Protein AF-0000000079829120 (afdb_homodimer)

Sequence (458 aa):
MVRKKSYWFPTYSRSHYFSWLCKSTWGHCSIYNRRLPAGFSYRRLYLQLDEGSLTFNANPQEGISYFMSKGILLDHPTELAKFIFYTRRLNWKMLRIYLDERRDVLDELVTLHNFSNQFLPNALRDFFRHIHAPEERGEYLETLITKFSHRFCTCNPGLVRELGLSPDAVYVLCYSLILLSIDLTSPHVKNKMSKREFIRNTRRAAHNVSDDFVGHLYDNIYLIGHVAAMVRKKSYWFPTYSRSHYFSWLCKSTWGHCSIYNRRLPAGFSYRRLYLQLDEGSLTFNANPQEGISYFMSKGILLDHPTELAKFIFYTRRLNWKMLRIYLDERRDVLDELVTLHNFSNQFLPNALRDFFRHIHAPEERGEYLETLITKFSHRFCTCNPGLVRELGLSPDAVYVLCYSLILLSIDLTSPHVKNKMSKREFIRNTRRAAHNVSDDFVGHLYDNIYLIGHVAA

Structure (mmCIF, N/CA/C/O backbone):
data_AF-0000000079829120-model_v1
#
loop_
_entity.id
_entity.type
_entity.pdbx_description
1 polymer 'F-box protein 8'
#
loop_
_atom_site.group_PDB
_atom_site.id
_atom_site.type_symbol
_atom_site.label_atom_id
_atom_site.label_alt_id
_atom_site.label_comp_id
_atom_site.label_asym_id
_atom_site.label_entity_id
_atom_site.label_seq_id
_atom_site.pdbx_PDB_ins_code
_atom_site.Cartn_x
_atom_site.Cartn_y
_atom_site.Cartn_z
_atom_site.occupancy
_atom_site.B_iso_or_equiv
_atom_site.auth_seq_id
_atom_site.auth_comp_id
_atom_site.auth_asym_id
_atom_site.auth_atom_id
_atom_site.pdbx_PDB_model_num
ATOM 1 N N . MET A 1 1 ? 8.93 48.406 21 1 24.69 1 MET A N 1
ATOM 2 C CA . MET A 1 1 ? 7.625 47.812 20.672 1 24.69 1 MET A CA 1
ATOM 3 C C . MET A 1 1 ? 7.719 46.906 19.453 1 24.69 1 MET A C 1
ATOM 5 O O . MET A 1 1 ? 7.84 47.375 18.328 1 24.69 1 MET A O 1
ATOM 9 N N . VAL A 1 2 ? 8.484 45.875 19.531 1 31.03 2 VAL A N 1
ATOM 10 C CA . VAL A 1 2 ? 8.898 45.031 18.422 1 31.03 2 VAL A CA 1
ATOM 11 C C . VAL A 1 2 ? 7.676 44.406 17.766 1 31.03 2 VAL A C 1
ATOM 13 O O . VAL A 1 2 ? 6.855 43.781 18.453 1 31.03 2 VAL A O 1
ATOM 16 N N . ARG A 1 3 ? 7.176 44.938 16.688 1 34.84 3 ARG A N 1
ATOM 17 C CA . ARG A 1 3 ? 6.027 44.5 15.883 1 34.84 3 ARG A CA 1
ATOM 18 C C . ARG A 1 3 ? 6.082 43 15.594 1 34.84 3 ARG A C 1
ATOM 20 O O . ARG A 1 3 ? 7.07 42.5 15.055 1 34.84 3 ARG A O 1
ATOM 27 N N . LYS A 1 4 ? 5.508 42.219 16.422 1 37.75 4 LYS A N 1
ATOM 28 C CA . LYS A 1 4 ? 5.242 40.781 16.281 1 37.75 4 LYS A CA 1
ATOM 29 C C . LYS A 1 4 ? 4.727 40.469 14.875 1 37.75 4 LYS A C 1
ATOM 31 O O . LYS A 1 4 ? 3.605 40.812 14.523 1 37.75 4 LYS A O 1
ATOM 36 N N . LYS A 1 5 ? 5.492 40.656 13.82 1 36.75 5 LYS A N 1
ATOM 37 C CA . LYS A 1 5 ? 5.098 40.375 12.445 1 36.75 5 LYS A CA 1
ATOM 38 C C . LYS A 1 5 ? 4.414 39 12.336 1 36.75 5 LYS A C 1
ATOM 40 O O . LYS A 1 5 ? 5.062 37.969 12.492 1 36.75 5 LYS A O 1
ATOM 45 N N . SER A 1 6 ? 3.115 38.812 12.711 1 32.81 6 SER A N 1
ATOM 46 C CA . SER A 1 6 ? 2.191 37.688 12.508 1 32.81 6 SER A CA 1
ATOM 47 C C . SER A 1 6 ? 2.199 37.219 11.055 1 32.81 6 SER A C 1
ATOM 49 O O . SER A 1 6 ? 1.837 37.969 10.148 1 32.81 6 SER A O 1
ATOM 51 N N . TYR A 1 7 ? 3.182 36.688 10.523 1 36.47 7 TYR A N 1
ATOM 52 C CA . TYR A 1 7 ? 3.186 36.156 9.172 1 36.47 7 TYR A CA 1
ATOM 53 C C . TYR A 1 7 ? 1.817 35.562 8.805 1 36.47 7 TYR A C 1
ATOM 55 O O . TYR A 1 7 ? 1.359 34.594 9.406 1 36.47 7 TYR A O 1
ATOM 63 N N . TRP A 1 8 ? 0.742 36.406 8.422 1 36.53 8 TRP A N 1
ATOM 64 C CA . TRP A 1 8 ? -0.645 36.344 7.973 1 36.53 8 TRP A CA 1
ATOM 65 C C . TRP A 1 8 ? -0.797 35.375 6.801 1 36.53 8 TRP A C 1
ATOM 67 O O . TRP A 1 8 ? -0.268 35.625 5.715 1 36.53 8 TRP A O 1
ATOM 77 N N . PHE A 1 9 ? -0.686 34.125 6.941 1 49 9 PHE A N 1
ATOM 78 C CA . PHE A 1 9 ? -1.286 33.219 5.961 1 49 9 PHE A CA 1
ATOM 79 C C . PHE A 1 9 ? -2.623 33.781 5.473 1 49 9 PHE A C 1
ATOM 81 O O . PHE A 1 9 ? -3.555 33.938 6.258 1 49 9 PHE A O 1
ATOM 88 N N . PRO A 1 10 ? -2.658 34.438 4.418 1 47.75 10 PRO A N 1
ATOM 89 C CA . PRO A 1 10 ? -3.928 35 3.963 1 47.75 10 PRO A CA 1
ATOM 90 C C . PRO A 1 10 ? -5.074 34 4.004 1 47.75 10 PRO A C 1
ATOM 92 O O . PRO A 1 10 ? -4.848 32.781 3.885 1 47.75 10 PRO A O 1
ATOM 95 N N . THR A 1 11 ? -6.293 34.406 4.473 1 49.97 11 THR A N 1
ATOM 96 C CA . THR A 1 11 ? -7.523 33.625 4.676 1 49.97 11 THR A CA 1
ATOM 97 C C . THR A 1 11 ? -7.781 32.688 3.498 1 49.97 11 THR A C 1
ATOM 99 O O . THR A 1 11 ? -8.188 31.547 3.686 1 49.97 11 THR A O 1
ATOM 102 N N . TYR A 1 12 ? -7.66 33.25 2.246 1 45.34 12 TYR A N 1
ATOM 103 C CA . TYR A 1 12 ? -7.871 32.438 1.062 1 45.34 12 TYR A CA 1
ATOM 104 C C . TYR A 1 12 ? -6.887 31.266 1.022 1 45.34 12 TYR A C 1
ATOM 106 O O . TYR A 1 12 ? -7.262 30.141 0.694 1 45.34 12 TYR A O 1
ATOM 114 N N . SER A 1 13 ? -5.707 31.562 1.471 1 60.59 13 SER A N 1
ATOM 115 C CA . SER A 1 13 ? -4.629 30.578 1.448 1 60.59 13 SER A CA 1
ATOM 116 C C . SER A 1 13 ? -4.855 29.484 2.488 1 60.59 13 SER A C 1
ATOM 118 O O . SER A 1 13 ? -4.641 28.297 2.213 1 60.59 13 SER A O 1
ATOM 120 N N . ARG A 1 14 ? -5.711 29.891 3.4 1 75.62 14 ARG A N 1
ATOM 121 C CA . ARG A 1 14 ? -5.949 28.938 4.477 1 75.62 14 ARG A CA 1
ATOM 122 C C . ARG A 1 14 ? -7.047 27.953 4.102 1 75.62 14 ARG A C 1
ATOM 124 O O . ARG A 1 14 ? -6.953 26.766 4.41 1 75.62 14 ARG A O 1
ATOM 131 N N . SER A 1 15 ? -8.031 28.562 3.369 1 78.5 15 SER A N 1
ATOM 132 C CA . SER A 1 15 ? -9.125 27.688 2.959 1 78.5 15 SER A CA 1
ATOM 133 C C . SER A 1 15 ? -8.633 26.609 2.006 1 78.5 15 SER A C 1
ATOM 135 O O . SER A 1 15 ? -9.016 25.438 2.135 1 78.5 15 SER A O 1
ATOM 137 N N . HIS A 1 16 ? -7.82 27.031 1.157 1 82.12 16 HIS A N 1
ATOM 138 C CA . HIS A 1 16 ? -7.27 26.062 0.208 1 82.12 16 HIS A CA 1
ATOM 139 C C . HIS A 1 16 ? -6.398 25.031 0.913 1 82.12 16 HIS A C 1
ATOM 141 O O . HIS A 1 16 ? -6.414 23.859 0.554 1 82.12 16 HIS A O 1
ATOM 147 N N . TYR A 1 17 ? -5.742 25.516 1.87 1 83.75 17 TYR A N 1
ATOM 148 C CA . TYR A 1 17 ? -4.898 24.609 2.641 1 83.75 17 TYR A CA 1
ATOM 149 C C . TYR A 1 17 ? -5.742 23.562 3.355 1 83.75 17 TYR A C 1
ATOM 151 O O . TYR A 1 17 ? -5.445 22.375 3.287 1 83.75 17 TYR A O 1
ATOM 159 N N . PHE A 1 18 ? -6.75 24.062 3.98 1 89.44 18 PHE A N 1
ATOM 160 C CA . PHE A 1 18 ? -7.562 23.125 4.75 1 89.44 18 PHE A CA 1
ATOM 161 C C . PHE A 1 18 ? -8.344 22.188 3.824 1 89.44 18 PHE A C 1
ATOM 163 O O . PHE A 1 18 ? -8.57 21.031 4.152 1 89.44 18 PHE A O 1
ATOM 170 N N . SER A 1 19 ? -8.734 22.719 2.744 1 89.25 19 SER A N 1
ATOM 171 C CA . SER A 1 19 ? -9.344 21.859 1.733 1 89.25 19 SER A CA 1
ATOM 172 C C . SER A 1 19 ? -8.398 20.734 1.321 1 89.25 19 SER A C 1
ATOM 174 O O . SER A 1 19 ? -8.781 19.562 1.307 1 89.25 19 SER A O 1
ATOM 176 N N . TRP A 1 20 ? -7.223 21.141 1.091 1 87.19 20 TRP A N 1
ATOM 177 C CA . TRP A 1 20 ? -6.199 20.172 0.729 1 87.19 20 TRP A CA 1
ATOM 178 C C . TRP A 1 20 ? -5.965 19.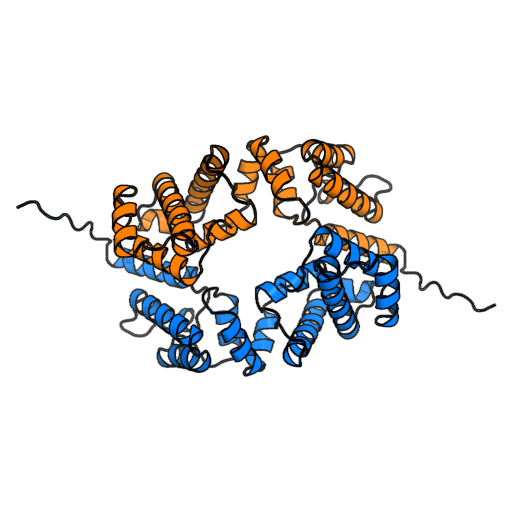172 1.863 1 87.19 20 TRP A C 1
ATOM 180 O O . TRP A 1 20 ? -5.859 17.969 1.63 1 87.19 20 TRP A O 1
ATOM 190 N N . LEU A 1 21 ? -5.891 19.672 3 1 89.56 21 LEU A N 1
ATOM 191 C CA . LEU A 1 21 ? -5.621 18.828 4.164 1 89.56 21 LEU A CA 1
ATOM 192 C C . LEU A 1 21 ? -6.734 17.812 4.363 1 89.56 21 LEU A C 1
ATOM 194 O O . LEU A 1 21 ? -6.465 16.625 4.613 1 89.56 21 LEU A O 1
ATOM 198 N N . CYS A 1 22 ? -7.926 18.234 4.211 1 92.19 22 CYS A N 1
ATOM 199 C CA . CYS A 1 22 ? -9.062 17.328 4.32 1 92.19 22 CYS A CA 1
ATOM 200 C C . CYS A 1 22 ? -8.977 16.219 3.277 1 92.19 22 CYS A C 1
ATOM 202 O O . CYS A 1 22 ? -9.031 15.031 3.617 1 92.19 22 CYS A O 1
ATOM 204 N N . LYS A 1 23 ? -8.703 16.578 2.096 1 90.44 23 LYS A N 1
ATOM 205 C CA . LYS A 1 23 ? -8.773 15.641 0.981 1 90.44 23 LYS A CA 1
ATOM 206 C C . LYS A 1 23 ? -7.555 14.719 0.967 1 90.44 23 LYS A C 1
ATOM 208 O O . LYS A 1 23 ? -7.648 13.57 0.539 1 90.44 23 LYS A O 1
ATOM 213 N N . SER A 1 24 ? -6.461 15.164 1.491 1 88.69 24 SER A N 1
ATOM 214 C CA . SER A 1 24 ? -5.254 14.344 1.546 1 88.69 24 SER A CA 1
ATOM 215 C C . SER A 1 24 ? -5.328 13.328 2.682 1 88.69 24 SER A C 1
ATOM 217 O O . SER A 1 24 ? -4.742 12.25 2.596 1 88.69 24 SER A O 1
ATOM 219 N N . THR A 1 25 ? -6.059 13.672 3.721 1 88.38 25 THR A N 1
ATOM 220 C CA . THR A 1 25 ? -6.148 12.805 4.895 1 88.38 25 THR A CA 1
ATOM 221 C C . THR A 1 25 ? -7.363 11.891 4.797 1 88.38 25 THR A C 1
ATOM 223 O O . THR A 1 25 ? -7.281 10.711 5.137 1 88.38 25 THR A O 1
ATOM 226 N N . TRP A 1 26 ? -8.406 12.484 4.414 1 92.69 26 TRP A N 1
ATOM 227 C CA . TRP A 1 26 ? -9.641 11.766 4.133 1 92.69 26 TRP A CA 1
ATOM 228 C C . TRP A 1 26 ? -10.008 11.867 2.656 1 92.69 26 TRP A C 1
ATOM 230 O O . TRP A 1 26 ? -10.695 12.797 2.24 1 92.69 26 TRP A O 1
ATOM 240 N N . GLY A 1 27 ? -9.664 10.883 1.943 1 91.62 27 GLY A N 1
ATOM 241 C CA . GLY A 1 27 ? -9.703 10.914 0.49 1 91.62 27 GLY A CA 1
ATOM 242 C C . GLY A 1 27 ? -11.109 11.047 -0.067 1 91.62 27 GLY A C 1
ATOM 243 O O . GLY A 1 27 ? -11.289 11.508 -1.194 1 91.62 27 GLY A O 1
ATOM 244 N N . HIS A 1 28 ? -12.086 10.625 0.74 1 95 28 HIS A N 1
ATOM 245 C CA . HIS A 1 28 ? -13.461 10.773 0.277 1 95 28 HIS A CA 1
ATOM 246 C C . HIS A 1 28 ? -14.406 11.039 1.441 1 95 28 HIS A C 1
ATOM 248 O O . HIS A 1 28 ? -14.344 10.352 2.467 1 95 28 HIS A O 1
ATOM 254 N N . CYS A 1 29 ? -15.188 12 1.258 1 96.88 29 CYS A N 1
ATOM 255 C CA . CYS A 1 29 ? -16.359 12.289 2.082 1 96.88 29 CYS A CA 1
ATOM 256 C C . CYS A 1 29 ? -17.547 12.688 1.219 1 96.88 29 CYS A C 1
ATOM 258 O O . CYS A 1 29 ? -17.391 13.375 0.207 1 96.88 29 CYS A O 1
ATOM 260 N N . SER A 1 30 ? -18.75 12.273 1.666 1 97 30 SER A N 1
ATOM 261 C CA . SER A 1 30 ? -19.938 12.609 0.895 1 97 30 SER A CA 1
ATOM 262 C C . SER A 1 30 ? -20.047 14.117 0.683 1 97 30 SER A C 1
ATOM 264 O O . SER A 1 30 ? -20.469 14.57 -0.385 1 97 30 SER A O 1
ATOM 266 N N . ILE A 1 31 ? -19.594 14.867 1.641 1 96.81 31 ILE A N 1
ATOM 267 C CA . ILE A 1 31 ? -19.766 16.312 1.634 1 96.81 31 ILE A CA 1
ATOM 268 C C . ILE A 1 31 ? -18.906 16.938 0.533 1 96.81 31 ILE A C 1
ATOM 270 O O . ILE A 1 31 ? -19.156 18.062 0.106 1 96.81 31 ILE A O 1
ATOM 274 N N . TYR A 1 32 ? -17.844 16.234 0.106 1 94.44 32 TYR A N 1
ATOM 275 C CA . TYR A 1 32 ? -16.969 16.781 -0.931 1 94.44 32 TYR A CA 1
ATOM 276 C C . TYR A 1 32 ? -17.734 17 -2.229 1 94.44 32 TYR A C 1
ATOM 278 O O . TYR A 1 32 ? -17.344 17.844 -3.049 1 94.44 32 TYR A O 1
ATOM 286 N N . ASN A 1 33 ? -18.766 16.234 -2.475 1 92.5 33 ASN A N 1
ATOM 287 C CA . ASN A 1 33 ? -19.469 16.234 -3.756 1 92.5 33 ASN A CA 1
ATOM 288 C C . ASN A 1 33 ? -20.844 16.859 -3.639 1 92.5 33 ASN A C 1
ATOM 290 O O . ASN A 1 33 ? -21.719 16.625 -4.48 1 92.5 33 ASN A O 1
ATOM 294 N N . ARG A 1 34 ? -21.062 17.547 -2.621 1 92 34 ARG A N 1
ATOM 295 C CA . ARG A 1 34 ? -22.344 18.219 -2.41 1 92 34 ARG A CA 1
ATOM 296 C C . ARG A 1 34 ? -22.188 19.734 -2.391 1 92 34 ARG A C 1
ATOM 298 O O . ARG A 1 34 ? -21.062 20.234 -2.33 1 92 34 ARG A O 1
ATOM 305 N N . ARG A 1 35 ? -23.312 20.359 -2.551 1 91.38 35 ARG A N 1
ATOM 306 C CA . ARG A 1 35 ? -23.312 21.797 -2.357 1 91.38 35 ARG A CA 1
ATOM 307 C C . ARG A 1 35 ? -23 22.156 -0.907 1 91.38 35 ARG A C 1
ATOM 309 O O . ARG A 1 35 ? -23.672 21.688 0.013 1 91.38 35 ARG A O 1
ATOM 316 N N . LEU A 1 36 ? -21.938 22.953 -0.81 1 90.38 36 LEU A N 1
ATOM 317 C CA . LEU A 1 36 ? -21.5 23.312 0.535 1 90.38 36 LEU A CA 1
ATOM 318 C C . LEU A 1 36 ? -22.438 24.344 1.161 1 90.38 36 LEU A C 1
ATOM 320 O O . LEU A 1 36 ? -22.891 25.266 0.484 1 90.38 36 LEU A O 1
ATOM 324 N N . PRO A 1 37 ? -22.859 24.109 2.381 1 88.94 37 PRO A N 1
ATOM 325 C CA . PRO A 1 37 ? -23.75 25.062 3.049 1 88.94 37 PRO A CA 1
ATOM 326 C C . PRO A 1 37 ? -23.125 26.438 3.252 1 88.94 37 PRO A C 1
ATOM 328 O O . PRO A 1 37 ? -21.906 26.578 3.139 1 88.94 37 PRO A O 1
ATOM 331 N N . ALA A 1 38 ? -24 27.344 3.551 1 89.44 38 ALA A N 1
ATOM 332 C CA . ALA A 1 38 ? -23.516 28.688 3.873 1 89.44 38 ALA A CA 1
ATOM 333 C C . ALA A 1 38 ? -22.625 28.672 5.117 1 89.44 38 ALA A C 1
ATOM 335 O O . ALA A 1 38 ? -22.953 28 6.102 1 89.44 38 ALA A O 1
ATOM 336 N N . GLY A 1 39 ? -21.484 29.312 5.059 1 91.06 39 GLY A N 1
ATOM 337 C CA . GLY A 1 39 ? -20.578 29.375 6.203 1 91.06 39 GLY A CA 1
ATOM 338 C C . GLY A 1 39 ? -19.656 28.172 6.305 1 91.06 39 GLY A C 1
ATOM 339 O O . GLY A 1 39 ? -18.953 28.016 7.305 1 91.06 39 GLY A O 1
ATOM 340 N N . PHE A 1 40 ? -19.688 27.391 5.32 1 92.75 40 PHE A N 1
ATOM 341 C CA . PHE A 1 40 ? -18.844 26.203 5.309 1 92.75 40 PHE A CA 1
ATOM 342 C C . PHE A 1 40 ? -17.375 26.578 5.449 1 92.75 40 PHE A C 1
ATOM 344 O O . PHE A 1 40 ? -16.922 27.578 4.879 1 92.75 40 PHE A O 1
ATOM 351 N N . SER A 1 41 ? -16.688 25.859 6.234 1 94.06 41 SER A N 1
ATOM 352 C CA . SER A 1 41 ? -15.266 26.016 6.477 1 94.06 41 SER A CA 1
ATOM 353 C C . SER A 1 41 ? -14.547 24.672 6.445 1 94.06 41 SER A C 1
ATOM 355 O O . SER A 1 41 ? -14.883 23.766 7.207 1 94.06 41 SER A O 1
ATOM 357 N N . TYR A 1 42 ? -13.578 24.609 5.609 1 92.75 42 TYR A N 1
ATOM 358 C CA . TYR A 1 42 ? -12.797 23.375 5.559 1 92.75 42 TYR A CA 1
ATOM 359 C C . TYR A 1 42 ? -12.031 23.156 6.859 1 92.75 42 TYR A C 1
ATOM 361 O O . TYR A 1 42 ? -11.773 22.016 7.258 1 92.75 42 TYR A O 1
ATOM 369 N N . ARG A 1 43 ? -11.664 24.234 7.496 1 91.69 43 ARG A N 1
ATOM 370 C CA . ARG A 1 43 ? -11.016 24.109 8.797 1 91.69 43 ARG A CA 1
ATOM 371 C C . ARG A 1 43 ? -11.938 23.406 9.797 1 91.69 43 ARG A C 1
ATOM 373 O O . ARG A 1 43 ? -11.508 22.484 10.508 1 91.69 43 ARG A O 1
ATOM 380 N N . ARG A 1 44 ? -13.109 23.844 9.82 1 94.88 44 ARG A N 1
ATOM 381 C CA . ARG A 1 44 ? -14.102 23.219 10.688 1 94.88 44 ARG A CA 1
ATOM 382 C C . ARG A 1 44 ? -14.328 21.766 10.297 1 94.88 44 ARG A C 1
ATOM 384 O O . ARG A 1 44 ? -14.422 20.891 11.164 1 94.88 44 ARG A O 1
ATOM 391 N N . LEU A 1 45 ? -14.43 21.531 8.992 1 96.31 45 LEU A N 1
ATOM 392 C CA . LEU A 1 45 ? -14.602 20.156 8.508 1 96.31 45 LEU A CA 1
ATOM 393 C C . LEU A 1 45 ? -13.461 19.266 8.984 1 96.31 45 LEU A C 1
ATOM 395 O O . LEU A 1 45 ? -13.703 18.156 9.461 1 96.31 45 LEU A O 1
ATOM 399 N N . TYR A 1 46 ? -12.297 19.797 8.891 1 93.5 46 TYR A N 1
ATOM 400 C CA . TYR A 1 46 ? -11.133 19.031 9.305 1 93.5 46 TYR A CA 1
ATOM 401 C C . TYR A 1 46 ? -11.234 18.641 10.773 1 93.5 46 TYR A C 1
ATOM 403 O O . TYR A 1 46 ? -10.961 17.484 11.141 1 93.5 46 TYR A O 1
ATOM 411 N N . LEU A 1 47 ? -11.57 19.547 11.586 1 93.06 47 LEU A N 1
ATOM 412 C CA . LEU A 1 47 ? -11.719 19.297 13.016 1 93.06 47 LEU A CA 1
ATOM 413 C C . LEU A 1 47 ? -12.797 18.25 13.273 1 93.06 47 LEU A C 1
ATOM 415 O O . LEU A 1 47 ? -12.617 17.359 14.109 1 93.06 47 LEU A O 1
ATOM 419 N N . GLN A 1 48 ? -13.828 18.391 12.547 1 96.81 48 GLN A N 1
ATOM 420 C CA . GLN A 1 48 ? -14.938 17.453 12.703 1 96.81 48 GLN A CA 1
ATOM 421 C C . GLN A 1 48 ? -14.547 16.062 12.234 1 96.81 48 GLN A C 1
ATOM 423 O O . GLN A 1 48 ? -14.93 15.062 12.844 1 96.81 48 GLN A O 1
ATOM 428 N N . LEU A 1 49 ? -13.836 15.969 11.172 1 96.38 49 LEU A N 1
ATOM 429 C CA . LEU A 1 49 ? -13.352 14.688 10.672 1 96.38 49 LEU A CA 1
ATOM 430 C C . LEU A 1 49 ? -12.422 14.031 11.688 1 96.38 49 LEU A C 1
ATOM 432 O O . LEU A 1 49 ? -12.531 12.82 11.938 1 96.38 49 LEU A O 1
ATOM 436 N N . ASP A 1 50 ? -11.602 14.789 12.281 1 92.31 50 ASP A N 1
ATOM 437 C CA . ASP A 1 50 ? -10.695 14.273 13.305 1 92.31 50 ASP A CA 1
ATOM 438 C C . ASP A 1 50 ? -11.477 13.766 14.516 1 92.31 50 ASP A C 1
ATOM 440 O O . ASP A 1 50 ? -11.242 12.656 14.992 1 92.31 50 ASP A O 1
ATOM 444 N N . GLU A 1 51 ? -12.352 14.57 14.953 1 95.06 51 GLU A N 1
ATOM 445 C CA . GLU A 1 51 ? -13.195 14.195 16.078 1 95.06 51 GLU A CA 1
ATOM 446 C C . GLU A 1 51 ? -13.992 12.93 15.781 1 95.06 51 GLU A C 1
ATOM 448 O O . GLU A 1 51 ? -14.094 12.031 16.625 1 95.06 51 GLU A O 1
ATOM 453 N N . GLY A 1 52 ? -14.539 12.891 14.633 1 97.12 52 GLY A N 1
ATOM 454 C CA . GLY A 1 52 ? -15.297 11.719 14.227 1 97.12 52 GLY A CA 1
ATOM 455 C C . GLY A 1 52 ? -14.461 10.453 14.18 1 97.12 52 GLY A C 1
ATOM 456 O O . GLY A 1 52 ? -14.922 9.383 14.578 1 97.12 52 GLY A O 1
ATOM 457 N N . SER A 1 53 ? -13.266 10.555 13.68 1 94.94 53 SER A N 1
ATOM 458 C CA . SER A 1 53 ? -12.367 9.406 13.617 1 94.94 53 SER A CA 1
ATOM 459 C C . SER A 1 53 ? -12.031 8.898 15.016 1 94.94 53 SER A C 1
ATOM 461 O O . SER A 1 53 ? -12 7.684 15.25 1 94.94 53 SER A O 1
ATOM 463 N N . LEU A 1 54 ? -11.781 9.844 15.906 1 93.75 54 LEU A N 1
ATOM 464 C CA . LEU A 1 54 ? -11.516 9.461 17.297 1 93.75 54 LEU A CA 1
ATOM 465 C C . LEU A 1 54 ? -12.719 8.758 17.906 1 93.75 54 LEU A C 1
ATOM 467 O O . LEU A 1 54 ? -12.57 7.754 18.609 1 93.75 54 LEU A O 1
ATOM 471 N N . THR A 1 55 ? -13.844 9.305 17.609 1 97.5 55 THR A N 1
ATOM 472 C CA . THR A 1 55 ? -15.078 8.711 18.109 1 97.5 55 THR A CA 1
ATOM 473 C C . THR A 1 55 ? -15.281 7.312 17.531 1 97.5 55 THR A C 1
ATOM 475 O O . THR A 1 55 ? -15.633 6.379 18.266 1 97.5 55 THR A O 1
ATOM 478 N N . PHE A 1 56 ? -15.039 7.141 16.266 1 97.94 56 PHE A N 1
ATOM 479 C CA . PHE A 1 56 ? -15.148 5.848 15.609 1 97.94 56 PHE A CA 1
ATOM 480 C C . PHE A 1 56 ? -14.203 4.832 16.25 1 97.94 56 PHE A C 1
ATOM 482 O O . PHE A 1 56 ? -14.578 3.682 16.469 1 97.94 56 PHE A O 1
ATOM 489 N N . ASN A 1 57 ? -13.008 5.266 16.5 1 95.44 57 ASN A N 1
ATOM 490 C CA . ASN A 1 57 ? -11.984 4.383 17.047 1 95.44 57 ASN A CA 1
ATOM 491 C C . ASN A 1 57 ? -12.312 3.934 18.469 1 95.44 57 ASN A C 1
ATOM 493 O O . ASN A 1 57 ? -11.727 2.971 18.969 1 95.44 57 ASN A O 1
ATOM 497 N N . ALA A 1 58 ? -13.203 4.672 19.094 1 97.38 58 ALA A N 1
ATOM 498 C CA . ALA A 1 58 ? -13.719 4.254 20.406 1 97.38 58 ALA A CA 1
ATOM 499 C C . ALA A 1 58 ? -14.984 3.424 20.25 1 97.38 58 ALA A C 1
ATOM 501 O O . ALA A 1 58 ? -15.164 2.414 20.938 1 97.38 58 ALA A O 1
ATOM 502 N N . ASN A 1 59 ? -15.844 3.844 19.375 1 98.25 59 ASN A N 1
ATOM 503 C CA . ASN A 1 59 ? -17.109 3.199 19.062 1 98.25 59 ASN A CA 1
ATOM 504 C C . ASN A 1 59 ? -17.531 3.459 17.609 1 98.25 59 ASN A C 1
ATOM 506 O O . ASN A 1 59 ? -17.969 4.562 17.281 1 98.25 59 ASN A O 1
ATOM 510 N N . PRO A 1 60 ? -17.484 2.443 16.797 1 98.06 60 PRO A N 1
ATOM 511 C CA . PRO A 1 60 ? -17.688 2.652 15.359 1 98.06 60 PRO A CA 1
ATOM 512 C C . PRO A 1 60 ? -19.062 3.191 15.023 1 98.06 60 PRO A C 1
ATOM 514 O O . PRO A 1 60 ? -19.203 4.043 14.141 1 98.06 60 PRO A O 1
ATOM 517 N N . GLN A 1 61 ? -20.094 2.738 15.742 1 97.88 61 GLN A N 1
ATOM 518 C CA . GLN A 1 61 ? -21.453 3.193 15.461 1 97.88 61 GLN A CA 1
ATOM 519 C C . GLN A 1 61 ? -21.625 4.672 15.797 1 97.88 61 GLN A C 1
ATOM 521 O O . GLN A 1 61 ? -22.219 5.426 15.031 1 97.88 61 GLN A O 1
ATOM 526 N N . GLU A 1 62 ? -21.078 5.035 16.875 1 98.38 62 GLU A N 1
ATOM 527 C CA . GLU A 1 62 ? -21.156 6.434 17.281 1 98.38 62 GLU A CA 1
ATOM 528 C C . GLU A 1 62 ? -20.359 7.332 16.344 1 98.38 62 GLU A C 1
ATOM 530 O O . GLU A 1 62 ? -20.781 8.461 16.047 1 98.38 62 GLU A O 1
ATOM 535 N N . GLY A 1 63 ? -19.25 6.812 15.914 1 98.44 63 GLY A N 1
ATOM 536 C CA . GLY A 1 63 ? -18.438 7.566 14.969 1 98.44 63 GLY A CA 1
ATOM 537 C C . GLY A 1 63 ? -19.156 7.863 13.672 1 98.44 63 GLY A C 1
ATOM 538 O O . GLY A 1 63 ? -19.188 9.008 13.211 1 98.44 63 GLY A O 1
ATOM 539 N N . ILE A 1 64 ? -19.781 6.848 13.133 1 98.5 64 ILE A N 1
ATOM 540 C CA . ILE A 1 64 ? -20.516 7.02 11.883 1 98.5 64 ILE A CA 1
ATOM 541 C C . ILE A 1 64 ? -21.688 7.965 12.094 1 98.5 64 ILE A C 1
ATOM 543 O O . ILE A 1 64 ? -21.953 8.836 11.266 1 98.5 64 ILE A O 1
ATOM 547 N N . SER A 1 65 ? -22.375 7.781 13.195 1 98.38 65 SER A N 1
ATOM 548 C CA . SER A 1 65 ? -23.484 8.672 13.523 1 98.38 65 SER A CA 1
ATOM 549 C C . SER A 1 65 ? -23.016 10.117 13.625 1 98.38 65 SER A C 1
ATOM 551 O O . SER A 1 65 ? -23.719 11.031 13.18 1 98.38 65 SER A O 1
ATOM 553 N N . TYR A 1 66 ? -21.891 10.297 14.219 1 98.56 66 TYR A N 1
ATOM 554 C CA . TYR A 1 66 ? -21.328 11.633 14.328 1 98.56 66 TYR A CA 1
ATOM 555 C C . TYR A 1 66 ? -21.094 12.242 12.953 1 98.56 66 TYR A C 1
ATOM 557 O O . TYR A 1 66 ? -21.531 13.367 12.688 1 98.56 66 TYR A O 1
ATOM 565 N N . PHE A 1 67 ? -20.469 11.508 12.016 1 98.38 67 PHE A N 1
ATOM 566 C CA . PHE A 1 67 ? -20.203 12 10.672 1 98.38 67 PHE A CA 1
ATOM 567 C C . PHE A 1 67 ? -21.5 12.367 9.969 1 98.38 67 PHE A C 1
ATOM 569 O O . PHE A 1 67 ? -21.578 13.383 9.273 1 98.38 67 PHE A O 1
ATOM 576 N N . MET A 1 68 ? -22.516 11.562 10.195 1 98 68 MET A N 1
ATOM 577 C CA . MET A 1 68 ? -23.797 11.797 9.555 1 98 68 MET A CA 1
ATOM 578 C C . MET A 1 68 ? -24.484 13.031 10.133 1 98 68 MET A C 1
ATOM 580 O O . MET A 1 68 ? -25.062 13.836 9.398 1 98 68 MET A O 1
ATOM 584 N N . SER A 1 69 ? -24.391 13.172 11.406 1 98.12 69 SER A N 1
ATOM 585 C CA . SER A 1 69 ? -25.031 14.297 12.078 1 98.12 69 SER A CA 1
ATOM 586 C C . SER A 1 69 ? -24.438 15.625 11.641 1 98.12 69 SER A C 1
ATOM 588 O O . SER A 1 69 ? -25.125 16.656 11.633 1 98.12 69 SER A O 1
ATOM 590 N N . LYS A 1 70 ? -23.188 15.633 11.211 1 96.94 70 LYS A N 1
ATOM 591 C CA . LYS A 1 70 ? -22.5 16.844 10.773 1 96.94 70 LYS A CA 1
ATOM 592 C C . LYS A 1 70 ? -22.625 17.031 9.266 1 96.94 70 LYS A C 1
ATOM 594 O O . LYS A 1 70 ? -22.062 17.984 8.703 1 96.94 70 LYS A O 1
ATOM 599 N N . GLY A 1 71 ? -23.344 16.062 8.648 1 96.06 71 GLY A N 1
ATOM 600 C CA . GLY A 1 71 ? -23.562 16.156 7.211 1 96.06 71 GLY A CA 1
ATOM 601 C C . GLY A 1 71 ? -22.328 15.75 6.406 1 96.06 71 GLY A C 1
ATOM 602 O O . GLY A 1 71 ? -22.25 16.047 5.215 1 96.06 71 GLY A O 1
ATOM 603 N N . ILE A 1 72 ? -21.406 15.102 6.996 1 97.94 72 ILE A N 1
ATOM 604 C CA . ILE A 1 72 ? -20.156 14.711 6.348 1 97.94 72 ILE A CA 1
ATOM 605 C C . ILE A 1 72 ? -20.391 13.469 5.496 1 97.94 72 ILE A C 1
ATOM 607 O O . ILE A 1 72 ? -19.875 13.375 4.375 1 97.94 72 ILE A O 1
ATOM 611 N N . LEU A 1 73 ? -21.141 12.516 6.043 1 98.12 73 LEU A N 1
ATOM 612 C CA . LEU A 1 73 ? -21.438 11.273 5.344 1 98.12 73 LEU A CA 1
ATOM 613 C C . LEU A 1 73 ? -22.938 11.094 5.148 1 98.12 73 LEU A C 1
ATOM 615 O O . LEU A 1 73 ? -23.719 11.477 6.008 1 98.12 73 LEU A O 1
ATOM 619 N N . LEU A 1 74 ? -23.281 10.492 4.051 1 97.19 74 LEU A N 1
ATOM 620 C CA . LEU A 1 74 ? -24.641 10.023 3.791 1 97.19 74 LEU A CA 1
ATOM 621 C C . LEU A 1 74 ? -24.797 8.555 4.172 1 97.19 74 LEU A C 1
ATOM 623 O O . LEU A 1 74 ? -23.875 7.754 3.961 1 97.19 74 LEU A O 1
ATOM 627 N N . ASP A 1 75 ? -25.938 8.266 4.703 1 96.38 75 ASP A N 1
ATOM 628 C CA . ASP A 1 75 ? -26.188 6.867 5.051 1 96.38 75 ASP A CA 1
ATOM 629 C C . ASP A 1 75 ? -26.531 6.047 3.811 1 96.38 75 ASP A C 1
ATOM 631 O O . ASP A 1 75 ? -27.672 5.586 3.654 1 96.38 75 ASP A O 1
ATOM 635 N N . HIS A 1 76 ? -25.641 5.848 3.016 1 97.62 76 HIS A N 1
ATOM 636 C CA . HIS A 1 76 ? -25.672 5.023 1.812 1 97.62 76 HIS A CA 1
ATOM 637 C C . HIS A 1 76 ? -24.469 4.09 1.751 1 97.62 76 HIS A C 1
ATOM 639 O O . HIS A 1 76 ? -23.328 4.531 1.918 1 97.62 76 HIS A O 1
ATOM 645 N N . PRO A 1 77 ? -24.656 2.832 1.585 1 98.12 77 PRO A N 1
ATOM 646 C CA . PRO A 1 77 ? -23.578 1.854 1.64 1 98.12 77 PRO A CA 1
ATOM 647 C C . PRO A 1 77 ? -22.391 2.229 0.739 1 98.12 77 PRO A C 1
ATOM 649 O O . PRO A 1 77 ? -21.234 2.084 1.137 1 98.12 77 PRO A O 1
ATOM 652 N N . THR A 1 78 ? -22.688 2.738 -0.434 1 98.19 78 THR A N 1
ATOM 653 C CA . THR A 1 78 ? -21.625 3.098 -1.375 1 98.19 78 THR A CA 1
ATOM 654 C C . THR A 1 78 ? -20.797 4.25 -0.83 1 98.19 78 THR A C 1
ATOM 656 O O . THR A 1 78 ? -19.562 4.227 -0.926 1 98.19 78 THR A O 1
ATOM 659 N N . GLU A 1 79 ? -21.453 5.227 -0.267 1 97.81 79 GLU A N 1
ATOM 660 C CA . GLU A 1 79 ? -20.766 6.391 0.269 1 97.81 79 GLU A CA 1
ATOM 661 C C . GLU A 1 79 ? -19.922 6.023 1.489 1 97.81 79 GLU A C 1
ATOM 663 O O . GLU A 1 79 ? -18.781 6.477 1.628 1 97.81 79 GLU A O 1
ATOM 668 N N . LEU A 1 80 ? -20.516 5.219 2.299 1 98.12 80 LEU A N 1
ATOM 669 C CA . LEU A 1 80 ? -19.797 4.77 3.486 1 98.12 80 LEU A CA 1
ATOM 670 C C . LEU A 1 80 ? -18.578 3.928 3.1 1 98.12 80 LEU A C 1
ATOM 672 O O . LEU A 1 80 ? -17.5 4.09 3.666 1 98.12 80 LEU A O 1
ATOM 676 N N . ALA A 1 81 ? -18.719 3.064 2.117 1 98.25 81 ALA A N 1
ATOM 677 C CA . ALA A 1 81 ? -17.625 2.217 1.645 1 98.25 81 ALA A CA 1
ATOM 678 C C . ALA A 1 81 ? -16.484 3.055 1.073 1 98.25 81 ALA A C 1
ATOM 680 O O . ALA A 1 81 ? -15.312 2.795 1.354 1 98.25 81 ALA A O 1
ATOM 681 N N . LYS A 1 82 ? -16.828 4.039 0.297 1 97.81 82 LYS A 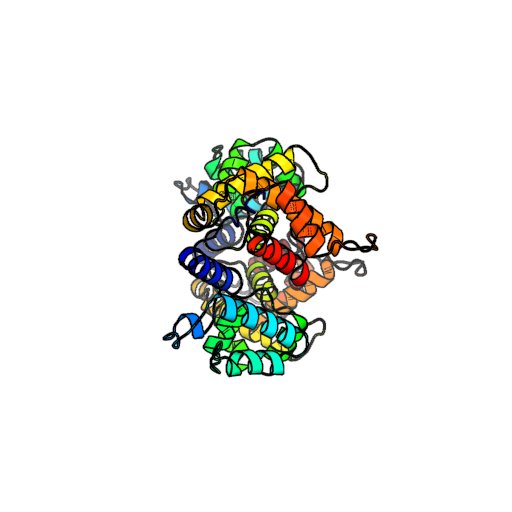N 1
ATOM 682 C CA . LYS A 1 82 ? -15.805 4.922 -0.274 1 97.81 82 LYS A CA 1
ATOM 683 C C . LYS A 1 82 ? -15.031 5.648 0.82 1 97.81 82 LYS A C 1
ATOM 685 O O . LYS A 1 82 ? -13.805 5.762 0.751 1 97.81 82 LYS A O 1
ATOM 690 N N . PHE A 1 83 ? -15.773 6.188 1.8 1 98 83 PHE A N 1
ATOM 691 C CA . PHE A 1 83 ? -15.117 6.859 2.916 1 98 83 PHE A CA 1
ATOM 692 C C . PHE A 1 83 ? -14.102 5.938 3.58 1 98 83 PHE A C 1
ATOM 694 O O . PHE A 1 83 ? -12.961 6.336 3.818 1 98 83 PHE A O 1
ATOM 701 N N . ILE A 1 84 ? -14.508 4.695 3.818 1 96.75 84 ILE A N 1
ATOM 702 C CA . ILE A 1 84 ? -13.648 3.717 4.484 1 96.75 84 ILE A CA 1
ATOM 703 C C . ILE A 1 84 ? -12.461 3.375 3.592 1 96.75 84 ILE A C 1
ATOM 705 O O . ILE A 1 84 ? -11.32 3.326 4.059 1 96.75 84 ILE A O 1
ATOM 709 N N . PHE A 1 85 ? -12.672 3.197 2.357 1 96.06 85 PHE A N 1
ATOM 710 C CA . PHE A 1 85 ? -11.672 2.746 1.399 1 96.06 85 PHE A CA 1
ATOM 711 C C . PHE A 1 85 ? -10.555 3.775 1.258 1 96.06 85 PHE A C 1
ATOM 713 O O . PHE A 1 85 ? -9.391 3.414 1.094 1 96.06 85 PHE A O 1
ATOM 720 N N . TYR A 1 86 ? -10.922 5.023 1.341 1 93 86 TYR A N 1
ATOM 721 C CA . TYR A 1 86 ? -9.961 6.07 1.036 1 93 86 TYR A CA 1
ATOM 722 C C . TYR A 1 86 ? -9.477 6.754 2.311 1 93 86 TYR A C 1
ATOM 724 O O . TYR A 1 86 ? -8.914 7.852 2.26 1 93 86 TYR A O 1
ATOM 732 N N . THR A 1 87 ? -9.742 6.199 3.432 1 89.62 87 THR A N 1
ATOM 733 C CA . THR A 1 87 ? -9.297 6.754 4.707 1 89.62 87 THR A CA 1
ATOM 734 C C . THR A 1 87 ? -8.406 5.758 5.441 1 89.62 87 THR A C 1
ATOM 736 O O . THR A 1 87 ? -8.695 4.562 5.484 1 89.62 87 THR A O 1
ATOM 739 N N . ARG A 1 88 ? -7.34 6.246 6 1 83.12 88 ARG A N 1
ATOM 740 C CA . ARG A 1 88 ? -6.406 5.379 6.715 1 83.12 88 ARG A CA 1
ATOM 741 C C . ARG A 1 88 ? -6.383 5.711 8.203 1 83.12 88 ARG A C 1
ATOM 743 O O . ARG A 1 88 ? -5.539 5.199 8.945 1 83.12 88 ARG A O 1
ATOM 750 N N . ARG A 1 89 ? -7.348 6.395 8.68 1 85.81 89 ARG A N 1
ATOM 751 C CA . ARG A 1 89 ? -7.324 6.918 10.039 1 85.81 89 ARG A CA 1
ATOM 752 C C . ARG A 1 89 ? -8.242 6.105 10.953 1 85.81 89 ARG A C 1
ATOM 754 O O . ARG A 1 89 ? -8.344 6.395 12.148 1 85.81 89 ARG A O 1
ATOM 761 N N . LEU A 1 90 ? -8.914 5.133 10.422 1 92.81 90 LEU A N 1
ATOM 762 C CA . LEU A 1 90 ? -9.852 4.352 11.227 1 92.81 90 LEU A CA 1
ATOM 763 C C . LEU A 1 90 ? -9.156 3.129 11.828 1 92.81 90 LEU A C 1
ATOM 765 O O . LEU A 1 90 ? -8.375 2.463 11.148 1 92.81 90 LEU A O 1
ATOM 769 N N . ASN A 1 91 ? -9.461 2.9 13.062 1 91.69 91 ASN A N 1
ATOM 770 C CA . ASN A 1 91 ? -8.93 1.717 13.734 1 91.69 91 ASN A CA 1
ATOM 771 C C . ASN A 1 91 ? -9.445 0.431 13.094 1 91.69 91 ASN A C 1
ATOM 773 O O . ASN A 1 91 ? -10.656 0.255 12.93 1 91.69 91 ASN A O 1
ATOM 777 N N . TRP A 1 92 ? -8.57 -0.405 12.875 1 90.81 92 TRP A N 1
ATOM 778 C CA . TRP A 1 92 ? -8.914 -1.586 12.094 1 90.81 92 TRP A CA 1
ATOM 779 C C . TRP A 1 92 ? -9.812 -2.523 12.891 1 90.81 92 TRP A C 1
ATOM 781 O O . TRP A 1 92 ? -10.672 -3.199 12.32 1 90.81 92 TRP A O 1
ATOM 791 N N . LYS A 1 93 ? -9.602 -2.674 14.18 1 93.12 93 LYS A N 1
ATOM 792 C CA . LYS A 1 93 ? -10.445 -3.537 15 1 93.12 93 LYS A CA 1
ATOM 793 C C . LYS A 1 93 ? -11.883 -3.029 15.039 1 93.12 93 LYS A C 1
ATOM 795 O O . LYS A 1 93 ? -12.828 -3.816 14.93 1 93.12 93 LYS A O 1
ATOM 800 N N . MET A 1 94 ? -11.961 -1.717 15.18 1 96.12 94 MET A N 1
ATOM 801 C CA . MET A 1 94 ? -13.289 -1.107 15.195 1 96.12 94 MET A CA 1
ATOM 802 C C . MET A 1 94 ? -13.953 -1.208 13.828 1 96.12 94 MET A C 1
ATOM 804 O O . MET A 1 94 ? -15.156 -1.431 13.734 1 96.12 94 MET A O 1
ATOM 808 N N . LEU A 1 95 ? -13.18 -1.055 12.828 1 96.25 95 LEU A N 1
ATOM 809 C CA . LEU A 1 95 ? -13.688 -1.18 11.469 1 96.25 95 LEU A CA 1
ATOM 810 C C . LEU A 1 95 ? -14.242 -2.58 11.219 1 96.25 95 LEU A C 1
ATOM 812 O O . LEU A 1 95 ? -15.297 -2.736 10.609 1 96.25 95 LEU A O 1
ATOM 816 N N . ARG A 1 96 ? -13.531 -3.557 11.656 1 94.62 96 ARG A N 1
ATOM 817 C CA . ARG A 1 96 ? -13.992 -4.934 11.516 1 94.62 96 ARG A CA 1
ATOM 818 C C . ARG A 1 96 ? -15.367 -5.117 12.156 1 94.62 96 ARG A C 1
ATOM 820 O O . ARG A 1 96 ? -16.25 -5.734 11.57 1 94.62 96 ARG A O 1
ATOM 827 N N . ILE A 1 97 ? -15.484 -4.582 13.312 1 95.5 97 ILE A N 1
ATOM 828 C CA . ILE A 1 97 ? -16.75 -4.676 14.031 1 95.5 97 ILE A CA 1
ATOM 829 C C . ILE A 1 97 ? -17.859 -4.012 13.219 1 95.5 97 ILE A C 1
ATOM 831 O O . ILE A 1 97 ? -18.938 -4.582 13.039 1 95.5 97 ILE A O 1
ATOM 835 N N . TYR A 1 98 ? -17.578 -2.891 12.75 1 97.5 98 TYR A N 1
ATOM 836 C CA . TYR A 1 98 ? -18.562 -2.145 11.977 1 97.5 98 TYR A CA 1
ATOM 837 C C . TYR A 1 98 ? -18.969 -2.904 10.719 1 97.5 98 TYR A C 1
ATOM 839 O O . TYR A 1 98 ? -20.156 -3.041 10.414 1 97.5 98 TYR A O 1
ATOM 847 N N . LEU A 1 99 ? -18 -3.402 10.008 1 97 99 LEU A N 1
ATOM 848 C CA . LEU A 1 99 ? -18.25 -4.082 8.742 1 97 99 LEU A CA 1
ATOM 849 C C . LEU A 1 99 ? -18.969 -5.41 8.969 1 97 99 LEU A C 1
ATOM 851 O O . LEU A 1 99 ? -19.75 -5.852 8.117 1 97 99 LEU A O 1
ATOM 855 N N . ASP A 1 100 ? -18.688 -6 10.062 1 95.06 100 ASP A N 1
ATOM 856 C CA . ASP A 1 100 ? -19.391 -7.234 10.406 1 95.06 100 ASP A CA 1
ATOM 857 C C . ASP A 1 100 ? -20.875 -6.98 10.602 1 95.06 100 ASP A C 1
ATOM 859 O O . ASP A 1 100 ? -21.703 -7.848 10.312 1 95.06 100 ASP A O 1
ATOM 863 N N . GLU A 1 101 ? -21.203 -5.805 11.078 1 95.75 101 GLU A N 1
ATOM 864 C CA . GLU A 1 101 ? -22.594 -5.434 11.32 1 95.75 101 GLU A CA 1
ATOM 865 C C . GLU A 1 101 ? -23.25 -4.879 10.055 1 95.75 101 GLU A C 1
ATOM 867 O O . GLU A 1 101 ? -24.438 -5.062 9.836 1 95.75 101 GLU A O 1
ATOM 872 N N . ARG A 1 102 ? -22.469 -4.18 9.32 1 97.19 102 ARG A N 1
ATOM 873 C CA . ARG A 1 102 ? -22.969 -3.561 8.102 1 97.19 102 ARG A CA 1
ATOM 874 C C . ARG A 1 102 ? -22.438 -4.277 6.859 1 97.19 102 ARG A C 1
ATOM 876 O O . ARG A 1 102 ? -21.641 -3.717 6.109 1 97.19 102 ARG A O 1
ATOM 883 N N . ARG A 1 103 ? -23 -5.379 6.57 1 96.62 103 ARG A N 1
ATOM 884 C CA . ARG A 1 103 ? -22.547 -6.23 5.477 1 96.62 103 ARG A CA 1
ATOM 885 C C . ARG A 1 103 ? -22.828 -5.578 4.125 1 96.62 103 ARG A C 1
ATOM 887 O O . ARG A 1 103 ? -22.109 -5.836 3.152 1 96.62 103 ARG A O 1
ATOM 894 N N . ASP A 1 104 ? -23.812 -4.773 4.105 1 97.94 104 ASP A N 1
ATOM 895 C CA . ASP A 1 104 ? -24.094 -4.027 2.881 1 97.94 104 ASP A CA 1
ATOM 896 C C . ASP A 1 104 ? -22.938 -3.086 2.545 1 97.94 104 ASP A C 1
ATOM 898 O O . ASP A 1 104 ? -22.562 -2.939 1.377 1 97.94 104 ASP A O 1
ATOM 902 N N . VAL A 1 105 ? -22.344 -2.473 3.543 1 98.25 105 VAL A N 1
ATOM 903 C CA . VAL A 1 105 ? -21.172 -1.612 3.355 1 98.25 105 VAL A CA 1
ATOM 904 C C . VAL A 1 105 ? -19.969 -2.455 2.955 1 98.25 105 VAL A C 1
ATOM 906 O O . VAL A 1 105 ? -19.203 -2.072 2.068 1 98.25 105 VAL A O 1
ATOM 909 N N . LEU A 1 106 ? -19.844 -3.578 3.58 1 97.94 106 LEU A N 1
ATOM 910 C CA . LEU A 1 106 ? -18.766 -4.5 3.246 1 97.94 106 LEU A CA 1
ATOM 911 C C . LEU A 1 106 ? -18.828 -4.906 1.778 1 97.94 106 LEU A C 1
ATOM 913 O O . LEU A 1 106 ? -17.812 -4.93 1.091 1 97.94 106 LEU A O 1
ATOM 917 N N . ASP A 1 107 ? -20 -5.191 1.276 1 97.81 107 ASP A N 1
ATOM 918 C CA . ASP A 1 107 ? -20.203 -5.559 -0.122 1 97.81 107 ASP A CA 1
ATOM 919 C C . ASP A 1 107 ? -19.672 -4.473 -1.056 1 97.81 107 ASP A C 1
ATOM 921 O O . ASP A 1 107 ? -18.922 -4.766 -1.998 1 97.81 107 ASP A O 1
ATOM 925 N N . GLU A 1 108 ? -20.047 -3.258 -0.748 1 98.19 108 GLU A N 1
ATOM 926 C CA . GLU A 1 108 ? -19.609 -2.137 -1.575 1 98.19 108 GLU A CA 1
ATOM 927 C C . GLU A 1 108 ? -18.109 -1.918 -1.462 1 98.19 108 GLU A C 1
ATOM 929 O O . GLU A 1 108 ? -17.438 -1.608 -2.453 1 98.19 108 GLU A O 1
ATOM 934 N N . LEU A 1 109 ? -17.625 -2.109 -0.282 1 98 109 LEU A N 1
ATOM 935 C CA . LEU A 1 109 ? -16.188 -1.933 -0.042 1 98 109 LEU A CA 1
ATOM 936 C C . LEU A 1 109 ? -15.375 -2.92 -0.869 1 98 109 LEU A C 1
ATOM 938 O O . LEU A 1 109 ? -14.375 -2.543 -1.481 1 98 109 LEU A O 1
ATOM 942 N N . VAL A 1 110 ? -15.789 -4.133 -0.906 1 98 110 VAL A N 1
ATOM 943 C CA . VAL A 1 110 ? -15.102 -5.176 -1.658 1 98 110 VAL A CA 1
ATOM 944 C C . VAL A 1 110 ? -15.086 -4.82 -3.143 1 98 110 VAL A C 1
ATOM 946 O O . VAL A 1 110 ? -14.07 -5.008 -3.824 1 98 110 VAL A O 1
ATOM 949 N N . THR A 1 111 ? -16.141 -4.258 -3.664 1 97.31 111 THR A N 1
ATOM 950 C CA . THR A 1 111 ? -16.266 -3.941 -5.082 1 97.31 111 THR A CA 1
ATOM 951 C C . THR A 1 111 ? -15.312 -2.812 -5.473 1 97.31 111 THR A C 1
ATOM 953 O O . THR A 1 111 ? -15.023 -2.613 -6.652 1 97.31 111 THR A O 1
ATOM 956 N N . LEU A 1 112 ? -14.867 -2.076 -4.504 1 97.06 112 LEU A N 1
ATOM 957 C CA . LEU A 1 112 ? -13.961 -0.965 -4.781 1 97.06 112 LEU A CA 1
ATOM 958 C C . LEU A 1 112 ? -12.547 -1.471 -5.055 1 97.06 112 LEU A C 1
ATOM 960 O O . LEU A 1 112 ? -11.719 -0.737 -5.59 1 97.06 112 LEU A O 1
ATOM 964 N N . HIS A 1 113 ? -12.273 -2.709 -4.699 1 97.25 113 HIS A N 1
ATOM 965 C CA . HIS A 1 113 ? -10.961 -3.289 -4.988 1 97.25 113 HIS A CA 1
ATOM 966 C C . HIS A 1 113 ? -10.867 -3.721 -6.449 1 97.25 113 HIS A C 1
ATOM 968 O O . HIS A 1 113 ? -11.828 -4.238 -7.016 1 97.25 113 HIS A O 1
ATOM 974 N N . ASN A 1 114 ? -9.711 -3.484 -7.023 1 96.88 114 ASN A N 1
ATOM 975 C CA . ASN A 1 114 ? -9.383 -3.973 -8.359 1 96.88 114 ASN A CA 1
ATOM 976 C C . ASN A 1 114 ? -8.219 -4.961 -8.328 1 96.88 114 ASN A C 1
ATOM 978 O O . ASN A 1 114 ? -7.07 -4.566 -8.125 1 96.88 114 ASN A O 1
ATOM 982 N N . PHE A 1 115 ? -8.484 -6.191 -8.57 1 95.94 115 PHE A N 1
ATOM 983 C CA . PHE A 1 115 ? -7.473 -7.238 -8.492 1 95.94 115 PHE A CA 1
ATOM 984 C C . PHE A 1 115 ? -7.016 -7.656 -9.883 1 95.94 115 PHE A C 1
ATOM 986 O O . PHE A 1 115 ? -6.406 -8.711 -10.047 1 95.94 115 PHE A O 1
ATOM 993 N N . SER A 1 116 ? -7.297 -6.875 -10.891 1 94.19 116 SER A N 1
ATOM 994 C CA . SER A 1 116 ? -6.922 -7.211 -12.258 1 94.19 116 SER A CA 1
ATOM 995 C C . SER A 1 116 ? -5.414 -7.391 -12.391 1 94.19 116 SER A C 1
ATOM 997 O O . SER A 1 116 ? -4.641 -6.59 -11.859 1 94.19 116 SER A O 1
ATOM 999 N N . ASN A 1 117 ? -5.039 -8.461 -12.969 1 87.44 117 ASN A N 1
ATOM 1000 C CA . ASN A 1 117 ? -3.648 -8.758 -13.289 1 87.44 117 ASN A CA 1
ATOM 1001 C C . ASN A 1 117 ? -2.811 -8.945 -12.031 1 87.44 117 ASN A C 1
ATOM 1003 O O . ASN A 1 117 ? -1.637 -8.57 -12 1 87.44 117 ASN A O 1
ATOM 1007 N N . GLN A 1 118 ? -3.438 -9.375 -11.023 1 92.12 118 GLN A N 1
ATOM 1008 C CA . GLN A 1 118 ? -2.713 -9.727 -9.805 1 92.12 118 GLN A CA 1
ATOM 1009 C C . GLN A 1 118 ? -2.736 -11.227 -9.562 1 92.12 118 GLN A C 1
ATOM 1011 O O . GLN A 1 118 ? -3.758 -11.883 -9.781 1 92.12 118 GLN A O 1
ATOM 1016 N N . PHE A 1 119 ? -1.6 -11.703 -9.195 1 91.75 119 PHE A N 1
ATOM 1017 C CA . PHE A 1 119 ? -1.555 -13.094 -8.742 1 91.75 119 PHE A CA 1
ATOM 1018 C C . PHE A 1 119 ? -2.365 -13.273 -7.461 1 91.75 119 PHE A C 1
ATOM 1020 O O . PHE A 1 119 ? -2.447 -12.359 -6.641 1 91.75 119 PHE A O 1
ATOM 1027 N N . LEU A 1 120 ? -2.977 -14.375 -7.289 1 94.44 120 LEU A N 1
ATOM 1028 C CA . LEU A 1 120 ? -3.984 -14.602 -6.262 1 94.44 120 LEU A CA 1
ATOM 1029 C C . LEU A 1 120 ? -3.436 -14.266 -4.879 1 94.44 120 LEU A C 1
ATOM 1031 O O . LEU A 1 120 ? -4.051 -13.508 -4.129 1 94.44 120 LEU A O 1
ATOM 1035 N N . PRO A 1 121 ? -2.26 -14.742 -4.434 1 94.88 121 PRO A N 1
ATOM 1036 C CA . PRO A 1 121 ? -1.767 -14.406 -3.096 1 94.88 121 PRO A CA 1
ATOM 1037 C C . PRO A 1 121 ? -1.518 -12.906 -2.924 1 94.88 121 PRO A C 1
ATOM 1039 O O . PRO A 1 121 ? -1.719 -12.367 -1.833 1 94.88 121 PRO A O 1
ATOM 1042 N N . ASN A 1 122 ? -1.105 -12.273 -3.955 1 93.12 122 ASN A N 1
ATOM 1043 C CA . ASN A 1 122 ? -0.888 -10.828 -3.9 1 93.12 122 ASN A CA 1
ATOM 1044 C C . ASN A 1 122 ? -2.203 -10.07 -3.754 1 93.12 122 ASN A C 1
ATOM 1046 O O . ASN A 1 122 ? -2.289 -9.117 -2.98 1 93.12 122 ASN A O 1
ATOM 1050 N N . ALA A 1 123 ? -3.152 -10.484 -4.551 1 95.19 123 ALA A N 1
ATOM 1051 C CA . ALA A 1 123 ? -4.48 -9.883 -4.457 1 95.19 123 ALA A CA 1
ATOM 1052 C C . ALA A 1 123 ? -5.059 -10.047 -3.055 1 95.19 123 ALA A C 1
ATOM 1054 O O . ALA A 1 123 ? -5.637 -9.109 -2.5 1 95.19 123 ALA A O 1
ATOM 1055 N N . LEU A 1 124 ? -4.879 -11.219 -2.543 1 96.5 124 LEU A N 1
ATOM 1056 C CA . LEU A 1 124 ? -5.383 -11.516 -1.205 1 96.5 124 LEU A CA 1
ATOM 1057 C C . LEU A 1 124 ? -4.688 -10.648 -0.159 1 96.5 124 LEU A C 1
ATOM 1059 O O . LEU A 1 124 ? -5.332 -10.125 0.749 1 96.5 124 LEU A O 1
ATOM 1063 N N . ARG A 1 125 ? -3.422 -10.484 -0.259 1 93.25 125 ARG A N 1
ATOM 1064 C CA . ARG A 1 125 ? -2.67 -9.609 0.633 1 93.25 125 ARG A CA 1
ATOM 1065 C C . ARG A 1 125 ? -3.184 -8.172 0.554 1 93.25 125 ARG A C 1
ATOM 1067 O O . ARG A 1 125 ? -3.352 -7.512 1.58 1 93.25 125 ARG A O 1
ATOM 1074 N N . ASP A 1 126 ? -3.375 -7.746 -0.648 1 92.44 126 ASP A N 1
ATOM 1075 C CA . ASP A 1 126 ? -3.891 -6.398 -0.868 1 92.44 126 ASP A CA 1
ATOM 1076 C C . ASP A 1 126 ? -5.258 -6.223 -0.215 1 92.44 126 ASP A C 1
ATOM 1078 O O . ASP A 1 126 ? -5.527 -5.188 0.403 1 92.44 126 ASP A O 1
ATOM 1082 N N . PHE A 1 127 ? -6.047 -7.195 -0.395 1 96.38 127 PHE A N 1
ATOM 1083 C CA . PHE A 1 127 ? -7.383 -7.188 0.193 1 96.38 127 PHE A CA 1
ATOM 1084 C C . PHE A 1 127 ? -7.309 -7.051 1.708 1 96.38 127 PHE A C 1
ATOM 1086 O O . PHE A 1 127 ? -7.98 -6.199 2.295 1 96.38 127 PHE A O 1
ATOM 1093 N N . PHE A 1 128 ? -6.391 -7.75 2.352 1 93.12 128 PHE A N 1
ATOM 1094 C CA . PHE A 1 128 ? -6.301 -7.785 3.807 1 93.12 128 PHE A CA 1
ATOM 1095 C C . PHE A 1 128 ? -5.57 -6.555 4.336 1 93.12 128 PHE A C 1
ATOM 1097 O O . PHE A 1 128 ? -5.648 -6.242 5.523 1 93.12 128 PHE A O 1
ATOM 1104 N N . ARG A 1 129 ? -4.969 -5.934 3.469 1 87.12 129 ARG A N 1
ATOM 1105 C CA . ARG A 1 129 ? -4.395 -4.648 3.859 1 87.12 129 ARG A CA 1
ATOM 1106 C C . ARG A 1 129 ? -5.488 -3.613 4.105 1 87.12 129 ARG A C 1
ATOM 1108 O O . ARG A 1 129 ? -5.348 -2.748 4.973 1 87.12 129 ARG A O 1
ATOM 1115 N N . HIS A 1 130 ? -6.508 -3.715 3.375 1 87.44 130 HIS A N 1
ATOM 1116 C CA . HIS A 1 130 ? -7.609 -2.766 3.492 1 87.44 130 HIS A CA 1
ATOM 1117 C C . HIS A 1 130 ? -8.641 -3.244 4.508 1 87.44 130 HIS A C 1
ATOM 1119 O O . HIS A 1 130 ? -9.211 -2.439 5.242 1 87.44 130 HIS A O 1
ATOM 1125 N N . ILE A 1 131 ? -8.844 -4.504 4.477 1 91.94 131 ILE A N 1
ATOM 1126 C CA . ILE A 1 131 ? -9.797 -5.125 5.391 1 91.94 131 ILE A CA 1
ATOM 1127 C C . ILE A 1 131 ? -9.086 -6.168 6.246 1 91.94 131 ILE A C 1
ATOM 1129 O O . ILE A 1 131 ? -8.953 -7.328 5.848 1 91.94 131 ILE A O 1
ATOM 1133 N N . HIS A 1 132 ? -8.711 -5.809 7.336 1 88.44 132 HIS A N 1
ATOM 1134 C CA . HIS A 1 132 ? -7.891 -6.648 8.195 1 88.44 132 HIS A CA 1
ATOM 1135 C C . HIS A 1 132 ? -8.578 -7.98 8.484 1 88.44 132 HIS A C 1
ATOM 1137 O O . HIS A 1 132 ? -9.766 -8.016 8.812 1 88.44 132 HIS A O 1
ATOM 1143 N N . ALA A 1 133 ? -7.781 -8.977 8.281 1 86.56 133 ALA A N 1
ATOM 1144 C CA . ALA A 1 133 ? -8.266 -10.328 8.562 1 86.56 133 ALA A CA 1
ATOM 1145 C C . ALA A 1 133 ? -8.5 -10.516 10.062 1 86.56 133 ALA A C 1
ATOM 1147 O O . ALA A 1 133 ? -7.719 -10.047 10.891 1 86.56 133 ALA A O 1
ATOM 1148 N N . PRO A 1 134 ? -9.578 -11.148 10.359 1 85.81 134 PRO A N 1
ATOM 1149 C CA . PRO A 1 134 ? -9.805 -11.438 11.781 1 85.81 134 PRO A CA 1
ATOM 1150 C C . PRO A 1 134 ? -8.789 -12.414 12.359 1 85.81 134 PRO A C 1
ATOM 1152 O O . PRO A 1 134 ? -8.195 -13.203 11.617 1 85.81 134 PRO A O 1
ATOM 1155 N N . GLU A 1 135 ? -8.562 -12.336 13.68 1 79 135 GLU A N 1
ATOM 1156 C CA . GLU A 1 135 ? -7.625 -13.219 14.367 1 79 135 GLU A CA 1
ATOM 1157 C C . GLU A 1 135 ? -8.18 -14.633 14.469 1 79 135 GLU A C 1
ATOM 1159 O O . GLU A 1 135 ? -7.426 -15.609 14.414 1 79 135 GLU A O 1
ATOM 1164 N N . GLU A 1 136 ? -9.484 -14.711 14.547 1 79.25 136 GLU A N 1
ATOM 1165 C CA . GLU A 1 136 ? -10.117 -16.016 14.695 1 79.25 136 GLU A CA 1
ATOM 1166 C C . GLU A 1 136 ? -10.867 -16.406 13.43 1 79.25 136 GLU A C 1
ATOM 1168 O O . GLU A 1 136 ? -11.406 -15.562 12.719 1 79.25 136 GLU A O 1
ATOM 1173 N N . ARG A 1 137 ? -10.711 -17.75 13.242 1 81.75 137 ARG A N 1
ATOM 1174 C CA . ARG A 1 137 ? -11.516 -18.297 12.148 1 81.75 137 ARG A CA 1
ATOM 1175 C C . ARG A 1 137 ? -13 -18.297 12.508 1 81.75 137 ARG A C 1
ATOM 1177 O O . ARG A 1 137 ? -13.367 -18.609 13.633 1 81.75 137 ARG A O 1
ATOM 1184 N N . GLY A 1 138 ? -13.82 -17.656 11.68 1 88.12 138 GLY A N 1
ATOM 1185 C CA . GLY A 1 138 ? -15.25 -17.578 11.922 1 88.12 138 GLY A CA 1
ATOM 1186 C C . GLY A 1 138 ? -16.031 -17.109 10.703 1 88.12 138 GLY A C 1
ATOM 1187 O O . GLY A 1 138 ? -15.539 -17.172 9.578 1 88.12 138 GLY A O 1
ATOM 1188 N N . GLU A 1 139 ? -17.234 -16.875 11.016 1 91.38 139 GLU A N 1
ATOM 1189 C CA . GLU A 1 139 ? -18.188 -16.516 9.953 1 91.38 139 GLU A CA 1
ATOM 1190 C C . GLU A 1 139 ? -17.719 -15.281 9.195 1 91.38 139 GLU A C 1
ATOM 1192 O O . GLU A 1 139 ? -17.891 -15.195 7.977 1 91.38 139 GLU A O 1
ATOM 1197 N N . TYR A 1 140 ? -17.156 -14.367 9.875 1 92.94 140 TYR A N 1
ATOM 1198 C CA . TYR A 1 140 ? -16.734 -13.125 9.234 1 92.94 140 TYR A CA 1
ATOM 1199 C C . TYR A 1 140 ? -15.625 -13.391 8.219 1 92.94 140 TYR A C 1
ATOM 1201 O O . TYR A 1 140 ? -15.672 -12.883 7.098 1 92.94 140 TYR A O 1
ATOM 1209 N N . LEU A 1 141 ? -14.703 -14.164 8.617 1 93.56 141 LEU A N 1
ATOM 1210 C CA . LEU A 1 141 ? -13.625 -14.508 7.691 1 93.56 141 LEU A CA 1
ATOM 1211 C C . LEU A 1 141 ? -14.172 -15.227 6.465 1 93.56 141 LEU A C 1
ATOM 1213 O O . LEU A 1 141 ? -13.773 -14.938 5.336 1 93.56 141 LEU A O 1
ATOM 1217 N N . GLU A 1 142 ? -15.062 -16.125 6.703 1 94.56 142 GLU A N 1
ATOM 1218 C CA . GLU A 1 142 ? -15.688 -16.844 5.602 1 94.56 142 GLU A CA 1
ATOM 1219 C C . GLU A 1 142 ? -16.375 -15.891 4.625 1 94.56 142 GLU A C 1
ATOM 1221 O O . GLU A 1 142 ? -16.266 -16.062 3.408 1 94.56 142 GLU A O 1
ATOM 1226 N N . THR A 1 143 ? -17.016 -14.977 5.223 1 95.94 143 THR A N 1
ATOM 1227 C CA . THR A 1 143 ? -17.688 -13.984 4.398 1 95.94 143 THR A CA 1
ATOM 1228 C C . THR A 1 143 ? -16.688 -13.172 3.584 1 95.94 143 THR A C 1
ATOM 1230 O O . THR A 1 143 ? -16.891 -12.953 2.387 1 95.94 143 THR A O 1
ATOM 1233 N N . LEU A 1 144 ? -15.602 -12.75 4.207 1 96.44 144 LEU A N 1
ATOM 1234 C CA . LEU A 1 144 ? -14.562 -11.977 3.527 1 96.44 144 LEU A CA 1
ATOM 1235 C C . LEU A 1 144 ? -13.984 -12.758 2.35 1 96.44 144 LEU A C 1
ATOM 1237 O O . LEU A 1 144 ? -13.898 -12.234 1.237 1 96.44 144 LEU A O 1
ATOM 1241 N N . ILE A 1 145 ? -13.711 -14.023 2.59 1 96.81 145 ILE A N 1
ATOM 1242 C CA . ILE A 1 145 ? -13.062 -14.836 1.567 1 96.81 145 ILE A CA 1
ATOM 1243 C C . ILE A 1 145 ? -14.039 -15.102 0.427 1 96.81 145 ILE A C 1
ATOM 1245 O O . ILE A 1 145 ? -13.648 -15.117 -0.744 1 96.81 145 ILE A O 1
ATOM 1249 N N . THR A 1 146 ? -15.258 -15.328 0.778 1 97.25 146 THR A N 1
ATOM 1250 C CA . THR A 1 146 ? -16.281 -15.531 -0.241 1 97.25 146 THR A CA 1
ATOM 1251 C C . THR A 1 146 ? -16.391 -14.305 -1.146 1 97.25 146 THR A C 1
ATOM 1253 O O . THR A 1 146 ? -16.359 -14.43 -2.373 1 97.25 146 THR A O 1
ATOM 1256 N N . LYS A 1 147 ? -16.469 -13.156 -0.542 1 97.94 147 LYS A N 1
ATOM 1257 C CA . LYS A 1 147 ? -16.625 -11.93 -1.319 1 97.94 147 LYS A CA 1
ATOM 1258 C C . LYS A 1 147 ? -15.359 -11.633 -2.125 1 97.94 147 LYS A C 1
ATOM 1260 O O . LYS A 1 147 ? -15.438 -11.203 -3.277 1 97.94 147 LYS A O 1
ATOM 1265 N N . PHE A 1 148 ? -14.25 -11.828 -1.539 1 98.12 148 PHE A N 1
ATOM 1266 C CA . PHE A 1 148 ? -12.977 -11.68 -2.24 1 98.12 148 PHE A CA 1
ATOM 1267 C C . PHE A 1 148 ? -12.93 -12.586 -3.465 1 98.12 148 PHE A C 1
ATOM 1269 O O . PHE A 1 148 ? -12.547 -12.148 -4.551 1 98.12 148 PHE A O 1
ATOM 1276 N N . SER A 1 149 ? -13.297 -13.812 -3.271 1 97.94 149 SER A N 1
ATOM 1277 C CA . SER A 1 149 ? -13.234 -14.805 -4.34 1 97.94 149 SER A CA 1
ATOM 1278 C C . SER A 1 149 ? -14.078 -14.383 -5.539 1 97.94 149 SER A C 1
ATOM 1280 O O . SER A 1 149 ? -13.625 -14.477 -6.684 1 97.94 149 SER A O 1
ATOM 1282 N N . HIS A 1 150 ? -15.227 -13.914 -5.254 1 98.06 150 HIS A N 1
ATOM 1283 C CA . HIS A 1 150 ? -16.094 -13.438 -6.324 1 98.06 150 HIS A CA 1
ATOM 1284 C C . HIS A 1 150 ? -15.484 -12.227 -7.031 1 98.06 150 HIS A C 1
ATOM 1286 O O . HIS A 1 150 ? -15.469 -12.172 -8.266 1 98.06 150 HIS A O 1
ATOM 1292 N N . ARG A 1 151 ? -14.992 -11.297 -6.262 1 98.5 151 ARG A N 1
ATOM 1293 C CA . ARG A 1 151 ? -14.422 -10.078 -6.828 1 98.5 151 ARG A CA 1
ATOM 1294 C C . ARG A 1 151 ? -13.18 -10.383 -7.656 1 98.5 151 ARG A C 1
ATOM 1296 O O . ARG A 1 151 ? -12.984 -9.812 -8.727 1 98.5 151 ARG A O 1
ATOM 1303 N N . PHE A 1 152 ? -12.391 -11.289 -7.176 1 97.81 152 PHE A N 1
ATOM 1304 C CA . PHE A 1 152 ? -11.188 -11.688 -7.895 1 97.81 152 PHE A CA 1
ATOM 1305 C C . PHE A 1 152 ? -11.531 -12.258 -9.266 1 97.81 152 PHE A C 1
ATOM 1307 O O . PHE A 1 152 ? -10.922 -11.875 -10.266 1 97.81 152 PHE A O 1
ATOM 1314 N N . CYS A 1 153 ? -12.492 -13.109 -9.297 1 96.56 153 CYS A N 1
ATOM 1315 C CA . CYS A 1 153 ? -12.914 -13.703 -10.555 1 96.56 153 CYS A CA 1
ATOM 1316 C C . CYS A 1 153 ? -13.492 -12.648 -11.492 1 96.56 153 CYS A C 1
ATOM 1318 O O . CYS A 1 153 ? -13.219 -12.664 -12.695 1 96.56 153 CYS A O 1
ATOM 1320 N N . THR A 1 154 ? -14.242 -11.758 -10.914 1 97.5 154 THR A N 1
ATOM 1321 C CA . THR A 1 154 ? -14.82 -10.688 -11.711 1 97.5 154 THR A CA 1
ATOM 1322 C C . THR A 1 154 ? -13.727 -9.82 -12.328 1 97.5 154 THR A C 1
ATOM 1324 O O . THR A 1 154 ? -13.844 -9.391 -13.477 1 97.5 154 THR A O 1
ATOM 1327 N N . CYS A 1 155 ? -12.641 -9.602 -11.594 1 96.94 155 CYS A N 1
ATOM 1328 C CA . CYS A 1 155 ? -11.547 -8.742 -12.031 1 96.94 155 CYS A CA 1
ATOM 1329 C C . CYS A 1 155 ? -10.664 -9.453 -13.047 1 96.94 155 CYS A C 1
ATOM 1331 O O . CYS A 1 155 ? -9.883 -8.82 -13.758 1 96.94 155 CYS A O 1
ATOM 1333 N N . ASN A 1 156 ? -10.781 -10.805 -13.094 1 94 156 ASN A N 1
ATOM 1334 C CA . ASN A 1 156 ? -9.883 -11.578 -13.945 1 94 156 ASN A CA 1
ATOM 1335 C C . ASN A 1 156 ? -10.641 -12.586 -14.797 1 94 156 ASN A C 1
ATOM 1337 O O . ASN A 1 156 ? -10.367 -13.789 -14.727 1 94 156 ASN A O 1
ATOM 1341 N N . PRO A 1 157 ? -11.516 -12.164 -15.617 1 91.88 157 PRO A N 1
ATOM 1342 C CA . PRO A 1 157 ? -12.344 -13.078 -16.391 1 91.88 157 PRO A CA 1
ATOM 1343 C C . PRO A 1 157 ? -11.531 -13.961 -17.344 1 91.88 157 PRO A C 1
ATOM 1345 O O . PRO A 1 157 ? -11.852 -15.133 -17.531 1 91.88 157 PRO A O 1
ATOM 1348 N N . GLY A 1 158 ? -10.508 -13.414 -18.016 1 85.25 158 GLY A N 1
ATOM 1349 C CA . GLY A 1 158 ? -9.672 -14.195 -18.906 1 85.25 158 GLY A CA 1
ATOM 1350 C C . GLY A 1 158 ? -8.938 -15.328 -18.203 1 85.25 158 GLY A C 1
ATOM 1351 O O . GLY A 1 158 ? -8.906 -16.453 -18.688 1 85.25 158 GLY A O 1
ATOM 1352 N N . LEU A 1 159 ? -8.445 -14.992 -17.078 1 82.75 159 LEU A N 1
ATOM 1353 C CA . LEU A 1 159 ? -7.738 -15.992 -16.281 1 82.75 159 LEU A CA 1
ATOM 1354 C C . LEU A 1 159 ? -8.688 -17.094 -15.82 1 82.75 159 LEU A C 1
ATOM 1356 O O . LEU A 1 159 ? -8.336 -18.266 -15.852 1 82.75 159 LEU A O 1
ATOM 1360 N N . VAL A 1 160 ? -9.836 -16.703 -15.391 1 85.81 160 VAL A N 1
ATOM 1361 C CA . VAL A 1 160 ? -10.844 -17.625 -14.898 1 85.81 160 VAL A CA 1
ATOM 1362 C C . VAL A 1 160 ? -11.211 -18.625 -16 1 85.81 160 VAL A C 1
ATOM 1364 O O . VAL A 1 160 ? -11.289 -19.828 -15.75 1 85.81 160 VAL A O 1
ATOM 1367 N N . ARG A 1 161 ? -11.344 -18.125 -17.125 1 85.44 161 ARG A N 1
ATOM 1368 C CA . ARG A 1 161 ? -11.695 -18.969 -18.266 1 85.44 161 ARG A CA 1
ATOM 1369 C C . ARG A 1 161 ? -10.539 -19.906 -18.625 1 85.44 161 ARG A C 1
ATOM 1371 O O . ARG A 1 161 ? -10.742 -21.109 -18.828 1 85.44 161 ARG A O 1
ATOM 1378 N N . GLU A 1 162 ? -9.375 -19.375 -18.609 1 82.75 162 GLU A N 1
ATOM 1379 C CA . GLU A 1 162 ? -8.195 -20.125 -19.047 1 82.75 162 GLU A CA 1
ATOM 1380 C C . GLU A 1 162 ? -7.844 -21.219 -18.062 1 82.75 162 GLU A C 1
ATOM 1382 O O . GLU A 1 162 ? -7.449 -22.328 -18.453 1 82.75 162 GLU A O 1
ATOM 1387 N N . LEU A 1 163 ? -8.039 -20.922 -16.797 1 83.94 163 LEU A N 1
ATOM 1388 C CA . LEU A 1 163 ? -7.605 -21.859 -15.766 1 83.94 163 LEU A CA 1
ATOM 1389 C C . LEU A 1 163 ? -8.789 -22.656 -15.227 1 83.94 163 LEU A C 1
ATOM 1391 O O . LEU A 1 163 ? -8.617 -23.578 -14.414 1 83.94 163 LEU A O 1
ATOM 1395 N N . GLY A 1 164 ? -9.953 -22.281 -15.703 1 82.75 164 GLY A N 1
ATOM 1396 C CA . GLY A 1 164 ? -11.141 -22.953 -15.195 1 82.75 164 GLY A CA 1
ATOM 1397 C C . GLY A 1 164 ? -11.414 -22.656 -13.734 1 82.75 164 GLY A C 1
ATOM 1398 O O . GLY A 1 164 ? -11.812 -23.547 -12.984 1 82.75 164 GLY A O 1
ATOM 1399 N N . LEU A 1 165 ? -11.094 -21.438 -13.391 1 87.62 165 LEU A N 1
ATOM 1400 C CA . LEU A 1 165 ? -11.305 -21.047 -12 1 87.62 165 LEU A CA 1
ATOM 1401 C C . LEU A 1 165 ? -12.75 -20.609 -11.773 1 87.62 165 LEU A C 1
ATOM 1403 O O . LEU A 1 165 ? -13.383 -20.047 -12.672 1 87.62 165 LEU A O 1
ATOM 1407 N N . SER A 1 166 ? -13.273 -21.016 -10.664 1 92.25 166 SER A N 1
ATOM 1408 C CA . SER A 1 166 ? -14.547 -20.516 -10.156 1 92.25 166 SER A CA 1
ATOM 1409 C C . SER A 1 166 ? -14.375 -19.828 -8.805 1 92.25 166 SER A C 1
ATOM 1411 O O . SER A 1 166 ? -13.367 -20.016 -8.133 1 92.25 166 SER A O 1
ATOM 1413 N N . PRO A 1 167 ? -15.359 -19 -8.453 1 95.25 167 PRO A N 1
ATOM 1414 C CA . PRO A 1 167 ? -15.281 -18.406 -7.113 1 95.25 167 PRO A CA 1
ATOM 1415 C C . PRO A 1 167 ? -15.125 -19.469 -6.016 1 95.25 167 PRO A C 1
ATOM 1417 O O . PRO A 1 167 ? -14.43 -19.234 -5.023 1 95.25 167 PRO A O 1
ATOM 1420 N N . ASP A 1 168 ? -15.742 -20.594 -6.199 1 94.25 168 ASP A N 1
ATOM 1421 C CA . ASP A 1 168 ? -15.617 -21.672 -5.219 1 94.25 168 ASP A CA 1
ATOM 1422 C C . ASP A 1 168 ? -14.188 -22.203 -5.16 1 94.25 168 ASP A C 1
ATOM 1424 O O . ASP A 1 168 ? -13.656 -22.438 -4.074 1 94.25 168 ASP A O 1
ATOM 1428 N N . ALA A 1 169 ? -13.633 -22.406 -6.305 1 93.69 169 ALA A N 1
ATOM 1429 C CA . ALA A 1 169 ? -12.242 -22.844 -6.348 1 93.69 169 ALA A CA 1
ATOM 1430 C C . ALA A 1 169 ? -11.312 -21.828 -5.707 1 93.69 169 ALA A C 1
ATOM 1432 O O . ALA A 1 169 ? -10.414 -22.188 -4.945 1 93.69 169 ALA A O 1
ATOM 1433 N N . VAL A 1 170 ? -11.547 -20.547 -6.082 1 95.81 170 VAL A N 1
ATOM 1434 C CA . VAL A 1 170 ? -10.734 -19.469 -5.52 1 95.81 170 VAL A CA 1
ATOM 1435 C C . VAL A 1 170 ? -10.898 -19.438 -4 1 95.81 170 VAL A C 1
ATOM 1437 O O . VAL A 1 170 ? -9.914 -19.266 -3.271 1 95.81 170 VAL A O 1
ATOM 1440 N N . TYR A 1 171 ? -12.086 -19.641 -3.52 1 96.38 171 TYR A N 1
ATOM 1441 C CA . TYR A 1 171 ? -12.359 -19.719 -2.088 1 96.38 171 TYR A CA 1
ATOM 1442 C C . TYR A 1 171 ? -11.5 -20.781 -1.419 1 96.38 171 TYR A C 1
ATOM 1444 O O . TYR A 1 171 ? -10.836 -20.516 -0.416 1 96.38 171 TYR A O 1
ATOM 1452 N N . VAL A 1 172 ? -11.453 -21.938 -1.989 1 94.81 172 VAL A N 1
ATOM 1453 C CA . VAL A 1 172 ? -10.68 -23.062 -1.457 1 94.81 172 VAL A CA 1
ATOM 1454 C C . VAL A 1 172 ? -9.195 -22.719 -1.49 1 94.81 172 VAL A C 1
ATOM 1456 O O . VAL A 1 172 ? -8.477 -22.969 -0.519 1 94.81 172 VAL A O 1
ATOM 1459 N N . LEU A 1 173 ? -8.789 -22.172 -2.582 1 95.38 173 LEU A N 1
ATOM 1460 C CA . LEU A 1 173 ? -7.387 -21.797 -2.73 1 95.38 173 LEU A CA 1
ATOM 1461 C C . LEU A 1 173 ? -6.98 -20.781 -1.677 1 95.38 173 LEU A C 1
ATOM 1463 O O . LEU A 1 173 ? -5.879 -20.844 -1.126 1 95.38 173 LEU A O 1
ATOM 1467 N N . CYS A 1 174 ? -7.824 -19.828 -1.416 1 95.94 174 CYS A N 1
ATOM 1468 C CA . CYS A 1 174 ? -7.527 -18.797 -0.423 1 95.94 174 CYS A CA 1
ATOM 1469 C C . CYS A 1 174 ? -7.312 -19.422 0.953 1 95.94 174 CYS A C 1
ATOM 1471 O O . CYS A 1 174 ? -6.363 -19.062 1.655 1 95.94 174 CYS A O 1
ATOM 1473 N N . TYR A 1 175 ? -8.172 -20.344 1.307 1 93.25 175 TYR A N 1
ATOM 1474 C CA . TYR A 1 175 ? -8 -21.016 2.59 1 93.25 175 TYR A CA 1
ATOM 1475 C C . TYR A 1 175 ? -6.688 -21.797 2.629 1 93.25 175 TYR A C 1
ATOM 1477 O O . TYR A 1 175 ? -5.977 -21.766 3.639 1 93.25 175 TYR A O 1
ATOM 1485 N N . SER A 1 176 ? -6.414 -22.469 1.552 1 94.25 176 SER A N 1
ATOM 1486 C CA . SER A 1 176 ? -5.16 -23.219 1.473 1 94.25 176 SER A CA 1
ATOM 1487 C C . SER A 1 176 ? -3.959 -22.281 1.613 1 94.25 176 SER A C 1
ATOM 1489 O O . SER A 1 176 ? -2.975 -22.625 2.273 1 94.25 176 SER A O 1
ATOM 1491 N N . LEU A 1 177 ? -4.035 -21.109 0.994 1 95.94 177 LEU A N 1
ATOM 1492 C CA . LEU A 1 177 ? -2.955 -20.125 1.055 1 95.94 177 LEU A CA 1
ATOM 1493 C C . LEU A 1 177 ? -2.771 -19.609 2.477 1 95.94 177 LEU A C 1
ATOM 1495 O O . LEU A 1 177 ? -1.641 -19.453 2.945 1 95.94 177 LEU A O 1
ATOM 1499 N N . ILE A 1 178 ? -3.832 -19.281 3.146 1 93.69 178 ILE A N 1
ATOM 1500 C CA . ILE A 1 178 ? -3.773 -18.781 4.516 1 93.69 178 ILE A CA 1
ATOM 1501 C C . ILE A 1 178 ? -3.131 -19.828 5.418 1 93.69 178 ILE A C 1
ATOM 1503 O O . ILE A 1 178 ? -2.223 -19.531 6.195 1 93.69 178 ILE A O 1
ATOM 1507 N N . LEU A 1 179 ? -3.557 -21.109 5.254 1 92.5 179 LEU A N 1
ATOM 1508 C CA . LEU A 1 179 ? -3.006 -22.188 6.051 1 92.5 179 LEU A CA 1
ATOM 1509 C C . LEU A 1 179 ? -1.517 -22.375 5.781 1 92.5 179 LEU A C 1
ATOM 1511 O O . LEU A 1 179 ? -0.728 -22.547 6.711 1 92.5 179 LEU A O 1
ATOM 1515 N N . LEU A 1 180 ? -1.2 -22.344 4.527 1 95.44 180 LEU A N 1
ATOM 1516 C CA . LEU A 1 180 ? 0.202 -22.469 4.145 1 95.44 180 LEU A CA 1
ATOM 1517 C C . LEU A 1 180 ? 1.035 -21.359 4.758 1 95.44 180 LEU A C 1
ATOM 1519 O O . LEU A 1 180 ? 2.123 -21.609 5.285 1 95.44 180 LEU A O 1
ATOM 1523 N N . SER A 1 181 ? 0.546 -20.125 4.676 1 93.94 181 SER A N 1
ATOM 1524 C CA . SER A 1 181 ? 1.271 -18.969 5.188 1 93.94 181 SER A CA 1
ATOM 1525 C C . SER A 1 181 ? 1.528 -19.094 6.684 1 93.94 181 SER A C 1
ATOM 1527 O O . SER A 1 181 ? 2.617 -18.766 7.164 1 93.94 181 SER A O 1
ATOM 1529 N N . ILE A 1 182 ? 0.554 -19.516 7.426 1 90.5 182 ILE A N 1
ATOM 1530 C CA . ILE A 1 182 ? 0.69 -19.719 8.867 1 90.5 182 ILE A CA 1
ATOM 1531 C C . ILE A 1 182 ? 1.706 -20.828 9.133 1 90.5 182 ILE A C 1
ATOM 1533 O O . ILE A 1 182 ? 2.578 -20.688 9.992 1 90.5 182 ILE A O 1
ATOM 1537 N N . ASP A 1 183 ? 1.589 -21.875 8.375 1 93.56 183 ASP A N 1
ATOM 1538 C CA . ASP A 1 183 ? 2.482 -23.016 8.539 1 93.56 183 ASP A CA 1
ATOM 1539 C C . ASP A 1 183 ? 3.939 -22.609 8.328 1 93.56 183 ASP A C 1
ATOM 1541 O O . ASP A 1 183 ? 4.801 -22.906 9.156 1 93.56 183 ASP A O 1
ATOM 1545 N N . LEU A 1 184 ? 4.184 -21.859 7.277 1 93.44 184 LEU A N 1
ATOM 1546 C CA . LEU A 1 184 ? 5.547 -21.547 6.871 1 93.44 184 LEU A CA 1
ATOM 1547 C C . LEU A 1 184 ? 6.141 -20.469 7.762 1 93.44 184 LEU A C 1
ATOM 1549 O O . LEU A 1 184 ? 7.359 -20.406 7.953 1 93.44 184 LEU A O 1
ATOM 1553 N N . THR A 1 185 ? 5.352 -19.625 8.312 1 89.75 185 THR A N 1
ATOM 1554 C CA . THR A 1 185 ? 5.867 -18.484 9.047 1 89.75 185 THR A CA 1
ATOM 1555 C C . THR A 1 185 ? 5.867 -18.75 10.547 1 89.75 185 THR A C 1
ATOM 1557 O O . THR A 1 185 ? 6.52 -18.031 11.312 1 89.75 185 THR A O 1
ATOM 1560 N N . SER A 1 186 ? 5.184 -19.703 10.977 1 89.69 186 SER A N 1
ATOM 1561 C CA . SER A 1 186 ? 5.094 -20 12.406 1 89.69 186 SER A CA 1
ATOM 1562 C C . SER A 1 186 ? 6.359 -20.703 12.906 1 89.69 186 SER A C 1
ATOM 1564 O O . SER A 1 186 ? 6.758 -21.734 12.367 1 89.69 186 SER A O 1
ATOM 1566 N N . PRO A 1 187 ? 6.934 -20.203 13.93 1 89.5 187 PRO A N 1
ATOM 1567 C CA . PRO A 1 187 ? 8.125 -20.859 14.484 1 89.5 187 PRO A CA 1
ATOM 1568 C C . PRO A 1 187 ? 7.801 -22.156 15.219 1 89.5 187 PRO A C 1
ATOM 1570 O O . PRO A 1 187 ? 8.688 -22.984 15.43 1 89.5 187 PRO A O 1
ATOM 1573 N N . HIS A 1 188 ? 6.582 -22.312 15.539 1 90.69 188 HIS A N 1
ATOM 1574 C CA . HIS A 1 188 ? 6.176 -23.469 16.344 1 90.69 188 HIS A CA 1
ATOM 1575 C C . HIS A 1 188 ? 5.945 -24.703 15.477 1 90.69 188 HIS A C 1
ATOM 1577 O O . HIS A 1 188 ? 5.828 -25.812 15.992 1 90.69 188 HIS A O 1
ATOM 1583 N N . VAL A 1 189 ? 5.797 -24.422 14.203 1 90.81 189 VAL A N 1
ATOM 1584 C CA . VAL A 1 189 ? 5.641 -25.531 13.289 1 90.81 189 VAL A CA 1
ATOM 1585 C C . VAL A 1 189 ? 7.016 -26.094 12.906 1 90.81 189 VAL A C 1
ATOM 1587 O O . VAL A 1 189 ? 7.793 -25.422 12.227 1 90.81 189 VAL A O 1
ATOM 1590 N N . LYS A 1 190 ? 7.398 -27.219 13.305 1 89.31 190 LYS A N 1
ATOM 1591 C CA . LYS A 1 190 ? 8.711 -27.828 13.078 1 89.31 190 LYS A CA 1
ATOM 1592 C C . LYS A 1 190 ? 8.836 -28.359 11.656 1 89.31 190 LYS A C 1
ATOM 1594 O O . LYS A 1 190 ? 9.828 -28.109 10.977 1 89.31 190 LYS A O 1
ATOM 1599 N N . ASN A 1 191 ? 7.754 -29.141 11.305 1 93.12 191 ASN A N 1
ATOM 1600 C CA . ASN A 1 191 ? 7.746 -29.688 9.953 1 93.12 191 ASN A CA 1
ATOM 1601 C C . ASN A 1 191 ? 6.875 -28.859 9.016 1 93.12 191 ASN A C 1
ATOM 1603 O O . ASN A 1 191 ? 5.652 -29.016 9 1 93.12 191 ASN A O 1
ATOM 1607 N N . LYS A 1 192 ? 7.52 -28.062 8.266 1 94.62 192 LYS A N 1
ATOM 1608 C CA . LYS A 1 192 ? 6.801 -27.188 7.344 1 94.62 192 LYS A CA 1
ATOM 1609 C C . LYS A 1 192 ? 6.254 -27.969 6.152 1 94.62 192 LYS A C 1
ATOM 1611 O O . LYS A 1 192 ? 6.863 -28.953 5.715 1 94.62 192 LYS A O 1
ATOM 1616 N N . MET A 1 193 ? 5.133 -27.484 5.703 1 95.06 193 MET A N 1
ATOM 1617 C CA . MET A 1 193 ? 4.512 -28.094 4.531 1 95.06 193 MET A CA 1
ATOM 1618 C C . MET A 1 193 ? 5.387 -27.922 3.299 1 95.06 193 MET A C 1
ATOM 1620 O O . MET A 1 193 ? 5.82 -26.812 2.986 1 95.06 193 MET A O 1
ATOM 1624 N N . SER A 1 194 ? 5.637 -29.016 2.611 1 96.06 194 SER A N 1
ATOM 1625 C CA . SER A 1 194 ? 6.422 -28.953 1.382 1 96.06 194 SER A CA 1
ATOM 1626 C C . SER A 1 194 ? 5.555 -28.547 0.195 1 96.06 194 SER A C 1
ATOM 1628 O O . SER A 1 194 ? 4.324 -28.594 0.277 1 96.06 194 SER A O 1
ATOM 1630 N N . LYS A 1 195 ? 6.199 -28.234 -0.856 1 96 195 LYS A N 1
ATOM 1631 C CA . LYS A 1 195 ? 5.484 -27.859 -2.076 1 96 195 LYS A CA 1
ATOM 1632 C C . LYS A 1 195 ? 4.633 -29.031 -2.584 1 96 195 LYS A C 1
ATOM 1634 O O . LYS A 1 195 ? 3.471 -28.844 -2.949 1 96 195 LYS A O 1
ATOM 1639 N N . ARG A 1 196 ? 5.207 -30.188 -2.633 1 96.44 196 ARG A N 1
ATOM 1640 C CA . ARG A 1 196 ? 4.5 -31.375 -3.094 1 96.44 196 ARG A CA 1
ATOM 1641 C C . ARG A 1 196 ? 3.279 -31.656 -2.223 1 96.44 196 ARG A C 1
ATOM 1643 O O . ARG A 1 196 ? 2.207 -32 -2.736 1 96.44 196 ARG A O 1
ATOM 1650 N N . GLU A 1 197 ? 3.416 -31.562 -0.924 1 95.69 197 GLU A N 1
ATOM 1651 C CA . GLU A 1 197 ? 2.309 -31.781 0.003 1 95.69 197 GLU A CA 1
ATOM 1652 C C . GLU A 1 197 ? 1.199 -30.75 -0.218 1 95.69 197 GLU A C 1
ATOM 1654 O O . GLU A 1 197 ? 0.017 -31.094 -0.223 1 95.69 197 GLU A O 1
ATOM 1659 N N . PHE A 1 198 ? 1.571 -29.531 -0.392 1 97.06 198 PHE A N 1
ATOM 1660 C CA . PHE A 1 198 ? 0.604 -28.469 -0.626 1 97.06 198 PHE A CA 1
ATOM 1661 C C . PHE A 1 198 ? -0.206 -28.734 -1.888 1 97.06 198 PHE A C 1
ATOM 1663 O O . PHE A 1 198 ? -1.432 -28.609 -1.886 1 97.06 198 PHE A O 1
ATOM 1670 N N . ILE A 1 199 ? 0.501 -29.094 -2.939 1 95.75 199 ILE A N 1
ATOM 1671 C CA . ILE A 1 199 ? -0.149 -29.375 -4.215 1 95.75 199 ILE A CA 1
ATOM 1672 C C . ILE A 1 199 ? -1.145 -30.531 -4.043 1 95.75 199 ILE A C 1
ATOM 1674 O O . ILE A 1 199 ? -2.297 -30.422 -4.473 1 95.75 199 ILE A O 1
ATOM 1678 N N . ARG A 1 200 ? -0.724 -31.562 -3.361 1 93.94 200 ARG A N 1
ATOM 1679 C CA . ARG A 1 200 ? -1.573 -32.719 -3.156 1 93.94 200 ARG A CA 1
ATOM 1680 C C . ARG A 1 200 ? -2.824 -32.375 -2.363 1 93.94 200 ARG A C 1
ATOM 1682 O O . ARG A 1 200 ? -3.938 -32.719 -2.744 1 93.94 200 ARG A O 1
ATOM 1689 N N . ASN A 1 201 ? -2.656 -31.641 -1.317 1 92.06 201 ASN A N 1
ATOM 1690 C CA . ASN A 1 201 ? -3.764 -31.25 -0.446 1 92.06 201 ASN A CA 1
ATOM 1691 C C . ASN A 1 201 ? -4.746 -30.328 -1.159 1 92.06 201 ASN A C 1
ATOM 1693 O O . ASN A 1 201 ? -5.961 -30.469 -0.996 1 92.06 201 ASN A O 1
ATOM 1697 N N . THR A 1 202 ? -4.184 -29.406 -1.867 1 92.06 202 THR A N 1
ATOM 1698 C CA . THR A 1 202 ? -5.008 -28.406 -2.535 1 92.06 202 THR A CA 1
ATOM 1699 C C . THR A 1 202 ? -5.801 -29.031 -3.678 1 92.06 202 THR A C 1
ATOM 1701 O O . THR A 1 202 ? -6.969 -28.703 -3.889 1 92.06 202 THR A O 1
ATOM 1704 N N . ARG A 1 203 ? -5.227 -29.938 -4.383 1 88.62 203 ARG A N 1
ATOM 1705 C CA . ARG A 1 203 ? -5.883 -30.594 -5.508 1 88.62 203 ARG A CA 1
ATOM 1706 C C . ARG A 1 203 ? -7.066 -31.438 -5.039 1 88.62 203 ARG A C 1
ATOM 1708 O O . ARG A 1 203 ? -8.055 -31.594 -5.766 1 88.62 203 ARG A O 1
ATOM 1715 N N . ARG A 1 204 ? -6.977 -31.891 -3.914 1 84.75 204 ARG A N 1
ATOM 1716 C CA . ARG A 1 204 ? -8.086 -32.656 -3.346 1 84.75 204 ARG A CA 1
ATOM 1717 C C . ARG A 1 204 ? -9.305 -31.75 -3.135 1 84.75 204 ARG A C 1
ATOM 1719 O O . ARG A 1 204 ? -10.445 -32.188 -3.334 1 84.75 204 ARG A O 1
ATOM 1726 N N . ALA A 1 205 ? -9.062 -30.547 -2.869 1 81.31 205 ALA A N 1
ATOM 1727 C CA . ALA A 1 205 ? -10.133 -29.625 -2.545 1 81.31 205 ALA A CA 1
ATOM 1728 C C . ALA A 1 205 ? -10.578 -28.844 -3.783 1 81.31 205 ALA A C 1
ATOM 1730 O O . ALA A 1 205 ? -11.758 -28.484 -3.908 1 81.31 205 ALA A O 1
ATOM 1731 N N . ALA A 1 206 ? -9.633 -28.547 -4.641 1 81.75 206 ALA A N 1
ATOM 1732 C CA . ALA A 1 206 ? -9.891 -27.844 -5.895 1 81.75 206 ALA A CA 1
ATOM 1733 C C . ALA A 1 206 ? -9.438 -28.672 -7.094 1 81.75 206 ALA A C 1
ATOM 1735 O O . ALA A 1 206 ? -8.359 -28.438 -7.648 1 81.75 206 ALA A O 1
ATOM 1736 N N . HIS A 1 207 ? -10.242 -29.531 -7.621 1 77.12 207 HIS A N 1
ATOM 1737 C CA . HIS A 1 207 ? -9.883 -30.578 -8.578 1 77.12 207 HIS A CA 1
ATOM 1738 C C . HIS A 1 207 ? -9.625 -29.984 -9.961 1 77.12 207 HIS A C 1
ATOM 1740 O O . HIS A 1 207 ? -8.898 -30.578 -10.766 1 77.12 207 HIS A O 1
ATOM 1746 N N . ASN A 1 208 ? -10.055 -28.844 -10.203 1 79.38 208 ASN A N 1
ATOM 1747 C CA . ASN A 1 208 ? -9.977 -28.312 -11.555 1 79.38 208 ASN A CA 1
ATOM 1748 C C . ASN A 1 208 ? -8.773 -27.375 -11.711 1 79.38 208 ASN A C 1
ATOM 1750 O O . ASN A 1 208 ? -8.594 -26.766 -12.773 1 79.38 208 ASN A O 1
ATOM 1754 N N . VAL A 1 209 ? -7.926 -27.328 -10.68 1 85.06 209 VAL A N 1
ATOM 1755 C CA . VAL A 1 209 ? -6.801 -26.406 -10.758 1 85.06 209 VAL A CA 1
ATOM 1756 C C . VAL A 1 209 ? -5.523 -27.172 -11.086 1 85.06 209 VAL A C 1
ATOM 1758 O O . VAL A 1 209 ? -5.301 -28.266 -10.57 1 85.06 209 VAL A O 1
ATOM 1761 N N . SER A 1 210 ? -4.734 -26.688 -11.984 1 86 210 SER A N 1
ATOM 1762 C CA . SER A 1 210 ? -3.525 -27.375 -12.422 1 86 210 SER A CA 1
ATOM 1763 C C . SER A 1 210 ? -2.471 -27.391 -11.32 1 86 210 SER A C 1
ATOM 1765 O O . SER A 1 210 ? -2.393 -26.469 -10.508 1 86 210 SER A O 1
ATOM 1767 N N . ASP A 1 211 ? -1.634 -28.406 -11.375 1 88.5 211 ASP A N 1
ATOM 1768 C CA . ASP A 1 211 ? -0.529 -28.531 -10.43 1 88.5 211 ASP A CA 1
ATOM 1769 C C . ASP A 1 211 ? 0.445 -27.375 -10.555 1 88.5 211 ASP A C 1
ATOM 1771 O O . ASP A 1 211 ? 0.977 -26.891 -9.547 1 88.5 211 ASP A O 1
ATOM 1775 N N . ASP A 1 212 ? 0.617 -26.953 -11.773 1 87.25 212 ASP A N 1
ATOM 1776 C CA . ASP A 1 212 ? 1.548 -25.859 -12.016 1 87.25 212 ASP A CA 1
ATOM 1777 C C . ASP A 1 212 ? 1.088 -24.578 -11.312 1 87.25 212 ASP A C 1
ATOM 1779 O O . ASP A 1 212 ? 1.875 -23.922 -10.633 1 87.25 212 ASP A O 1
ATOM 1783 N N . PHE A 1 213 ? -0.153 -24.344 -11.477 1 89.31 213 PHE A N 1
ATOM 1784 C CA . PHE A 1 213 ? -0.704 -23.156 -10.852 1 89.31 213 PHE A CA 1
ATOM 1785 C C . PHE A 1 213 ? -0.588 -23.219 -9.336 1 89.31 213 PHE A C 1
ATOM 1787 O O . PHE A 1 213 ? -0.114 -22.281 -8.703 1 89.31 213 PHE A O 1
ATOM 1794 N N . VAL A 1 214 ? -0.926 -24.312 -8.75 1 93.31 214 VAL A N 1
ATOM 1795 C CA . VAL A 1 214 ? -0.875 -24.5 -7.305 1 93.31 214 VAL A CA 1
ATOM 1796 C C . VAL A 1 214 ? 0.571 -24.422 -6.824 1 93.31 214 VAL A C 1
ATOM 1798 O O . VAL A 1 214 ? 0.849 -23.844 -5.766 1 93.31 214 VAL A O 1
ATOM 1801 N N . GLY A 1 215 ? 1.408 -25 -7.609 1 93.25 215 GLY A N 1
ATOM 1802 C CA . GLY A 1 215 ? 2.82 -24.906 -7.273 1 93.25 215 GLY A CA 1
ATOM 1803 C C . GLY A 1 215 ? 3.322 -23.484 -7.199 1 93.25 215 GLY A C 1
ATOM 1804 O O . GLY A 1 215 ? 4.117 -23.141 -6.32 1 93.25 215 GLY A O 1
ATOM 1805 N N . HIS A 1 216 ? 2.867 -22.688 -8.141 1 91.38 216 HIS A N 1
ATOM 1806 C CA . HIS A 1 216 ? 3.283 -21.297 -8.148 1 91.38 216 HIS A CA 1
ATOM 1807 C C . HIS A 1 216 ? 2.691 -20.531 -6.961 1 91.38 216 HIS A C 1
ATOM 1809 O O . HIS A 1 216 ? 3.303 -19.594 -6.457 1 91.38 216 HIS A O 1
ATOM 1815 N N . LEU A 1 217 ? 1.56 -20.938 -6.52 1 93.94 217 LEU A N 1
ATOM 1816 C CA . LEU A 1 217 ? 1.003 -20.375 -5.293 1 93.94 217 LEU A CA 1
ATOM 1817 C C . LEU A 1 217 ? 1.928 -20.625 -4.109 1 93.94 217 LEU A C 1
ATOM 1819 O O . LEU A 1 217 ? 2.219 -19.719 -3.334 1 93.94 217 LEU A O 1
ATOM 1823 N N . TYR A 1 218 ? 2.377 -21.828 -4.004 1 94.75 218 TYR A N 1
ATOM 1824 C CA . TYR A 1 218 ? 3.305 -22.188 -2.938 1 94.75 218 TYR A CA 1
ATOM 1825 C C . TYR A 1 218 ? 4.555 -21.328 -2.977 1 94.75 218 TYR A C 1
ATOM 1827 O O . TYR A 1 218 ? 4.98 -20.797 -1.949 1 94.75 218 TYR A O 1
ATOM 1835 N N . ASP A 1 219 ? 5.078 -21.219 -4.188 1 90.38 219 ASP A N 1
ATOM 1836 C CA . ASP A 1 219 ? 6.316 -20.453 -4.348 1 90.38 219 ASP A CA 1
ATOM 1837 C C . ASP A 1 219 ? 6.141 -19.016 -3.879 1 90.38 219 ASP A C 1
ATOM 1839 O O . ASP A 1 219 ? 7.055 -18.438 -3.287 1 90.38 219 ASP A O 1
ATOM 1843 N N . ASN A 1 220 ? 5.055 -18.453 -4.188 1 90.56 220 ASN A N 1
ATOM 1844 C CA . ASN A 1 220 ? 4.77 -17.094 -3.785 1 90.56 220 ASN A CA 1
ATOM 1845 C C . ASN A 1 220 ? 4.785 -16.938 -2.268 1 90.56 220 ASN A C 1
ATOM 1847 O O . ASN A 1 220 ? 5.434 -16.031 -1.737 1 90.56 220 ASN A O 1
ATOM 1851 N N . ILE A 1 221 ? 4.113 -17.781 -1.577 1 92.62 221 ILE A N 1
ATOM 1852 C CA . ILE A 1 221 ? 4.027 -17.719 -0.123 1 92.62 221 ILE A CA 1
ATOM 1853 C C . ILE A 1 221 ? 5.402 -17.984 0.487 1 92.62 221 ILE A C 1
ATOM 1855 O O . ILE A 1 221 ? 5.805 -17.312 1.446 1 92.62 221 ILE A O 1
ATOM 1859 N N . TYR A 1 222 ? 6.051 -18.922 -0.084 1 87.62 222 TYR A N 1
ATOM 1860 C CA . TYR A 1 222 ? 7.375 -19.297 0.408 1 87.62 222 TYR A CA 1
ATOM 1861 C C . TYR A 1 222 ? 8.336 -18.109 0.31 1 87.62 222 TYR A C 1
ATOM 1863 O O . TYR A 1 222 ? 9.125 -17.875 1.228 1 87.62 222 TYR A O 1
ATOM 1871 N N . LEU A 1 223 ? 8.281 -17.391 -0.808 1 82.25 223 LEU A N 1
ATOM 1872 C CA . LEU A 1 223 ? 9.242 -16.344 -1.087 1 82.25 223 LEU A CA 1
ATOM 1873 C C . LEU A 1 223 ? 8.844 -15.047 -0.39 1 82.25 223 LEU A C 1
ATOM 1875 O O . LEU A 1 223 ? 9.703 -14.32 0.117 1 82.25 223 LEU A O 1
ATOM 1879 N N . ILE A 1 224 ? 7.566 -14.688 -0.359 1 83.31 224 ILE A N 1
ATOM 1880 C CA . ILE A 1 224 ? 7.121 -13.375 0.091 1 83.31 224 ILE A CA 1
ATOM 1881 C C . ILE A 1 224 ? 6.668 -13.453 1.548 1 83.31 224 ILE A C 1
ATOM 1883 O O . ILE A 1 224 ? 6.898 -12.531 2.328 1 83.31 224 ILE A O 1
ATOM 1887 N N . GLY A 1 225 ? 5.969 -14.57 1.842 1 81.62 225 GLY A N 1
ATOM 1888 C CA . GLY A 1 225 ? 5.578 -14.734 3.234 1 81.62 225 GLY A CA 1
ATOM 1889 C C . GLY A 1 225 ? 4.086 -14.586 3.457 1 81.62 225 GLY A C 1
ATOM 1890 O O . GLY A 1 225 ? 3.281 -15.133 2.705 1 81.62 225 GLY A O 1
ATOM 1891 N N . HIS A 1 226 ? 3.719 -13.781 4.457 1 83.56 226 HIS A N 1
ATOM 1892 C CA . HIS A 1 226 ? 2.387 -13.758 5.051 1 83.56 226 HIS A CA 1
ATOM 1893 C C . HIS A 1 226 ? 1.349 -13.266 4.047 1 83.56 226 HIS A C 1
ATOM 1895 O O . HIS A 1 226 ? 1.623 -12.367 3.252 1 83.56 226 HIS A O 1
ATOM 1901 N N . VAL A 1 227 ? 0.219 -13.883 4.043 1 85.38 227 VAL A N 1
ATOM 1902 C CA . VAL A 1 227 ? -0.911 -13.43 3.24 1 85.38 227 VAL A CA 1
ATOM 1903 C C . VAL A 1 227 ? -1.913 -12.695 4.129 1 85.38 227 VAL A C 1
ATOM 1905 O O . VAL A 1 227 ? -2.586 -11.766 3.68 1 85.38 227 VAL A O 1
ATOM 1908 N N . ALA A 1 228 ? -2.133 -13.172 5.336 1 70.88 228 ALA A N 1
ATOM 1909 C CA . ALA A 1 228 ? -3.096 -12.578 6.258 1 70.88 228 ALA A CA 1
ATOM 1910 C C . ALA A 1 228 ? -2.434 -12.227 7.59 1 70.88 228 ALA A C 1
ATOM 1912 O O . ALA A 1 228 ? -1.941 -13.102 8.297 1 70.88 228 ALA A O 1
ATOM 1913 N N . ALA A 1 229 ? -1.724 -11 7.566 1 59.25 229 ALA A N 1
ATOM 1914 C CA . ALA A 1 229 ? -1.148 -10.648 8.859 1 59.25 229 ALA A CA 1
ATOM 1915 C C . ALA A 1 229 ? -2.029 -9.641 9.594 1 59.25 229 ALA A C 1
ATOM 1917 O O . ALA A 1 229 ? -2.734 -8.844 8.969 1 59.25 229 ALA A O 1
ATOM 1918 N N . MET B 1 1 ? -7.223 -50.875 -17.984 1 24.7 1 MET B N 1
ATOM 1919 C CA . MET B 1 1 ? -6.258 -49.906 -18.484 1 24.7 1 MET B CA 1
ATOM 1920 C C . MET B 1 1 ? -6.812 -48.469 -18.375 1 24.7 1 MET B C 1
ATOM 1922 O O . MET B 1 1 ? -7.672 -48.094 -19.172 1 24.7 1 MET B O 1
ATOM 1926 N N . VAL B 1 2 ? -7.09 -48.031 -17.234 1 31.22 2 VAL B N 1
ATOM 1927 C CA . VAL B 1 2 ? -7.852 -46.812 -16.938 1 31.22 2 VAL B CA 1
ATOM 1928 C C . VAL B 1 2 ? -7.121 -45.594 -17.5 1 31.22 2 VAL B C 1
ATOM 1930 O O . VAL B 1 2 ? -5.941 -45.375 -17.219 1 31.22 2 VAL B O 1
ATOM 1933 N N . ARG B 1 3 ? -7.496 -45.094 -18.641 1 36.31 3 ARG B N 1
ATOM 1934 C CA . ARG B 1 3 ? -6.957 -43.969 -19.391 1 36.31 3 ARG B CA 1
ATOM 1935 C C . ARG B 1 3 ? -6.801 -42.75 -18.484 1 36.31 3 ARG B C 1
ATOM 1937 O O . ARG B 1 3 ? -7.77 -42.312 -17.859 1 36.31 3 ARG B O 1
ATOM 1944 N N . LYS B 1 4 ? -5.691 -42.625 -17.875 1 39.69 4 LYS B N 1
ATOM 1945 C CA . LYS B 1 4 ? -5.227 -41.438 -17.141 1 39.69 4 LYS B CA 1
ATOM 1946 C C . LYS B 1 4 ? -5.551 -40.156 -17.891 1 39.69 4 LYS B C 1
ATOM 1948 O O . LYS B 1 4 ? -4.969 -39.875 -18.938 1 39.69 4 LYS B O 1
ATOM 1953 N N . LYS B 1 5 ? -6.789 -39.75 -18.078 1 36.69 5 LYS B N 1
ATOM 1954 C CA . LYS B 1 5 ? -7.184 -38.531 -18.781 1 36.69 5 LYS B CA 1
ATOM 1955 C C . LYS B 1 5 ? -6.367 -37.344 -18.297 1 36.69 5 LYS B C 1
ATOM 1957 O O . LYS B 1 5 ? -6.504 -36.906 -17.156 1 36.69 5 LYS B O 1
ATOM 1962 N N . SER B 1 6 ? -5.098 -37.062 -18.734 1 33.16 6 SER B N 1
ATOM 1963 C CA . SER B 1 6 ? -4.219 -35.906 -18.609 1 33.16 6 SER B CA 1
ATOM 1964 C C . SER B 1 6 ? -4.961 -34.625 -18.938 1 33.16 6 SER B C 1
ATOM 1966 O O . SER B 1 6 ? -5.422 -34.438 -20.078 1 33.16 6 SER B O 1
ATOM 1968 N N . TYR B 1 7 ? -5.859 -34.156 -18.234 1 36.44 7 TYR B N 1
ATOM 1969 C CA . TYR B 1 7 ? -6.512 -32.875 -18.469 1 36.44 7 TYR B CA 1
ATOM 1970 C C . TYR B 1 7 ? -5.535 -31.875 -19.047 1 36.44 7 TYR B C 1
ATOM 1972 O O . TYR B 1 7 ? -4.562 -31.484 -18.406 1 36.44 7 TYR B O 1
ATOM 1980 N N . TRP B 1 8 ? -5.16 -31.906 -20.422 1 36.56 8 TRP B N 1
ATOM 1981 C CA . TRP B 1 8 ? -4.355 -31.172 -21.391 1 36.56 8 TRP B CA 1
ATOM 1982 C C . TRP B 1 8 ? -4.672 -29.688 -21.359 1 36.56 8 TRP B C 1
ATOM 1984 O O . TRP B 1 8 ? -5.785 -29.266 -21.703 1 36.56 8 TRP B O 1
ATOM 1994 N N . PHE B 1 9 ? -4.324 -28.938 -20.391 1 48.84 9 PHE B N 1
ATOM 1995 C CA . PHE B 1 9 ? -4.203 -27.5 -20.594 1 48.84 9 PHE B CA 1
ATOM 1996 C C . PHE B 1 9 ? -3.633 -27.203 -21.984 1 48.84 9 PHE B C 1
ATOM 1998 O O . PHE B 1 9 ? -2.51 -27.594 -22.297 1 48.84 9 PHE B O 1
ATOM 2005 N N . PRO B 1 10 ? -4.41 -26.938 -22.906 1 47.78 10 PRO B N 1
ATOM 2006 C CA . PRO B 1 10 ? -3.875 -26.703 -24.25 1 47.78 10 PRO B CA 1
ATOM 2007 C C . PRO B 1 10 ? -2.707 -25.719 -24.25 1 47.78 10 PRO B C 1
ATOM 2009 O O . PRO B 1 10 ? -2.621 -24.844 -23.375 1 47.78 10 PRO B O 1
ATOM 2012 N N . THR B 1 11 ? -1.63 -25.953 -25.031 1 50.12 11 THR B N 1
ATOM 2013 C CA . THR B 1 11 ? -0.372 -25.234 -25.172 1 50.12 11 THR B CA 1
ATOM 2014 C C . THR B 1 11 ? -0.622 -23.734 -25.234 1 50.12 11 THR B C 1
ATOM 2016 O O . THR B 1 11 ? 0.107 -22.938 -24.625 1 50.12 11 THR B O 1
ATOM 2019 N N . TYR B 1 12 ? -1.612 -23.312 -26.094 1 45.41 12 TYR B N 1
ATOM 2020 C CA . TYR B 1 12 ? -1.934 -21.906 -26.203 1 45.41 12 TYR B CA 1
ATOM 2021 C C . TYR B 1 12 ? -2.381 -21.328 -24.859 1 45.41 12 TYR B C 1
ATOM 2023 O O . TYR B 1 12 ? -1.983 -20.234 -24.484 1 45.41 12 TYR B O 1
ATOM 2031 N N . SER B 1 13 ? -3.078 -22.156 -24.141 1 60.56 13 SER B N 1
ATOM 2032 C CA . SER B 1 13 ? -3.635 -21.75 -22.859 1 60.56 13 SER B CA 1
ATOM 2033 C C . SER B 1 13 ? -2.545 -21.625 -21.797 1 60.56 13 SER B C 1
ATOM 2035 O O . SER B 1 13 ? -2.551 -20.672 -21 1 60.56 13 SER B O 1
ATOM 2037 N N . ARG B 1 14 ? -1.474 -22.281 -22.172 1 75.56 14 ARG B N 1
ATOM 2038 C CA . ARG B 1 14 ? -0.39 -22.266 -21.188 1 75.56 14 ARG B CA 1
ATOM 2039 C C . ARG B 1 14 ? 0.484 -21.031 -21.359 1 75.56 14 ARG B C 1
ATOM 2041 O O . ARG B 1 14 ? 0.92 -20.422 -20.375 1 75.56 14 ARG B O 1
ATOM 2048 N N . SER B 1 15 ? 0.627 -20.703 -22.688 1 78.56 15 SER B N 1
ATOM 2049 C CA . SER B 1 15 ? 1.445 -19.531 -22.953 1 78.56 15 SER B CA 1
ATOM 2050 C C . SER B 1 15 ? 0.8 -18.266 -22.359 1 78.56 15 SER B C 1
ATOM 2052 O O . SER B 1 15 ? 1.48 -17.438 -21.766 1 78.56 15 SER B O 1
ATOM 2054 N N . HIS B 1 16 ? -0.441 -18.234 -22.531 1 82.19 16 HIS B N 1
ATOM 2055 C CA . HIS B 1 16 ? -1.161 -17.078 -22 1 82.19 16 HIS B CA 1
ATOM 2056 C C . HIS B 1 16 ? -1.116 -17.062 -20.469 1 82.19 16 HIS B C 1
ATOM 2058 O O . HIS B 1 16 ? -1.001 -16 -19.859 1 82.19 16 HIS B O 1
ATOM 2064 N N . TYR B 1 17 ? -1.168 -18.219 -19.969 1 83.69 17 TYR B N 1
ATOM 2065 C CA . TYR B 1 17 ? -1.096 -18.328 -18.516 1 83.69 17 TYR B CA 1
ATOM 2066 C C . TYR B 1 17 ? 0.253 -17.844 -18 1 83.69 17 TYR B C 1
ATOM 2068 O O . TYR B 1 17 ? 0.314 -17.031 -17.062 1 83.69 17 TYR B O 1
ATOM 2076 N N . PHE B 1 18 ? 1.254 -18.312 -18.641 1 89.38 18 PHE B N 1
ATOM 2077 C CA . PHE B 1 18 ? 2.58 -17.953 -18.156 1 89.38 18 PHE B CA 1
ATOM 2078 C C . PHE B 1 18 ? 2.867 -16.484 -18.438 1 89.38 18 PHE B C 1
ATOM 2080 O O . PHE B 1 18 ? 3.553 -15.82 -17.641 1 89.38 18 PHE B O 1
ATOM 2087 N N . SER B 1 19 ? 2.373 -16.016 -19.516 1 89.19 19 SER B N 1
ATOM 2088 C CA . SER B 1 19 ? 2.461 -14.578 -19.766 1 89.19 19 SER B CA 1
ATOM 2089 C C . SER B 1 19 ? 1.805 -13.781 -18.641 1 89.19 19 SER B C 1
ATOM 2091 O O . SER B 1 19 ? 2.404 -12.852 -18.094 1 89.19 19 SER B O 1
ATOM 2093 N N . TRP B 1 20 ? 0.675 -14.242 -18.312 1 87.19 20 TRP B N 1
A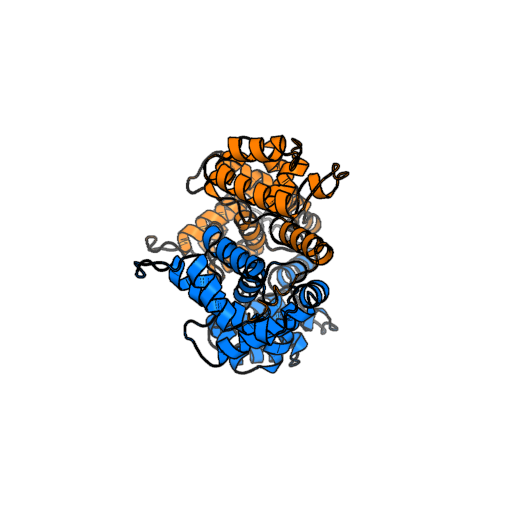TOM 2094 C CA . TRP B 1 20 ? -0.047 -13.602 -17.219 1 87.19 20 TRP B CA 1
ATOM 2095 C C . TRP B 1 20 ? 0.725 -13.727 -15.906 1 87.19 20 TRP B C 1
ATOM 2097 O O . TRP B 1 20 ? 0.83 -12.758 -15.148 1 87.19 20 TRP B O 1
ATOM 2107 N N . LEU B 1 21 ? 1.207 -14.836 -15.672 1 89.5 21 LEU B N 1
ATOM 2108 C CA . LEU B 1 21 ? 1.93 -15.094 -14.43 1 89.5 21 LEU B CA 1
ATOM 2109 C C . LEU B 1 21 ? 3.166 -14.203 -14.328 1 89.5 21 LEU B C 1
ATOM 2111 O O . LEU B 1 21 ? 3.434 -13.625 -13.273 1 89.5 21 LEU B O 1
ATOM 2115 N N . CYS B 1 22 ? 3.859 -14.086 -15.391 1 92.25 22 CYS B N 1
ATOM 2116 C CA . CYS B 1 22 ? 5.027 -13.211 -15.414 1 92.25 22 CYS B CA 1
ATOM 2117 C C . CYS B 1 22 ? 4.641 -11.773 -15.102 1 92.25 22 CYS B C 1
ATOM 2119 O O . CYS B 1 22 ? 5.211 -11.156 -14.203 1 92.25 22 CYS B O 1
ATOM 2121 N N . LYS B 1 23 ? 3.629 -11.312 -15.711 1 90.31 23 LYS B N 1
ATOM 2122 C CA . LYS B 1 23 ? 3.268 -9.906 -15.633 1 90.31 23 LYS B CA 1
ATOM 2123 C C . LYS B 1 23 ? 2.592 -9.586 -14.305 1 90.31 23 LYS B C 1
ATOM 2125 O O . LYS B 1 23 ? 2.721 -8.469 -13.789 1 90.31 23 LYS B O 1
ATOM 2130 N N . SER B 1 24 ? 1.956 -10.539 -13.703 1 88.62 24 SER B N 1
ATOM 2131 C CA . SER B 1 24 ? 1.301 -10.336 -12.422 1 88.62 24 SER B CA 1
ATOM 2132 C C . SER B 1 24 ? 2.309 -10.359 -11.273 1 88.62 24 SER B C 1
ATOM 2134 O O . SER B 1 24 ? 2.105 -9.719 -10.242 1 88.62 24 SER B O 1
ATOM 2136 N N . THR B 1 25 ? 3.393 -11.078 -11.469 1 88.31 25 THR B N 1
ATOM 2137 C CA . THR B 1 25 ? 4.395 -11.227 -10.422 1 88.31 25 THR B CA 1
ATOM 2138 C C . THR B 1 25 ? 5.504 -10.195 -10.586 1 88.31 25 THR B C 1
ATOM 2140 O O . THR B 1 25 ? 5.973 -9.617 -9.602 1 88.31 25 THR B O 1
ATOM 2143 N N . TRP B 1 26 ? 5.891 -10.07 -11.789 1 92.44 26 TRP B N 1
ATOM 2144 C CA . TRP B 1 26 ? 6.855 -9.047 -12.18 1 92.44 26 TRP B CA 1
ATOM 2145 C C . TRP B 1 26 ? 6.227 -8.039 -13.133 1 92.44 26 TRP B C 1
ATOM 2147 O O . TRP B 1 26 ? 6.254 -8.219 -14.352 1 92.44 26 TRP B O 1
ATOM 2157 N N . GLY B 1 27 ? 5.805 -6.969 -12.594 1 91.56 27 GLY B N 1
ATOM 2158 C CA . GLY B 1 27 ? 4.957 -6.016 -13.297 1 91.56 27 GLY B CA 1
ATOM 2159 C C . GLY B 1 27 ? 5.652 -5.352 -14.469 1 91.56 27 GLY B C 1
ATOM 2160 O O . GLY B 1 27 ? 4.996 -4.871 -15.391 1 91.56 27 GLY B O 1
ATOM 2161 N N . HIS B 1 28 ? 6.988 -5.316 -14.398 1 95 28 HIS B N 1
ATOM 2162 C CA . HIS B 1 28 ? 7.711 -4.734 -15.523 1 95 28 HIS B CA 1
ATOM 2163 C C . HIS B 1 28 ? 9.047 -5.434 -15.742 1 95 28 HIS B C 1
ATOM 2165 O O . HIS B 1 28 ? 9.805 -5.648 -14.781 1 95 28 HIS B O 1
ATOM 2171 N N . CYS B 1 29 ? 9.273 -5.777 -16.922 1 96.88 29 CYS B N 1
ATOM 2172 C CA . CYS B 1 29 ? 10.562 -6.215 -17.438 1 96.88 29 CYS B CA 1
ATOM 2173 C C . CYS B 1 29 ? 10.844 -5.598 -18.812 1 96.88 29 CYS B C 1
ATOM 2175 O O . CYS B 1 29 ? 9.93 -5.441 -19.625 1 96.88 29 CYS B O 1
ATOM 2177 N N . SER B 1 30 ? 12.125 -5.277 -19.031 1 96.94 30 SER B N 1
ATOM 2178 C CA . SER B 1 30 ? 12.477 -4.676 -20.312 1 96.94 30 SER B CA 1
ATOM 2179 C C . SER B 1 30 ? 12.023 -5.555 -21.484 1 96.94 30 SER B C 1
ATOM 2181 O O . SER B 1 30 ? 11.586 -5.047 -22.516 1 96.94 30 SER B O 1
ATOM 2183 N N . ILE B 1 31 ? 12.047 -6.848 -21.281 1 96.75 31 ILE B N 1
ATOM 2184 C CA . ILE B 1 31 ? 11.781 -7.801 -22.344 1 96.75 31 ILE B CA 1
ATOM 2185 C C . ILE B 1 31 ? 10.312 -7.738 -22.75 1 96.75 31 ILE B C 1
ATOM 2187 O O . ILE B 1 31 ? 9.938 -8.172 -23.844 1 96.75 31 ILE B O 1
ATOM 2191 N N . TYR B 1 32 ? 9.438 -7.266 -21.828 1 94.44 32 TYR B N 1
ATOM 2192 C CA . TYR B 1 32 ? 8.016 -7.195 -22.141 1 94.44 32 TYR B CA 1
ATOM 2193 C C . TYR B 1 32 ? 7.758 -6.277 -23.328 1 94.44 32 TYR B C 1
ATOM 2195 O O . TYR B 1 32 ? 6.75 -6.418 -24.031 1 94.44 32 TYR B O 1
ATOM 2203 N N . ASN B 1 33 ? 8.602 -5.293 -23.547 1 92.44 33 ASN B N 1
ATOM 2204 C CA . ASN B 1 33 ? 8.367 -4.25 -24.547 1 92.44 33 ASN B CA 1
ATOM 2205 C C . ASN B 1 33 ? 9.32 -4.387 -25.734 1 92.44 33 ASN B C 1
ATOM 2207 O O . ASN B 1 33 ? 9.539 -3.424 -26.469 1 92.44 33 ASN B O 1
ATOM 2211 N N . ARG B 1 34 ? 9.891 -5.488 -25.844 1 91.75 34 ARG B N 1
ATOM 2212 C CA . ARG B 1 34 ? 10.812 -5.742 -26.953 1 91.75 34 ARG B CA 1
ATOM 2213 C C . ARG B 1 34 ? 10.289 -6.855 -27.844 1 91.75 34 ARG B C 1
ATOM 2215 O O . ARG B 1 34 ? 9.336 -7.555 -27.5 1 91.75 34 ARG B O 1
ATOM 2222 N N . ARG B 1 35 ? 10.883 -6.875 -29.016 1 91.25 35 ARG B N 1
ATOM 2223 C CA . ARG B 1 35 ? 10.602 -8.008 -29.891 1 91.25 35 ARG B CA 1
ATOM 2224 C C . ARG B 1 35 ? 11.133 -9.305 -29.281 1 91.25 35 ARG B C 1
ATOM 2226 O O . ARG B 1 35 ? 12.312 -9.406 -28.953 1 91.25 35 ARG B O 1
ATOM 2233 N N . LEU B 1 36 ? 10.172 -10.219 -29.141 1 90.31 36 LEU B N 1
ATOM 2234 C CA . LEU B 1 36 ? 10.531 -11.477 -28.5 1 90.31 36 LEU B CA 1
ATOM 2235 C C . LEU B 1 36 ? 11.336 -12.359 -29.469 1 90.31 36 LEU B C 1
ATOM 2237 O O . LEU B 1 36 ? 11.023 -12.43 -30.656 1 90.31 36 LEU B O 1
ATOM 2241 N N . PRO B 1 37 ? 12.438 -12.898 -29 1 88.94 37 PRO B N 1
ATOM 2242 C CA . PRO B 1 37 ? 13.266 -13.75 -29.859 1 88.94 37 PRO B CA 1
ATOM 2243 C C . PRO B 1 37 ? 12.539 -15.016 -30.312 1 88.94 37 PRO B C 1
ATOM 2245 O O . PRO B 1 37 ? 11.508 -15.375 -29.734 1 88.94 37 PRO B O 1
ATOM 2248 N N . ALA B 1 38 ? 13.117 -15.625 -31.297 1 89.25 38 ALA B N 1
ATOM 2249 C CA . ALA B 1 38 ? 12.586 -16.906 -31.75 1 89.25 38 ALA B CA 1
ATOM 2250 C C . ALA B 1 38 ? 12.656 -17.953 -30.641 1 89.25 38 ALA B C 1
ATOM 2252 O O . ALA B 1 38 ? 13.664 -18.062 -29.953 1 89.25 38 ALA B O 1
ATOM 2253 N N . GLY B 1 39 ? 11.578 -18.672 -30.422 1 91.06 39 GLY B N 1
ATOM 2254 C CA . GLY B 1 39 ? 11.555 -19.719 -29.406 1 91.06 39 GLY B CA 1
ATOM 2255 C C . GLY B 1 39 ? 11.242 -19.203 -28.016 1 91.06 39 GLY B C 1
ATOM 2256 O O . GLY B 1 39 ? 11.328 -19.953 -27.047 1 91.06 39 GLY B O 1
ATOM 2257 N N . PHE B 1 40 ? 10.898 -18 -27.969 1 92.75 40 PHE B N 1
ATOM 2258 C CA . PHE B 1 40 ? 10.57 -17.391 -26.688 1 92.75 40 PHE B CA 1
ATOM 2259 C C . PHE B 1 40 ? 9.445 -18.141 -26 1 92.75 40 PHE B C 1
ATOM 2261 O O . PHE B 1 40 ? 8.492 -18.578 -26.641 1 92.75 40 PHE B O 1
ATOM 2268 N N . SER B 1 41 ? 9.602 -18.344 -24.75 1 94.06 41 SER B N 1
ATOM 2269 C CA . SER B 1 41 ? 8.625 -19 -23.906 1 94.06 41 SER B CA 1
ATOM 2270 C C . SER B 1 41 ? 8.422 -18.25 -22.594 1 94.06 41 SER B C 1
ATOM 2272 O O . SER B 1 41 ? 9.383 -18.016 -21.844 1 94.06 41 SER B O 1
ATOM 2274 N N . TYR B 1 42 ? 7.219 -17.906 -22.359 1 92.75 42 TYR B N 1
ATOM 2275 C CA . TYR B 1 42 ? 6.934 -17.234 -21.094 1 92.75 42 TYR B CA 1
ATOM 2276 C C . TYR B 1 42 ? 7.188 -18.156 -19.906 1 92.75 42 TYR B C 1
ATOM 2278 O O . TYR B 1 42 ? 7.535 -17.688 -18.812 1 92.75 42 TYR B O 1
ATOM 2286 N N . ARG B 1 43 ? 6.996 -19.422 -20.109 1 91.62 43 ARG B N 1
ATOM 2287 C CA . ARG B 1 43 ? 7.32 -20.375 -19.062 1 91.62 43 ARG B CA 1
ATOM 2288 C C . ARG B 1 43 ? 8.797 -20.297 -18.688 1 91.62 43 ARG B C 1
ATOM 2290 O O . ARG B 1 43 ? 9.148 -20.25 -17.5 1 91.62 43 ARG B O 1
ATOM 2297 N N . ARG B 1 44 ? 9.586 -20.297 -19.672 1 94.81 44 ARG B N 1
ATOM 2298 C CA . ARG B 1 44 ? 11.023 -20.172 -19.438 1 94.81 44 ARG B CA 1
ATOM 2299 C C . ARG B 1 44 ? 11.352 -18.828 -18.797 1 94.81 44 ARG B C 1
ATOM 2301 O O . ARG B 1 44 ? 12.18 -18.766 -17.875 1 94.81 44 ARG B O 1
ATOM 2308 N N . LEU B 1 45 ? 10.703 -17.781 -19.281 1 96.31 45 LEU B N 1
ATOM 2309 C CA . LEU B 1 45 ? 10.922 -16.453 -18.703 1 96.31 45 LEU B CA 1
ATOM 2310 C C . LEU B 1 45 ? 10.586 -16.453 -17.219 1 96.31 45 LEU B C 1
ATOM 2312 O O . LEU B 1 45 ? 11.352 -15.93 -16.406 1 96.31 45 LEU B O 1
ATOM 2316 N N . TYR B 1 46 ? 9.508 -17.078 -16.906 1 93.38 46 TYR B N 1
ATOM 2317 C CA . TYR B 1 46 ? 9.094 -17.125 -15.508 1 93.38 46 TYR B CA 1
ATOM 2318 C C . TYR B 1 46 ? 10.148 -17.812 -14.648 1 93.38 46 TYR B C 1
ATOM 2320 O O . TYR B 1 46 ? 10.477 -17.312 -13.562 1 93.38 46 TYR B O 1
ATOM 2328 N N . LEU B 1 47 ? 10.641 -18.891 -15.094 1 92.94 47 LEU B N 1
ATOM 2329 C CA . LEU B 1 47 ? 11.672 -19.625 -14.367 1 92.94 47 LEU B CA 1
ATOM 2330 C C . LEU B 1 47 ? 12.922 -18.781 -14.195 1 92.94 47 LEU B C 1
ATOM 2332 O O . LEU B 1 47 ? 13.531 -18.766 -13.117 1 92.94 47 LEU B O 1
ATOM 2336 N N . GLN B 1 48 ? 13.234 -18.094 -15.234 1 96.81 48 GLN B N 1
ATOM 2337 C CA . GLN B 1 48 ? 14.422 -17.25 -15.203 1 96.81 48 GLN B CA 1
ATOM 2338 C C . GLN B 1 48 ? 14.227 -16.078 -14.258 1 96.81 48 GLN B C 1
ATOM 2340 O O . GLN B 1 48 ? 15.156 -15.672 -13.555 1 96.81 48 GLN B O 1
ATOM 2345 N N . LEU B 1 49 ? 13.078 -15.508 -14.258 1 96.31 49 LEU B N 1
ATOM 2346 C CA . LEU B 1 49 ? 12.766 -14.414 -13.344 1 96.31 49 LEU B CA 1
ATOM 2347 C C . LEU B 1 49 ? 12.852 -14.883 -11.898 1 96.31 49 LEU B C 1
ATOM 2349 O O . LEU B 1 49 ? 13.406 -14.18 -11.047 1 96.31 49 LEU B O 1
ATOM 2353 N N . ASP B 1 50 ? 12.375 -16.016 -11.641 1 92.19 50 ASP B N 1
ATOM 2354 C CA . ASP B 1 50 ? 12.453 -16.594 -10.297 1 92.19 50 ASP B CA 1
ATOM 2355 C C . ASP B 1 50 ? 13.898 -16.828 -9.883 1 92.19 50 ASP B C 1
ATOM 2357 O O . ASP B 1 50 ? 14.312 -16.438 -8.781 1 92.19 50 ASP B O 1
ATOM 2361 N N . GLU B 1 51 ? 14.594 -17.453 -10.734 1 94.94 51 GLU B N 1
ATOM 2362 C CA . GLU B 1 51 ? 16.016 -17.703 -10.484 1 94.94 51 GLU B CA 1
ATOM 2363 C C . GLU B 1 51 ? 16.781 -16.406 -10.25 1 94.94 51 GLU B C 1
ATOM 2365 O O . GLU B 1 51 ? 17.594 -16.328 -9.344 1 94.94 51 GLU B O 1
ATOM 2370 N N . GLY B 1 52 ? 16.516 -15.469 -11.07 1 97.12 52 GLY B N 1
ATOM 2371 C CA . GLY B 1 52 ? 17.172 -14.18 -10.93 1 97.12 52 GLY B CA 1
ATOM 2372 C C . GLY B 1 52 ? 16.859 -13.492 -9.609 1 97.12 52 GLY B C 1
ATOM 2373 O O . GLY B 1 52 ? 17.734 -12.891 -9 1 97.12 52 GLY B O 1
ATOM 2374 N N . SER B 1 53 ? 15.617 -13.562 -9.188 1 94.94 53 SER B N 1
ATOM 2375 C CA . SER B 1 53 ? 15.227 -12.953 -7.914 1 94.94 53 SER B CA 1
ATOM 2376 C C . SER B 1 53 ? 15.945 -13.617 -6.742 1 94.94 53 SER B C 1
ATOM 2378 O O . SER B 1 53 ? 16.391 -12.945 -5.82 1 94.94 53 SER B O 1
ATOM 2380 N N . LEU B 1 54 ? 16.031 -14.938 -6.828 1 93.75 54 LEU B N 1
ATOM 2381 C CA . LEU B 1 54 ? 16.766 -15.664 -5.797 1 93.75 54 LEU B CA 1
ATOM 2382 C C . LEU B 1 54 ? 18.219 -15.25 -5.773 1 93.75 54 LEU B C 1
ATOM 2384 O O . LEU B 1 54 ? 18.797 -15.062 -4.703 1 93.75 54 LEU B O 1
ATOM 2388 N N . THR B 1 55 ? 18.734 -15.141 -6.938 1 97.5 55 THR B N 1
ATOM 2389 C CA . THR B 1 55 ? 20.141 -14.719 -7.051 1 97.5 55 THR B CA 1
ATOM 2390 C C . THR B 1 55 ? 20.328 -13.305 -6.508 1 97.5 55 THR B C 1
ATOM 2392 O O . THR B 1 55 ? 21.281 -13.047 -5.773 1 97.5 55 THR B O 1
ATOM 2395 N N . PHE B 1 56 ? 19.438 -12.398 -6.824 1 97.88 56 P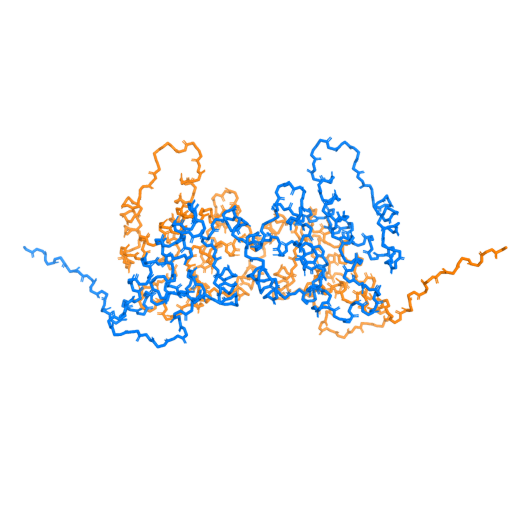HE B N 1
ATOM 2396 C CA . PHE B 1 56 ? 19.484 -11.031 -6.332 1 97.88 56 PHE B CA 1
ATOM 2397 C C . PHE B 1 56 ? 19.422 -11 -4.809 1 97.88 56 PHE B C 1
ATOM 2399 O O . PHE B 1 56 ? 20.156 -10.25 -4.168 1 97.88 56 PHE B O 1
ATOM 2406 N N . ASN B 1 57 ? 18.562 -11.812 -4.27 1 95.31 57 ASN B N 1
ATOM 2407 C CA . ASN B 1 57 ? 18.344 -11.828 -2.826 1 95.31 57 ASN B CA 1
ATOM 2408 C C . ASN B 1 57 ? 19.562 -12.367 -2.084 1 95.31 57 ASN B C 1
ATOM 2410 O O . ASN B 1 57 ? 19.688 -12.18 -0.874 1 95.31 57 ASN B O 1
ATOM 2414 N N . ALA B 1 58 ? 20.422 -13.062 -2.816 1 97.31 58 ALA B N 1
ATOM 2415 C CA . ALA B 1 58 ? 21.688 -13.5 -2.262 1 97.31 58 ALA B CA 1
ATOM 2416 C C . ALA B 1 58 ? 22.781 -12.469 -2.541 1 97.31 58 ALA B C 1
ATOM 2418 O O . ALA B 1 58 ? 23.609 -12.172 -1.667 1 97.31 58 ALA B O 1
ATOM 2419 N N . ASN B 1 59 ? 22.797 -11.945 -3.725 1 98.19 59 ASN B N 1
ATOM 2420 C CA . ASN B 1 59 ? 23.75 -10.938 -4.199 1 98.19 59 ASN B CA 1
ATOM 2421 C C . ASN B 1 59 ? 23.125 -10.055 -5.273 1 98.19 59 ASN B C 1
ATOM 2423 O O . ASN B 1 59 ? 22.953 -10.484 -6.414 1 98.19 59 ASN B O 1
ATOM 2427 N N . PRO B 1 60 ? 22.891 -8.812 -4.941 1 98.06 60 PRO B N 1
ATOM 2428 C CA . PRO B 1 60 ? 22.109 -7.957 -5.848 1 98.06 60 PRO B CA 1
ATOM 2429 C C . PRO B 1 60 ? 22.812 -7.734 -7.184 1 98.06 60 PRO B C 1
ATOM 2431 O O . PRO B 1 60 ? 22.156 -7.711 -8.234 1 98.06 60 PRO B O 1
ATOM 2434 N N . GLN B 1 61 ? 24.141 -7.609 -7.172 1 97.81 61 GLN B N 1
ATOM 2435 C CA . GLN B 1 61 ? 24.891 -7.375 -8.414 1 97.81 61 GLN B CA 1
ATOM 2436 C C . GLN B 1 61 ? 24.797 -8.586 -9.336 1 97.81 61 GLN B C 1
ATOM 2438 O O . GLN B 1 61 ? 24.594 -8.438 -10.539 1 97.81 61 GLN B O 1
ATOM 2443 N N . GLU B 1 62 ? 24.938 -9.695 -8.766 1 98.38 62 GLU B N 1
ATOM 2444 C CA . GLU B 1 62 ? 24.859 -10.922 -9.555 1 98.38 62 GLU B CA 1
ATOM 2445 C C . GLU B 1 62 ? 23.453 -11.141 -10.102 1 98.38 62 GLU B C 1
ATOM 2447 O O . GLU B 1 62 ? 23.281 -11.617 -11.227 1 98.38 62 GLU B O 1
ATOM 2452 N N . GLY B 1 63 ? 22.5 -10.805 -9.273 1 98.44 63 GLY B N 1
ATOM 2453 C CA . GLY B 1 63 ? 21.125 -10.93 -9.719 1 98.44 63 GLY B CA 1
ATOM 2454 C C . GLY B 1 63 ? 20.797 -10.07 -10.93 1 98.44 63 GLY B C 1
ATOM 2455 O O . GLY B 1 63 ? 20.234 -10.562 -11.914 1 98.44 63 GLY B O 1
ATOM 2456 N N . ILE B 1 64 ? 21.234 -8.836 -10.875 1 98.5 64 ILE B N 1
ATOM 2457 C CA . ILE B 1 64 ? 20.984 -7.922 -11.992 1 98.5 64 ILE B CA 1
ATOM 2458 C C . ILE B 1 64 ? 21.75 -8.398 -13.227 1 98.5 64 ILE B C 1
ATOM 2460 O O . ILE B 1 64 ? 21.203 -8.383 -14.336 1 98.5 64 ILE B O 1
ATOM 2464 N N . SER B 1 65 ? 22.969 -8.82 -13.016 1 98.38 65 SER B N 1
ATOM 2465 C CA . SER B 1 65 ? 23.75 -9.352 -14.117 1 98.38 65 SER B CA 1
ATOM 2466 C C . SER B 1 65 ? 23.078 -10.555 -14.758 1 98.38 65 SER B C 1
ATOM 2468 O O . SER B 1 65 ? 23.078 -10.711 -15.984 1 98.38 65 SER B O 1
ATOM 2470 N N . TYR B 1 66 ? 22.531 -11.375 -13.93 1 98.56 66 TYR B N 1
ATOM 2471 C CA . TYR B 1 66 ? 21.797 -12.539 -14.422 1 98.56 66 TYR B CA 1
ATOM 2472 C C . TYR B 1 66 ? 20.641 -12.117 -15.312 1 98.56 66 TYR B C 1
ATOM 2474 O O . TYR B 1 66 ? 20.5 -12.602 -16.438 1 98.56 66 TYR B O 1
ATOM 2482 N N . PHE B 1 67 ? 19.812 -11.148 -14.875 1 98.38 67 PHE B N 1
ATOM 2483 C CA . PHE B 1 67 ? 18.672 -10.672 -15.648 1 98.38 67 PHE B CA 1
ATOM 2484 C C . PHE B 1 67 ? 19.141 -10.109 -16.984 1 98.38 67 PHE B C 1
ATOM 2486 O O . PHE B 1 67 ? 18.5 -10.336 -18.016 1 98.38 67 PHE B O 1
ATOM 2493 N N . MET B 1 68 ? 20.25 -9.422 -16.953 1 98 68 MET B N 1
ATOM 2494 C CA . MET B 1 68 ? 20.781 -8.805 -18.172 1 98 68 MET B CA 1
ATOM 2495 C C . MET B 1 68 ? 21.312 -9.867 -19.125 1 98 68 MET B C 1
ATOM 2497 O O . MET B 1 68 ? 21.078 -9.781 -20.344 1 98 68 MET B O 1
ATOM 2501 N N . SER B 1 69 ? 21.953 -10.836 -18.594 1 98.12 69 SER B N 1
ATOM 2502 C CA . SER B 1 69 ? 22.531 -11.883 -19.422 1 98.12 69 SER B CA 1
ATOM 2503 C C . SER B 1 69 ? 21.453 -12.688 -20.141 1 98.12 69 SER B C 1
ATOM 2505 O O . SER B 1 69 ? 21.688 -13.211 -21.234 1 98.12 69 SER B O 1
ATOM 2507 N N . LYS B 1 70 ? 20.25 -12.75 -19.594 1 96.94 70 LYS B N 1
ATOM 2508 C CA . LYS B 1 70 ? 19.141 -13.492 -20.172 1 96.94 70 LYS B CA 1
ATOM 2509 C C . LYS B 1 70 ? 18.297 -12.594 -21.062 1 96.94 70 LYS B C 1
ATOM 2511 O O . LYS B 1 70 ? 17.266 -13.023 -21.594 1 96.94 70 LYS B O 1
ATOM 2516 N N . GLY B 1 71 ? 18.734 -11.305 -21.141 1 96.06 71 GLY B N 1
ATOM 2517 C CA . GLY B 1 71 ? 18.016 -10.359 -21.969 1 96.06 71 GLY B CA 1
ATOM 2518 C C . GLY B 1 71 ? 16.719 -9.875 -21.328 1 96.06 71 GLY B C 1
ATOM 2519 O O . GLY B 1 71 ? 15.859 -9.312 -22.016 1 96.06 71 GLY B O 1
ATOM 2520 N N . ILE B 1 72 ? 16.547 -10.07 -20.078 1 97.94 72 ILE B N 1
ATOM 2521 C CA . ILE B 1 72 ? 15.32 -9.711 -19.375 1 97.94 72 ILE B CA 1
ATOM 2522 C C . ILE B 1 72 ? 15.32 -8.211 -19.062 1 97.94 72 ILE B C 1
ATOM 2524 O O . ILE B 1 72 ? 14.297 -7.543 -19.219 1 97.94 72 ILE B O 1
ATOM 2528 N N . LEU B 1 73 ? 16.469 -7.711 -18.641 1 98.12 73 LEU B N 1
ATOM 2529 C CA . LEU B 1 73 ? 16.625 -6.297 -18.312 1 98.12 73 LEU B CA 1
ATOM 2530 C C . LEU B 1 73 ? 17.688 -5.637 -19.172 1 98.12 73 LEU B C 1
ATOM 2532 O O . LEU B 1 73 ? 18.688 -6.266 -19.516 1 98.12 73 LEU B O 1
ATOM 2536 N N . LEU B 1 74 ? 17.453 -4.391 -19.484 1 97.19 74 LEU B N 1
ATOM 2537 C CA . LEU B 1 74 ? 18.453 -3.525 -20.109 1 97.19 74 LEU B CA 1
ATOM 2538 C C . LEU B 1 74 ? 19.203 -2.711 -19.047 1 97.19 74 LEU B C 1
ATOM 2540 O O . LEU B 1 74 ? 18.609 -2.262 -18.078 1 97.19 74 LEU B O 1
ATOM 2544 N N . ASP B 1 75 ? 20.453 -2.566 -19.297 1 96.31 75 ASP B N 1
ATOM 2545 C CA . ASP B 1 75 ? 21.234 -1.754 -18.375 1 96.31 75 ASP B CA 1
ATOM 2546 C C . ASP B 1 75 ? 20.984 -0.265 -18.594 1 96.31 75 ASP B C 1
ATOM 2548 O O . ASP B 1 75 ? 21.875 0.465 -19.047 1 96.31 75 ASP B O 1
ATOM 2552 N N . HIS B 1 76 ? 19.891 0.165 -18.297 1 97.56 76 HIS B N 1
ATOM 2553 C CA . HIS B 1 76 ? 19.422 1.547 -18.312 1 97.56 76 HIS B CA 1
ATOM 2554 C C . HIS B 1 76 ? 18.734 1.911 -17 1 97.56 76 HIS B C 1
ATOM 2556 O O . HIS B 1 76 ? 17.859 1.187 -16.531 1 97.56 76 HIS B O 1
ATOM 2562 N N . PRO B 1 77 ? 19.125 2.953 -16.359 1 98.12 77 PRO B N 1
ATOM 2563 C CA . PRO B 1 77 ? 18.594 3.305 -15.039 1 98.12 77 PRO B CA 1
ATOM 2564 C C . PRO B 1 77 ? 17.078 3.324 -14.992 1 98.12 77 PRO B C 1
ATOM 2566 O O . PRO B 1 77 ? 16.469 2.846 -14.023 1 98.12 77 PRO B O 1
ATOM 2569 N N . THR B 1 78 ? 16.469 3.826 -16.031 1 98.19 78 THR B N 1
ATOM 2570 C CA . THR B 1 78 ? 15.008 3.914 -16.062 1 98.19 78 THR B CA 1
ATOM 2571 C C . THR B 1 78 ? 14.383 2.521 -16.078 1 98.19 78 THR B C 1
ATOM 2573 O O . THR B 1 78 ? 13.398 2.268 -15.375 1 98.19 78 THR B O 1
ATOM 2576 N N . GLU B 1 79 ? 14.953 1.66 -16.859 1 97.81 79 GLU B N 1
ATOM 2577 C CA . GLU B 1 79 ? 14.43 0.303 -16.984 1 97.81 79 GLU B CA 1
ATOM 2578 C C . GLU B 1 79 ? 14.625 -0.478 -15.68 1 97.81 79 GLU B C 1
ATOM 2580 O O . GLU B 1 79 ? 13.719 -1.196 -15.242 1 97.81 79 GLU B O 1
ATOM 2585 N N . LEU B 1 80 ? 15.766 -0.302 -15.141 1 98.12 80 LEU B N 1
ATOM 2586 C CA . LEU B 1 80 ? 16.047 -0.972 -13.875 1 98.12 80 LEU B CA 1
ATOM 2587 C C . LEU B 1 80 ? 15.133 -0.455 -12.766 1 98.12 80 LEU B C 1
ATOM 2589 O O . LEU B 1 80 ? 14.609 -1.238 -11.969 1 98.12 80 LEU B O 1
ATOM 2593 N N . ALA B 1 81 ? 14.875 0.833 -12.719 1 98.25 81 ALA B N 1
ATOM 2594 C CA . ALA B 1 81 ? 14.008 1.442 -11.719 1 98.25 81 ALA B CA 1
ATOM 2595 C C . ALA B 1 81 ? 12.578 0.928 -11.852 1 98.25 81 ALA B C 1
ATOM 2597 O O . ALA B 1 81 ? 11.93 0.604 -10.852 1 98.25 81 ALA B O 1
ATOM 2598 N N . LYS B 1 82 ? 12.117 0.847 -13.055 1 97.81 82 LYS B N 1
ATOM 2599 C CA . LYS B 1 82 ? 10.766 0.337 -13.289 1 97.81 82 LYS B CA 1
ATOM 2600 C C . LYS B 1 82 ? 10.633 -1.106 -12.812 1 97.81 82 LYS B C 1
ATOM 2602 O O . LYS B 1 82 ? 9.641 -1.469 -12.18 1 97.81 82 LYS B O 1
ATOM 2607 N N . PHE B 1 83 ? 11.625 -1.927 -13.18 1 97.94 83 PHE B N 1
ATOM 2608 C CA . PHE B 1 83 ? 11.609 -3.312 -12.727 1 97.94 83 PHE B CA 1
ATOM 2609 C C . PHE B 1 83 ? 11.492 -3.389 -11.211 1 97.94 83 PHE B C 1
ATOM 2611 O O . PHE B 1 83 ? 10.664 -4.133 -10.688 1 97.94 83 PHE B O 1
ATOM 2618 N N . ILE B 1 84 ? 12.273 -2.58 -10.516 1 96.69 84 ILE B N 1
ATOM 2619 C CA . ILE B 1 84 ? 12.289 -2.57 -9.055 1 96.69 84 ILE B CA 1
ATOM 2620 C C . ILE B 1 84 ? 10.953 -2.061 -8.523 1 96.69 84 ILE B C 1
ATOM 2622 O O . ILE B 1 84 ? 10.383 -2.643 -7.602 1 96.69 84 ILE B O 1
ATOM 2626 N N . PHE B 1 85 ? 10.43 -1.05 -9.094 1 96.06 85 PHE B N 1
ATOM 2627 C CA . PHE B 1 85 ? 9.227 -0.37 -8.633 1 96.06 85 PHE B CA 1
ATOM 2628 C C . PHE B 1 85 ? 8.016 -1.295 -8.711 1 96.06 85 PHE B C 1
ATOM 2630 O O . PHE B 1 85 ? 7.141 -1.254 -7.852 1 96.06 85 PHE B O 1
ATOM 2637 N N . TYR B 1 86 ? 8.008 -2.123 -9.711 1 93 86 TYR B N 1
ATOM 2638 C CA . TYR B 1 86 ? 6.809 -2.914 -9.969 1 93 86 TYR B CA 1
ATOM 2639 C C . TYR B 1 86 ? 7.012 -4.363 -9.555 1 93 86 TYR B C 1
ATOM 2641 O O . TYR B 1 86 ? 6.254 -5.246 -9.961 1 93 86 TYR B O 1
ATOM 2649 N N . THR B 1 87 ? 8.039 -4.652 -8.844 1 89.44 87 THR B N 1
ATOM 2650 C CA . THR B 1 87 ? 8.305 -6.004 -8.367 1 89.44 87 THR B CA 1
ATOM 2651 C C . THR B 1 87 ? 8.336 -6.039 -6.844 1 89.44 87 THR B C 1
ATOM 2653 O O . THR B 1 87 ? 8.906 -5.148 -6.207 1 89.44 87 THR B O 1
ATOM 2656 N N . ARG B 1 88 ? 7.738 -7.043 -6.27 1 83 88 ARG B N 1
ATOM 2657 C CA . ARG B 1 88 ? 7.703 -7.164 -4.816 1 83 88 ARG B CA 1
ATOM 2658 C C . ARG B 1 88 ? 8.477 -8.391 -4.348 1 83 88 ARG B C 1
ATOM 2660 O O . ARG B 1 88 ? 8.406 -8.773 -3.178 1 83 88 ARG B O 1
ATOM 2667 N N . ARG B 1 89 ? 9.312 -8.922 -5.156 1 85.75 89 ARG B N 1
ATOM 2668 C CA . ARG B 1 89 ? 9.961 -10.195 -4.875 1 85.75 89 ARG B CA 1
ATOM 2669 C C . ARG B 1 89 ? 11.422 -9.992 -4.473 1 85.75 89 ARG B C 1
ATOM 2671 O O . ARG B 1 89 ? 12.133 -10.961 -4.191 1 85.75 89 ARG B O 1
ATOM 2678 N N . LEU B 1 90 ? 11.883 -8.781 -4.473 1 92.75 90 LEU B N 1
ATOM 2679 C CA . LEU B 1 90 ? 13.281 -8.523 -4.148 1 92.75 90 LEU B CA 1
ATOM 2680 C C . LEU B 1 90 ? 13.453 -8.258 -2.656 1 92.75 90 LEU B C 1
ATOM 2682 O O . LEU B 1 90 ? 12.648 -7.547 -2.053 1 92.75 90 LEU B O 1
ATOM 2686 N N . ASN B 1 91 ? 14.469 -8.844 -2.127 1 91.62 91 ASN B N 1
ATOM 2687 C CA . ASN B 1 91 ? 14.797 -8.609 -0.724 1 91.62 91 ASN B CA 1
ATOM 2688 C C . ASN B 1 91 ? 15.156 -7.145 -0.467 1 91.62 91 ASN B C 1
ATOM 2690 O O . ASN B 1 91 ? 16.016 -6.582 -1.146 1 91.62 91 ASN B O 1
ATOM 2694 N N . TRP B 1 92 ? 14.586 -6.66 0.517 1 90.69 92 TRP B N 1
ATOM 2695 C CA . TRP B 1 92 ? 14.695 -5.223 0.736 1 90.69 92 TRP B CA 1
ATOM 2696 C C . TRP B 1 92 ? 16.109 -4.848 1.181 1 90.69 92 TRP B C 1
ATOM 2698 O O . TRP B 1 92 ? 16.594 -3.766 0.856 1 90.69 92 TRP B O 1
ATOM 2708 N N . LYS B 1 93 ? 16.766 -5.648 1.987 1 93.06 93 LYS B N 1
ATOM 2709 C CA . LYS B 1 93 ? 18.125 -5.363 2.43 1 93.06 93 LYS B CA 1
ATOM 2710 C C . LYS B 1 93 ? 19.094 -5.352 1.25 1 93.06 93 LYS B C 1
ATOM 2712 O O . LYS B 1 93 ? 19.953 -4.477 1.159 1 93.06 93 LYS B O 1
ATOM 2717 N N . MET B 1 94 ? 18.875 -6.34 0.394 1 96.06 94 MET B N 1
ATOM 2718 C CA . MET B 1 94 ? 19.719 -6.418 -0.793 1 96.06 94 MET B CA 1
ATOM 2719 C C . MET B 1 94 ? 19.422 -5.258 -1.744 1 96.06 94 MET B C 1
ATOM 2721 O O . MET B 1 94 ? 20.344 -4.711 -2.359 1 96.06 94 MET B O 1
ATOM 2725 N N . LEU B 1 95 ? 18.219 -4.918 -1.835 1 96.25 95 LEU B N 1
ATOM 2726 C CA . LEU B 1 95 ? 17.828 -3.791 -2.674 1 96.25 95 LEU B CA 1
ATOM 2727 C C . LEU B 1 95 ? 18.469 -2.5 -2.188 1 96.25 95 LEU B C 1
ATOM 2729 O O . LEU B 1 95 ? 18.953 -1.697 -2.994 1 96.25 95 LEU B O 1
ATOM 2733 N N . ARG B 1 96 ? 18.453 -2.293 -0.922 1 94.62 96 ARG B N 1
ATOM 2734 C CA . ARG B 1 96 ? 19.109 -1.117 -0.347 1 94.62 96 ARG B CA 1
ATOM 2735 C C . ARG B 1 96 ? 20.578 -1.042 -0.755 1 94.62 96 ARG B C 1
ATOM 2737 O O . ARG B 1 96 ? 21.062 0.02 -1.145 1 94.62 96 ARG B O 1
ATOM 2744 N N . ILE B 1 97 ? 21.203 -2.145 -0.66 1 95.5 97 ILE B N 1
ATOM 2745 C CA . ILE B 1 97 ? 22.609 -2.213 -1.023 1 95.5 97 ILE B CA 1
ATOM 2746 C C . ILE B 1 97 ? 22.781 -1.839 -2.494 1 95.5 97 ILE B C 1
ATOM 2748 O O . ILE B 1 97 ? 23.641 -1.028 -2.838 1 95.5 97 ILE B O 1
ATOM 2752 N N . TYR B 1 98 ? 22 -2.383 -3.285 1 97.5 98 TYR B N 1
ATOM 2753 C CA . TYR B 1 98 ? 22.078 -2.125 -4.719 1 97.5 98 TYR B CA 1
ATOM 2754 C C . TYR B 1 98 ? 21.828 -0.651 -5.023 1 97.5 98 TYR B C 1
ATOM 2756 O O . TYR B 1 98 ? 22.594 -0.034 -5.777 1 97.5 98 TYR B O 1
ATOM 2764 N N . LEU B 1 99 ? 20.812 -0.094 -4.441 1 97 99 LEU B N 1
ATOM 2765 C CA . LEU B 1 99 ? 20.438 1.287 -4.715 1 97 99 LEU B CA 1
ATOM 2766 C C . LEU B 1 99 ? 21.469 2.258 -4.156 1 97 99 LEU B C 1
ATOM 2768 O O . LEU B 1 99 ? 21.672 3.342 -4.711 1 97 99 LEU B O 1
ATOM 2772 N N . ASP B 1 100 ? 22.062 1.862 -3.098 1 95.06 100 ASP B N 1
ATOM 2773 C CA . ASP B 1 100 ? 23.141 2.688 -2.543 1 95.06 100 ASP B CA 1
ATOM 2774 C C . ASP B 1 100 ? 24.312 2.787 -3.512 1 95.06 100 ASP B C 1
ATOM 2776 O O . ASP B 1 100 ? 25 3.811 -3.564 1 95.06 100 ASP B O 1
ATOM 2780 N N . GLU B 1 101 ? 24.516 1.738 -4.266 1 95.75 101 GLU B N 1
ATOM 2781 C CA . GLU B 1 101 ? 25.609 1.697 -5.23 1 95.75 101 GLU B CA 1
ATOM 2782 C C . GLU B 1 101 ? 25.203 2.324 -6.562 1 95.75 101 GLU B C 1
ATOM 2784 O O . GLU B 1 101 ? 26.031 2.916 -7.258 1 95.75 101 GLU B O 1
ATOM 2789 N N . ARG B 1 102 ? 23.984 2.113 -6.895 1 97.12 102 ARG B N 1
ATOM 2790 C CA . ARG B 1 102 ? 23.469 2.625 -8.164 1 97.12 102 ARG B CA 1
ATOM 2791 C C . ARG B 1 102 ? 22.531 3.803 -7.934 1 97.12 102 ARG B C 1
ATOM 2793 O O . ARG B 1 102 ? 21.328 3.695 -8.164 1 97.12 102 ARG B O 1
ATOM 2800 N N . ARG B 1 103 ? 23.078 4.922 -7.668 1 96.56 103 ARG B N 1
ATOM 2801 C CA . ARG B 1 103 ? 22.328 6.121 -7.328 1 96.56 103 ARG B CA 1
ATOM 2802 C C . ARG B 1 103 ? 21.547 6.637 -8.531 1 96.56 103 ARG B C 1
ATOM 2804 O O . ARG B 1 103 ? 20.5 7.266 -8.375 1 96.56 103 ARG B O 1
ATOM 2811 N N . ASP B 1 104 ? 22.062 6.352 -9.672 1 97.94 104 ASP B N 1
ATOM 2812 C CA . ASP B 1 104 ? 21.328 6.719 -10.883 1 97.94 104 ASP B CA 1
ATOM 2813 C C . ASP B 1 104 ? 20 5.973 -10.969 1 97.94 104 ASP B C 1
ATOM 2815 O O . ASP B 1 104 ? 18.984 6.543 -11.375 1 97.94 104 ASP B O 1
ATOM 2819 N N . VAL B 1 105 ? 19.984 4.719 -10.57 1 98.25 105 VAL B N 1
ATOM 2820 C CA . VAL B 1 105 ? 18.766 3.93 -10.531 1 98.25 105 VAL B CA 1
ATOM 2821 C C . VAL B 1 105 ? 17.844 4.453 -9.43 1 98.25 105 VAL B C 1
ATOM 2823 O O . VAL B 1 105 ? 16.625 4.57 -9.633 1 98.25 105 VAL B O 1
ATOM 2826 N N . LEU B 1 106 ? 18.422 4.793 -8.336 1 97.94 106 LEU B N 1
ATOM 2827 C CA . LEU B 1 106 ? 17.656 5.363 -7.227 1 97.94 106 LEU B CA 1
ATOM 2828 C C . LEU B 1 106 ? 16.953 6.637 -7.66 1 97.94 106 LEU B C 1
ATOM 2830 O O . LEU B 1 106 ? 15.773 6.832 -7.344 1 97.94 106 LEU B O 1
ATOM 2834 N N . ASP B 1 107 ? 17.625 7.496 -8.398 1 97.75 107 ASP B N 1
ATOM 2835 C CA . ASP B 1 107 ? 17.031 8.734 -8.898 1 97.75 107 ASP B CA 1
ATOM 2836 C C . ASP B 1 107 ? 15.781 8.453 -9.727 1 97.75 107 ASP B C 1
ATOM 2838 O O . ASP B 1 107 ? 14.742 9.086 -9.516 1 97.75 107 ASP B O 1
ATOM 2842 N N . GLU B 1 108 ? 15.914 7.508 -10.617 1 98.19 108 GLU B N 1
ATOM 2843 C CA . GLU B 1 108 ? 14.789 7.16 -11.477 1 98.19 108 GLU B CA 1
ATOM 2844 C C . GLU B 1 108 ? 13.656 6.523 -10.672 1 98.19 108 GLU B C 1
ATOM 2846 O O . GLU B 1 108 ? 12.477 6.789 -10.93 1 98.19 108 GLU B O 1
ATOM 2851 N N . LEU B 1 109 ? 14.047 5.734 -9.719 1 98 109 LEU B N 1
ATOM 2852 C CA . LEU B 1 109 ? 13.062 5.066 -8.883 1 98 109 LEU B CA 1
ATOM 2853 C C . LEU B 1 109 ? 12.219 6.078 -8.109 1 98 109 LEU B C 1
ATOM 2855 O O . LEU B 1 109 ? 11 5.949 -8.039 1 98 109 LEU B O 1
ATOM 2859 N N . VAL B 1 110 ? 12.836 7.062 -7.566 1 98 110 VAL B N 1
ATOM 2860 C CA . VAL B 1 110 ? 12.148 8.102 -6.801 1 98 110 VAL B CA 1
ATOM 2861 C C . VAL B 1 110 ? 11.156 8.828 -7.703 1 98 110 VAL B C 1
ATOM 2863 O O . VAL B 1 110 ? 10.039 9.133 -7.285 1 98 110 VAL B O 1
ATOM 2866 N N . THR B 1 111 ? 11.484 9.07 -8.945 1 97.31 111 THR B N 1
ATOM 2867 C CA . THR B 1 111 ? 10.648 9.82 -9.867 1 97.31 111 THR B CA 1
ATOM 2868 C C . THR B 1 111 ? 9.391 9.031 -10.227 1 97.31 111 THR B C 1
ATOM 2870 O O . THR B 1 111 ? 8.414 9.602 -10.727 1 97.31 111 THR B O 1
ATOM 2873 N N . LEU B 1 112 ? 9.43 7.762 -10.016 1 97.06 112 LEU B N 1
ATOM 2874 C CA . LEU B 1 112 ? 8.281 6.922 -10.336 1 97.06 112 LEU B CA 1
ATOM 2875 C C . LEU B 1 112 ? 7.184 7.074 -9.289 1 97.06 112 LEU B C 1
ATOM 2877 O O . LEU B 1 112 ? 6.035 6.688 -9.516 1 97.06 112 LEU B O 1
ATOM 2881 N N . HIS B 1 113 ? 7.527 7.625 -8.133 1 97.31 113 HIS B N 1
ATOM 2882 C CA . HIS B 1 113 ? 6.523 7.867 -7.102 1 97.31 113 HIS B CA 1
ATOM 2883 C C . HIS B 1 113 ? 5.695 9.109 -7.418 1 97.31 113 HIS B C 1
ATOM 2885 O O . HIS B 1 113 ? 6.234 10.109 -7.902 1 97.31 113 HIS B O 1
ATOM 2891 N N . ASN B 1 114 ? 4.418 9.016 -7.145 1 96.88 114 ASN B N 1
ATOM 2892 C CA . ASN B 1 114 ? 3.51 10.156 -7.227 1 96.88 114 ASN B CA 1
ATOM 2893 C C . ASN B 1 114 ? 2.922 10.508 -5.863 1 96.88 114 ASN B C 1
ATOM 2895 O O . ASN B 1 114 ? 2.064 9.781 -5.352 1 96.88 114 ASN B O 1
ATOM 2899 N N . PHE B 1 115 ? 3.312 11.594 -5.316 1 95.94 115 PHE B N 1
ATOM 2900 C CA . PHE B 1 115 ? 2.881 11.992 -3.98 1 95.94 115 PHE B CA 1
ATOM 2901 C C . PHE B 1 115 ? 1.818 13.086 -4.059 1 95.94 115 PHE B C 1
ATOM 2903 O O . PHE B 1 115 ? 1.548 13.766 -3.064 1 95.94 115 PHE B O 1
ATOM 2910 N N . SER B 1 116 ? 1.217 13.289 -5.199 1 94.06 116 SER B N 1
ATOM 2911 C CA . SER B 1 116 ? 0.211 14.336 -5.371 1 94.06 116 SER B CA 1
ATOM 2912 C C . SER B 1 116 ? -0.959 14.133 -4.414 1 94.06 116 SER B C 1
ATOM 2914 O O . SER B 1 116 ? -1.452 13.016 -4.25 1 94.06 116 SER B O 1
ATOM 2916 N N . ASN B 1 117 ? -1.301 15.156 -3.734 1 87.25 117 ASN B N 1
ATOM 2917 C CA . ASN B 1 117 ? -2.461 15.203 -2.85 1 87.25 117 ASN B CA 1
ATOM 2918 C C . ASN B 1 117 ? -2.291 14.266 -1.655 1 87.25 117 ASN B C 1
ATOM 2920 O O . ASN B 1 117 ? -3.262 13.672 -1.183 1 87.25 117 ASN B O 1
ATOM 2924 N N . GLN B 1 118 ? -1.098 14.062 -1.291 1 92.19 118 GLN B N 1
ATOM 2925 C CA . GLN B 1 118 ? -0.82 13.297 -0.078 1 92.19 118 GLN B CA 1
ATOM 2926 C C . GLN B 1 118 ? -0.246 14.195 1.016 1 92.19 118 GLN B C 1
ATOM 2928 O O . GLN B 1 118 ? 0.578 15.07 0.739 1 92.19 118 GLN B O 1
ATOM 2933 N N . PHE B 1 119 ? -0.756 13.984 2.17 1 91.81 119 PHE B N 1
ATOM 2934 C CA . PHE B 1 119 ? -0.141 14.633 3.32 1 91.81 119 PHE B CA 1
ATOM 2935 C C . PHE B 1 119 ? 1.281 14.133 3.531 1 91.81 119 PHE B C 1
ATOM 2937 O O . PHE B 1 119 ? 1.583 12.969 3.248 1 91.81 119 PHE B O 1
ATOM 2944 N N . LEU B 1 120 ? 2.15 14.945 3.971 1 94.44 120 LEU B N 1
ATOM 2945 C CA . LEU B 1 120 ? 3.588 14.695 3.984 1 94.44 120 LEU B CA 1
ATOM 2946 C C . LEU B 1 120 ? 3.904 13.398 4.715 1 94.44 120 LEU B C 1
ATOM 2948 O O . LEU B 1 120 ? 4.613 12.539 4.188 1 94.44 120 LEU B O 1
ATOM 2952 N N . PRO B 1 121 ? 3.41 13.109 5.949 1 94.88 121 PRO B N 1
ATOM 2953 C CA . PRO B 1 121 ? 3.74 11.852 6.621 1 94.88 121 PRO B CA 1
ATOM 2954 C C . PRO B 1 121 ? 3.246 10.625 5.859 1 94.88 121 PRO B C 1
ATOM 2956 O O . PRO B 1 121 ? 3.898 9.586 5.871 1 94.88 121 PRO B O 1
ATOM 2959 N N . ASN B 1 122 ? 2.15 10.758 5.215 1 93.12 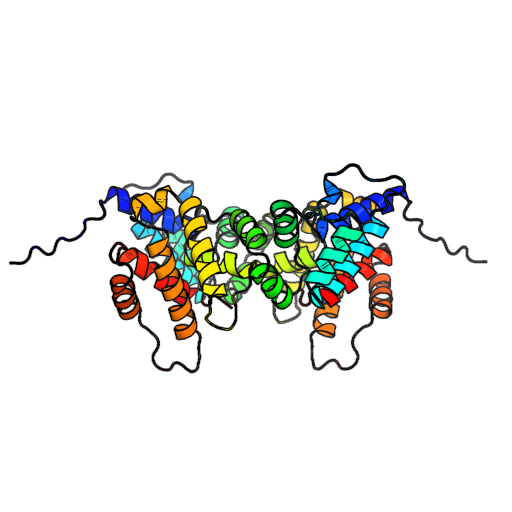122 ASN B N 1
ATOM 2960 C CA . ASN B 1 122 ? 1.627 9.656 4.414 1 93.12 122 ASN B CA 1
ATOM 2961 C C . ASN B 1 122 ? 2.498 9.391 3.189 1 93.12 122 ASN B C 1
ATOM 2963 O O . ASN B 1 122 ? 2.766 8.234 2.855 1 93.12 122 ASN B O 1
ATOM 2967 N N . ALA B 1 123 ? 2.848 10.469 2.527 1 95.19 123 ALA B N 1
ATOM 2968 C CA . ALA B 1 123 ? 3.74 10.336 1.379 1 95.19 123 ALA B CA 1
ATOM 2969 C C . ALA B 1 123 ? 5.059 9.68 1.778 1 95.19 123 ALA B C 1
ATOM 2971 O O . ALA B 1 123 ? 5.57 8.82 1.062 1 95.19 123 ALA B O 1
ATOM 2972 N N . LEU B 1 124 ? 5.551 10.117 2.9 1 96.56 124 LEU B N 1
ATOM 2973 C CA . LEU B 1 124 ? 6.812 9.578 3.398 1 96.56 124 LEU B CA 1
ATOM 2974 C C . LEU B 1 124 ? 6.676 8.094 3.713 1 96.56 124 LEU B C 1
ATOM 2976 O O . LEU B 1 124 ? 7.562 7.301 3.385 1 96.56 124 LEU B O 1
ATOM 2980 N N . ARG B 1 125 ? 5.617 7.695 4.316 1 93.31 125 ARG B N 1
ATOM 2981 C CA . ARG B 1 125 ? 5.348 6.285 4.59 1 93.31 125 ARG B CA 1
ATOM 2982 C C . ARG B 1 125 ? 5.293 5.48 3.295 1 93.31 125 ARG B C 1
ATOM 2984 O O . ARG B 1 125 ? 5.852 4.383 3.217 1 93.31 125 ARG B O 1
ATOM 2991 N N . ASP B 1 126 ? 4.602 6.031 2.354 1 92.5 126 ASP B N 1
ATOM 2992 C CA . ASP B 1 126 ? 4.488 5.375 1.054 1 92.5 126 ASP B CA 1
ATOM 2993 C C . ASP B 1 126 ? 5.863 5.191 0.412 1 92.5 126 ASP B C 1
ATOM 2995 O O . ASP B 1 126 ? 6.152 4.137 -0.155 1 92.5 126 ASP B O 1
ATOM 2999 N N . PHE B 1 127 ? 6.613 6.207 0.505 1 96.44 127 PHE B N 1
ATOM 3000 C CA . PHE B 1 127 ? 7.969 6.18 -0.032 1 96.44 127 PHE B CA 1
ATOM 3001 C C . PHE B 1 127 ? 8.781 5.055 0.606 1 96.44 127 PHE B C 1
ATOM 3003 O O . PHE B 1 127 ? 9.406 4.262 -0.096 1 96.44 127 PHE B O 1
ATOM 3010 N N . PHE B 1 128 ? 8.672 4.859 1.906 1 93.25 128 PHE B N 1
ATOM 3011 C CA . PHE B 1 128 ? 9.484 3.893 2.637 1 93.25 128 PHE B CA 1
ATOM 3012 C C . PHE B 1 128 ? 8.906 2.486 2.496 1 93.25 128 PHE B C 1
ATOM 3014 O O . PHE B 1 128 ? 9.594 1.501 2.777 1 93.25 128 PHE B O 1
ATOM 3021 N N . ARG B 1 129 ? 7.758 2.465 2.055 1 87.31 129 ARG B N 1
ATOM 3022 C CA . ARG B 1 129 ? 7.211 1.154 1.722 1 87.31 129 ARG B CA 1
ATOM 3023 C C . ARG B 1 129 ? 7.898 0.569 0.493 1 87.31 129 ARG B C 1
ATOM 3025 O O . ARG B 1 129 ? 8.07 -0.647 0.393 1 87.31 129 ARG B O 1
ATOM 3032 N N . HIS B 1 130 ? 8.258 1.405 -0.377 1 87.62 130 HIS B N 1
ATOM 3033 C CA . HIS B 1 130 ? 8.898 0.965 -1.611 1 87.62 130 HIS B CA 1
ATOM 3034 C C . HIS B 1 130 ? 10.414 0.906 -1.453 1 87.62 130 HIS B C 1
ATOM 3036 O O . HIS B 1 130 ? 11.062 0.008 -1.993 1 87.62 130 HIS B O 1
ATOM 3042 N N . ILE B 1 131 ? 10.898 1.862 -0.758 1 91.94 131 ILE B N 1
ATOM 3043 C CA . ILE B 1 131 ? 12.328 1.948 -0.502 1 91.94 131 ILE B CA 1
ATOM 3044 C C . ILE B 1 131 ? 12.594 1.904 1.001 1 91.94 131 ILE B C 1
ATOM 3046 O O . ILE B 1 131 ? 12.578 2.939 1.671 1 91.94 131 ILE B O 1
ATOM 3050 N N . HIS B 1 132 ? 12.844 0.839 1.479 1 88.5 132 HIS B N 1
ATOM 3051 C CA . HIS B 1 132 ? 12.969 0.624 2.916 1 88.5 132 HIS B CA 1
ATOM 3052 C C . HIS B 1 132 ? 14.016 1.554 3.521 1 88.5 132 HIS B C 1
ATOM 3054 O O . HIS B 1 132 ? 15.117 1.688 2.984 1 88.5 132 HIS B O 1
ATOM 3060 N N . ALA B 1 133 ? 13.57 2.17 4.562 1 86.94 133 ALA B N 1
ATOM 3061 C CA . ALA B 1 133 ? 14.469 3.053 5.301 1 86.94 133 ALA B CA 1
ATOM 3062 C C . ALA B 1 133 ? 15.594 2.262 5.961 1 86.94 133 ALA B C 1
ATOM 3064 O O . ALA B 1 133 ? 15.367 1.169 6.484 1 86.94 133 ALA B O 1
ATOM 3065 N N . PRO B 1 134 ? 16.75 2.795 5.883 1 85.88 134 PRO B N 1
ATOM 3066 C CA . PRO B 1 134 ? 17.844 2.119 6.574 1 85.88 134 PRO B CA 1
ATOM 3067 C C . PRO B 1 134 ? 17.688 2.141 8.094 1 85.88 134 PRO B C 1
ATOM 3069 O O . PRO B 1 134 ? 17.016 3.021 8.633 1 85.88 134 PRO B O 1
ATOM 3072 N N . GLU B 1 135 ? 18.281 1.144 8.773 1 79.12 135 GLU B N 1
ATOM 3073 C CA . GLU B 1 135 ? 18.219 1.047 10.227 1 79.12 135 GLU B CA 1
ATOM 3074 C C . GLU B 1 135 ? 19.094 2.115 10.883 1 79.12 135 GLU B C 1
ATOM 3076 O O . GLU B 1 135 ? 18.75 2.623 11.953 1 79.12 135 GLU B O 1
ATOM 3081 N N . GLU B 1 136 ? 20.141 2.471 10.188 1 79.19 136 GLU B N 1
ATOM 3082 C CA . GLU B 1 136 ? 21.078 3.447 10.75 1 79.19 136 GLU B CA 1
ATOM 3083 C C . GLU B 1 136 ? 21 4.77 9.992 1 79.19 136 GLU B C 1
ATOM 3085 O O . GLU B 1 136 ? 20.766 4.789 8.789 1 79.19 136 GLU B O 1
ATOM 3090 N N . ARG B 1 137 ? 21.156 5.785 10.883 1 81.88 137 ARG B N 1
ATOM 3091 C CA . ARG B 1 137 ? 21.266 7.102 10.266 1 81.88 137 ARG B CA 1
ATOM 3092 C C . ARG B 1 137 ? 22.594 7.254 9.531 1 81.88 137 ARG B C 1
ATOM 3094 O O . ARG B 1 137 ? 23.625 6.801 10.023 1 81.88 137 ARG B O 1
ATOM 3101 N N . GLY B 1 138 ? 22.531 7.594 8.25 1 88.19 138 GLY B N 1
ATOM 3102 C CA . GLY B 1 138 ? 23.75 7.766 7.453 1 88.19 138 GLY B CA 1
ATOM 3103 C C . GLY B 1 138 ? 23.484 8.461 6.133 1 88.19 138 GLY B C 1
ATOM 3104 O O . GLY B 1 138 ? 22.453 9.117 5.957 1 88.19 138 GLY B O 1
ATOM 3105 N N . GLU B 1 139 ? 24.516 8.414 5.383 1 91.44 139 GLU B N 1
ATOM 3106 C CA . GLU B 1 139 ? 24.5 9.125 4.109 1 91.44 139 GLU B CA 1
ATOM 3107 C C . GLU B 1 139 ? 23.359 8.641 3.217 1 91.44 139 GLU B C 1
ATOM 3109 O O . GLU B 1 139 ? 22.734 9.438 2.512 1 91.44 139 GLU B O 1
ATOM 3114 N N . TYR B 1 140 ? 23.094 7.406 3.254 1 93 140 TYR B N 1
ATOM 3115 C CA . TYR B 1 140 ? 22.062 6.852 2.398 1 93 140 TYR B CA 1
ATOM 3116 C C . TYR B 1 140 ? 20.688 7.41 2.777 1 93 140 TYR B C 1
ATOM 3118 O O . TYR B 1 140 ? 19.922 7.812 1.908 1 93 140 TYR B O 1
ATOM 3126 N N . LEU B 1 141 ? 20.422 7.438 4.016 1 93.56 141 LEU B N 1
ATOM 3127 C CA . LEU B 1 141 ? 19.156 7.996 4.469 1 93.56 141 LEU B CA 1
ATOM 3128 C C . LEU B 1 141 ? 19.031 9.461 4.066 1 93.56 141 LEU B C 1
ATOM 3130 O O . LEU B 1 141 ? 17.984 9.906 3.609 1 93.56 141 LEU B O 1
ATOM 3134 N N . GLU B 1 142 ? 20.094 10.164 4.246 1 94.56 142 GLU B N 1
ATOM 3135 C CA . GLU B 1 142 ? 20.109 11.57 3.857 1 94.56 142 GLU B CA 1
ATOM 3136 C C . GLU B 1 142 ? 19.781 11.742 2.377 1 94.56 142 GLU B C 1
ATOM 3138 O O . GLU B 1 142 ? 19.016 12.641 2.004 1 94.56 142 GLU B O 1
ATOM 3143 N N . THR B 1 143 ? 20.375 10.875 1.652 1 95.94 143 THR B N 1
ATOM 3144 C CA . THR B 1 143 ? 20.125 10.914 0.216 1 95.94 143 THR B CA 1
ATOM 3145 C C . THR B 1 143 ? 18.656 10.625 -0.086 1 95.94 143 THR B C 1
ATOM 3147 O O . THR B 1 143 ? 18.031 11.312 -0.892 1 95.94 143 THR B O 1
ATOM 3150 N N . LEU B 1 144 ? 18.094 9.625 0.561 1 96.44 144 LEU B N 1
ATOM 3151 C CA . LEU B 1 144 ? 16.703 9.258 0.358 1 96.44 144 LEU B CA 1
ATOM 3152 C C . LEU B 1 144 ? 15.773 10.422 0.686 1 96.44 144 LEU B C 1
ATOM 3154 O O . LEU B 1 144 ? 14.898 10.773 -0.111 1 96.44 144 LEU B O 1
ATOM 3158 N N . ILE B 1 145 ? 16.047 11.07 1.803 1 96.75 145 ILE B N 1
ATOM 3159 C CA . ILE B 1 145 ? 15.172 12.141 2.266 1 96.75 145 ILE B CA 1
ATOM 3160 C C . ILE B 1 145 ? 15.305 13.352 1.347 1 96.75 145 ILE B C 1
ATOM 3162 O O . ILE B 1 145 ? 14.312 14.023 1.057 1 96.75 145 ILE B O 1
ATOM 3166 N N . THR B 1 146 ? 16.484 13.602 0.925 1 97.31 146 THR B N 1
ATOM 3167 C CA . THR B 1 146 ? 16.719 14.695 -0.011 1 97.31 146 THR B CA 1
ATOM 3168 C C . THR B 1 146 ? 15.922 14.477 -1.298 1 97.31 146 THR B C 1
ATOM 3170 O O . THR B 1 146 ? 15.203 15.367 -1.751 1 97.31 146 THR B O 1
ATOM 3173 N N . LYS B 1 147 ? 16.031 13.289 -1.842 1 97.94 147 LYS B N 1
ATOM 3174 C CA . LYS B 1 147 ? 15.336 12.992 -3.094 1 97.94 147 LYS B CA 1
ATOM 3175 C C . LYS B 1 147 ? 13.828 12.977 -2.898 1 97.94 147 LYS B C 1
ATOM 3177 O O . LYS B 1 147 ? 13.078 13.469 -3.752 1 97.94 147 LYS B O 1
ATOM 3182 N N . PHE B 1 148 ? 13.391 12.422 -1.843 1 98.12 148 PHE B N 1
ATOM 3183 C CA . PHE 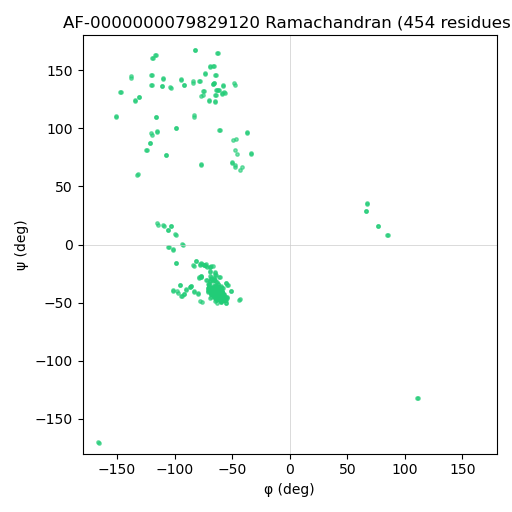B 1 148 ? 11.969 12.445 -1.497 1 98.12 148 PHE B CA 1
ATOM 3184 C C . PHE B 1 148 ? 11.453 13.875 -1.422 1 98.12 148 PHE B C 1
ATOM 3186 O O . PHE B 1 148 ? 10.391 14.188 -1.975 1 98.12 148 PHE B O 1
ATOM 3193 N N . SER B 1 149 ? 12.188 14.711 -0.731 1 97.94 149 SER B N 1
ATOM 3194 C CA . SER B 1 149 ? 11.766 16.094 -0.518 1 97.94 149 SER B CA 1
ATOM 3195 C C . SER B 1 149 ? 11.57 16.828 -1.843 1 97.94 149 SER B C 1
ATOM 3197 O O . SER B 1 149 ? 10.578 17.516 -2.031 1 97.94 149 SER B O 1
ATOM 3199 N N . HIS B 1 150 ? 12.484 16.609 -2.723 1 98 150 HIS B N 1
ATOM 3200 C CA . HIS B 1 150 ? 12.367 17.219 -4.043 1 98 150 HIS B CA 1
ATOM 3201 C C . HIS B 1 150 ? 11.156 16.688 -4.797 1 98 150 HIS B C 1
ATOM 3203 O O . HIS B 1 150 ? 10.398 17.453 -5.383 1 98 150 HIS B O 1
ATOM 3209 N N . ARG B 1 151 ? 10.992 15.391 -4.777 1 98.5 151 ARG B N 1
ATOM 3210 C CA . ARG B 1 151 ? 9.891 14.758 -5.5 1 98.5 151 ARG B CA 1
ATOM 3211 C C . ARG B 1 151 ? 8.547 15.188 -4.926 1 98.5 151 ARG B C 1
ATOM 3213 O O . ARG B 1 151 ? 7.598 15.445 -5.676 1 98.5 151 ARG B O 1
ATOM 3220 N N . PHE B 1 152 ? 8.484 15.297 -3.629 1 97.81 152 PHE B N 1
ATOM 3221 C CA . PHE B 1 152 ? 7.25 15.719 -2.971 1 97.81 152 PHE B CA 1
ATOM 3222 C C . PHE B 1 152 ? 6.848 17.125 -3.426 1 97.81 152 PHE B C 1
ATOM 3224 O O . PHE B 1 152 ? 5.688 17.359 -3.766 1 97.81 152 PHE B O 1
ATOM 3231 N N . CYS B 1 153 ? 7.789 17.984 -3.443 1 96.56 153 CYS B N 1
ATOM 3232 C CA . CYS B 1 153 ? 7.523 19.359 -3.871 1 96.56 153 CYS B CA 1
ATOM 3233 C C . CYS B 1 153 ? 7.109 19.391 -5.336 1 96.56 153 CYS B C 1
ATOM 3235 O O . CYS B 1 153 ? 6.191 20.125 -5.707 1 96.56 153 CYS B O 1
ATOM 3237 N N . THR B 1 154 ? 7.781 18.594 -6.117 1 97.44 154 THR B N 1
ATOM 3238 C CA . THR B 1 154 ? 7.449 18.531 -7.539 1 97.44 154 THR B CA 1
ATOM 3239 C C . THR B 1 154 ? 6.02 18.047 -7.734 1 97.44 154 THR B C 1
ATOM 3241 O O . THR B 1 154 ? 5.301 18.531 -8.617 1 97.44 154 THR B O 1
ATOM 3244 N N . CYS B 1 155 ? 5.57 17.109 -6.898 1 96.94 155 CYS B N 1
ATOM 3245 C CA . CYS B 1 155 ? 4.25 16.5 -7.012 1 96.94 155 CYS B CA 1
ATOM 3246 C C . CYS B 1 155 ? 3.174 17.438 -6.469 1 96.94 155 CYS B C 1
ATOM 3248 O O . CYS B 1 155 ? 1.986 17.25 -6.742 1 96.94 155 CYS B O 1
ATOM 3250 N N . ASN B 1 156 ? 3.602 18.453 -5.676 1 94 156 ASN B N 1
ATOM 3251 C CA . ASN B 1 156 ? 2.627 19.297 -5.004 1 94 156 ASN B CA 1
ATOM 3252 C C . ASN B 1 156 ? 2.965 20.781 -5.168 1 94 156 ASN B C 1
ATOM 3254 O O . ASN B 1 156 ? 3.129 21.5 -4.184 1 94 156 ASN B O 1
ATOM 3258 N N . PRO B 1 157 ? 3.02 21.266 -6.348 1 91.88 157 PRO B N 1
ATOM 3259 C CA . PRO B 1 157 ? 3.439 22.641 -6.586 1 91.88 157 PRO B CA 1
ATOM 3260 C C . PRO B 1 157 ? 2.5 23.656 -5.941 1 91.88 157 PRO B C 1
ATOM 3262 O O . PRO B 1 157 ? 2.955 24.688 -5.434 1 91.88 157 PRO B O 1
ATOM 3265 N N . GLY B 1 158 ? 1.187 23.438 -6 1 85.25 158 GLY B N 1
ATOM 3266 C CA . GLY B 1 158 ? 0.238 24.359 -5.387 1 85.25 158 GLY B CA 1
ATOM 3267 C C . GLY B 1 158 ? 0.411 24.484 -3.883 1 85.25 158 GLY B C 1
ATOM 3268 O O . GLY B 1 158 ? 0.405 25.578 -3.338 1 85.25 158 GLY B O 1
ATOM 3269 N N . LEU B 1 159 ? 0.608 23.359 -3.303 1 82.88 159 LEU B N 1
ATOM 3270 C CA . LEU B 1 159 ? 0.819 23.328 -1.86 1 82.88 159 LEU B CA 1
ATOM 3271 C C . LEU B 1 159 ? 2.111 24.047 -1.481 1 82.88 159 LEU B C 1
ATOM 3273 O O . LEU B 1 159 ? 2.146 24.797 -0.499 1 82.88 159 LEU B O 1
ATOM 3277 N N . VAL B 1 160 ? 3.123 23.797 -2.23 1 85.81 160 VAL B N 1
ATOM 3278 C CA . VAL B 1 160 ? 4.434 24.391 -1.99 1 85.81 160 VAL B CA 1
ATOM 3279 C C . VAL B 1 160 ? 4.328 25.922 -2.039 1 85.81 160 VAL B C 1
ATOM 3281 O O . VAL B 1 160 ? 4.871 26.609 -1.176 1 85.81 160 VAL B O 1
ATOM 3284 N N . ARG B 1 161 ? 3.625 26.359 -2.961 1 85.5 161 ARG B N 1
ATOM 3285 C CA . ARG B 1 161 ? 3.441 27.797 -3.119 1 85.5 161 ARG B CA 1
ATOM 3286 C C . ARG B 1 161 ? 2.607 28.375 -1.978 1 85.5 161 ARG B C 1
ATOM 3288 O O . ARG B 1 161 ? 2.961 29.406 -1.397 1 85.5 161 ARG B O 1
ATOM 3295 N N . GLU B 1 162 ? 1.59 27.688 -1.633 1 82.81 162 GLU B N 1
ATOM 3296 C CA . GLU B 1 162 ? 0.64 28.172 -0.635 1 82.81 162 GLU B CA 1
ATOM 3297 C C . GLU B 1 162 ? 1.265 28.188 0.757 1 82.81 162 GLU B C 1
ATOM 3299 O O . GLU B 1 162 ? 1.022 29.109 1.539 1 82.81 162 GLU B O 1
ATOM 3304 N N . LEU B 1 163 ? 2.088 27.188 1.007 1 84.06 163 LEU B N 1
ATOM 3305 C CA . LEU B 1 163 ? 2.635 27.047 2.354 1 84.06 163 LEU B CA 1
ATOM 3306 C C . LEU B 1 163 ? 4.066 27.562 2.416 1 84.06 163 LEU B C 1
ATOM 3308 O O . LEU B 1 163 ? 4.664 27.625 3.492 1 84.06 163 LEU B O 1
ATOM 3312 N N . GLY B 1 164 ? 4.551 27.938 1.271 1 82.75 164 GLY B N 1
ATOM 3313 C CA . GLY B 1 164 ? 5.934 28.406 1.228 1 82.75 164 GLY B CA 1
ATOM 3314 C C . GLY B 1 164 ? 6.934 27.297 1.532 1 82.75 164 GLY B C 1
ATOM 3315 O O . GLY B 1 164 ? 7.93 27.531 2.221 1 82.75 164 GLY B O 1
ATOM 3316 N N . LEU B 1 165 ? 6.57 26.125 1.062 1 87.62 165 LEU B N 1
ATOM 3317 C CA . LEU B 1 165 ? 7.453 25 1.299 1 87.62 165 LEU B CA 1
ATOM 3318 C C . LEU B 1 165 ? 8.555 24.938 0.245 1 87.62 165 LEU B C 1
ATOM 3320 O O . LEU B 1 165 ? 8.336 25.312 -0.907 1 87.62 165 LEU B O 1
ATOM 3324 N N . SER B 1 166 ? 9.727 24.609 0.701 1 92.19 166 SER B N 1
ATOM 3325 C CA . SER B 1 166 ? 10.852 24.281 -0.162 1 92.19 166 SER B CA 1
ATOM 3326 C C . SER B 1 166 ? 11.336 22.844 0.087 1 92.19 166 SER B C 1
ATOM 3328 O O . SER B 1 166 ? 11.031 22.266 1.124 1 92.19 166 SER B O 1
ATOM 3330 N N . PRO B 1 167 ? 12.055 22.312 -0.878 1 95.25 167 PRO B N 1
ATOM 3331 C CA . PRO B 1 167 ? 12.633 20.984 -0.617 1 95.25 167 PRO B CA 1
ATOM 3332 C C . PRO B 1 167 ? 13.461 20.953 0.666 1 95.25 167 PRO B C 1
ATOM 3334 O O . PRO B 1 167 ? 13.461 19.938 1.376 1 95.25 167 PRO B O 1
ATOM 3337 N N . ASP B 1 168 ? 14.133 22.031 0.965 1 94.25 168 ASP B N 1
ATOM 3338 C CA . ASP B 1 168 ? 14.922 22.094 2.193 1 94.25 168 ASP B CA 1
ATOM 3339 C C . ASP B 1 168 ? 14.016 22.047 3.426 1 94.25 168 ASP B C 1
ATOM 3341 O O . ASP B 1 168 ? 14.328 21.344 4.395 1 94.25 168 ASP B O 1
ATOM 3345 N N . ALA B 1 169 ? 12.977 22.781 3.369 1 93.69 169 ALA B N 1
ATOM 3346 C CA . ALA B 1 169 ? 12.023 22.75 4.48 1 93.69 169 ALA B CA 1
ATOM 3347 C C . ALA B 1 169 ? 11.422 21.359 4.645 1 93.69 169 ALA B C 1
ATOM 3349 O O . ALA B 1 169 ? 11.297 20.859 5.766 1 93.69 169 ALA B O 1
ATOM 3350 N N . VAL B 1 170 ? 11.016 20.781 3.492 1 95.81 170 VAL B N 1
ATOM 3351 C CA . VAL B 1 170 ? 10.445 19.438 3.523 1 95.81 170 VAL B CA 1
ATOM 3352 C C . VAL B 1 170 ? 11.461 18.453 4.098 1 95.81 170 VAL B C 1
ATOM 3354 O O . VAL B 1 170 ? 11.109 17.578 4.891 1 95.81 170 VAL B O 1
ATOM 3357 N N . TYR B 1 171 ? 12.711 18.609 3.734 1 96.31 171 TYR B N 1
ATOM 3358 C CA . TYR B 1 171 ? 13.789 17.781 4.262 1 96.31 171 TYR B CA 1
ATOM 3359 C C . TYR B 1 171 ? 13.836 17.844 5.785 1 96.31 171 TYR B C 1
ATOM 3361 O O . TYR B 1 171 ? 13.852 16.812 6.457 1 96.31 171 TYR B O 1
ATOM 3369 N N . VAL B 1 172 ? 13.773 19.016 6.332 1 94.81 172 VAL B N 1
ATOM 3370 C CA . VAL B 1 172 ? 13.82 19.234 7.773 1 94.81 172 VAL B CA 1
ATOM 3371 C C . VAL B 1 172 ? 12.578 18.609 8.422 1 94.81 172 VAL B C 1
ATOM 3373 O O . VAL B 1 172 ? 12.68 17.938 9.453 1 94.81 172 VAL B O 1
ATOM 3376 N N . LEU B 1 173 ? 11.469 18.828 7.801 1 95.38 173 LEU B N 1
ATOM 3377 C CA . LEU B 1 173 ? 10.219 18.297 8.328 1 95.38 173 LEU B CA 1
ATOM 3378 C C . LEU B 1 173 ? 10.266 16.766 8.359 1 95.38 173 LEU B C 1
ATOM 3380 O O . LEU B 1 173 ? 9.781 16.156 9.312 1 95.38 173 LEU B O 1
ATOM 3384 N N . CYS B 1 174 ? 10.789 16.172 7.348 1 95.88 174 CYS B N 1
ATOM 3385 C CA . CYS B 1 174 ? 10.883 14.711 7.293 1 95.88 174 CYS B CA 1
ATOM 3386 C C . CYS B 1 174 ? 11.711 14.172 8.453 1 95.88 174 CYS B C 1
ATOM 3388 O O . CYS B 1 174 ? 11.32 13.203 9.102 1 95.88 174 CYS B O 1
ATOM 3390 N N . TYR B 1 175 ? 12.836 14.82 8.711 1 93.25 175 TYR B N 1
ATOM 3391 C CA . TYR B 1 175 ? 13.656 14.391 9.836 1 93.25 175 TYR B CA 1
ATOM 3392 C C . TYR B 1 175 ? 12.898 14.547 11.156 1 93.25 175 TYR B C 1
ATOM 3394 O O . TYR B 1 175 ? 12.969 13.672 12.016 1 93.25 175 TYR B O 1
ATOM 3402 N N . SER B 1 176 ? 12.234 15.656 11.281 1 94.19 176 SER B N 1
ATOM 3403 C CA . SER B 1 176 ? 11.445 15.883 12.492 1 94.19 176 SER B CA 1
ATOM 3404 C C . SER B 1 176 ? 10.367 14.812 12.656 1 94.19 176 SER B C 1
ATOM 3406 O O . SER B 1 176 ? 10.117 14.352 13.766 1 94.19 176 SER B O 1
ATOM 3408 N N . LEU B 1 177 ? 9.734 14.43 11.555 1 95.94 177 LEU B N 1
ATOM 3409 C CA . LEU B 1 177 ? 8.688 13.414 11.578 1 95.94 177 LEU B CA 1
ATOM 3410 C C . LEU B 1 177 ? 9.25 12.062 11.984 1 95.94 177 LEU B C 1
ATOM 3412 O O . LEU B 1 177 ? 8.641 11.336 12.773 1 95.94 177 LEU B O 1
ATOM 3416 N N . ILE B 1 178 ? 10.367 11.68 11.438 1 93.75 178 ILE B N 1
ATOM 3417 C CA . ILE B 1 178 ? 11 10.406 11.758 1 93.75 178 ILE B CA 1
ATOM 3418 C C . ILE B 1 178 ? 11.344 10.359 13.25 1 93.75 178 ILE B C 1
ATOM 3420 O O . ILE B 1 178 ? 11.039 9.383 13.938 1 93.75 178 ILE B O 1
ATOM 3424 N N . LEU B 1 179 ? 11.914 11.477 13.766 1 92.44 179 LEU B N 1
ATOM 3425 C CA . LEU B 1 179 ? 12.273 11.555 15.172 1 92.44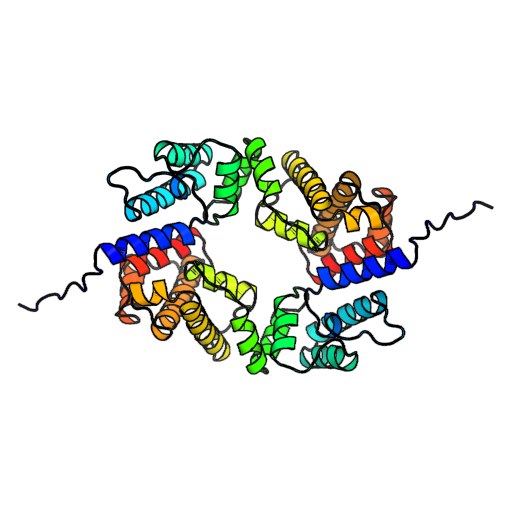 179 LEU B CA 1
ATOM 3426 C C . LEU B 1 179 ? 11.031 11.453 16.062 1 92.44 179 LEU B C 1
ATOM 3428 O O . LEU B 1 179 ? 11.047 10.742 17.062 1 92.44 179 LEU B O 1
ATOM 3432 N N . LEU B 1 180 ? 10.047 12.18 15.664 1 95.44 180 LEU B N 1
ATOM 3433 C CA . LEU B 1 180 ? 8.789 12.141 16.406 1 95.44 180 LEU B CA 1
ATOM 3434 C C . LEU B 1 180 ? 8.227 10.727 16.453 1 95.44 180 LEU B C 1
ATOM 3436 O O . LEU B 1 180 ? 7.785 10.25 17.5 1 95.44 180 LEU B O 1
ATOM 3440 N N . SER B 1 181 ? 8.211 10.062 15.312 1 93.88 181 SER B N 1
ATOM 3441 C CA . SER B 1 181 ? 7.648 8.719 15.203 1 93.88 181 SER B CA 1
ATOM 3442 C C . SER B 1 181 ? 8.383 7.738 16.109 1 93.88 181 SER B C 1
ATOM 3444 O O . SER B 1 181 ? 7.754 6.902 16.766 1 93.88 181 SER B O 1
ATOM 3446 N N . ILE B 1 182 ? 9.672 7.809 16.141 1 90.5 182 ILE B N 1
ATOM 3447 C CA . ILE B 1 182 ? 10.484 6.961 17.016 1 90.5 182 ILE B CA 1
ATOM 3448 C C . ILE B 1 182 ? 10.18 7.281 18.469 1 90.5 182 ILE B C 1
ATOM 3450 O O . ILE B 1 182 ? 9.992 6.371 19.281 1 90.5 182 ILE B O 1
ATOM 3454 N N . ASP B 1 183 ? 10.109 8.539 18.75 1 93.5 183 ASP B N 1
ATOM 3455 C CA . ASP B 1 183 ? 9.844 8.984 20.125 1 93.5 183 ASP B CA 1
ATOM 3456 C C . ASP B 1 183 ? 8.508 8.438 20.625 1 93.5 183 ASP B C 1
ATOM 3458 O O . ASP B 1 183 ? 8.438 7.859 21.703 1 93.5 183 ASP B O 1
ATOM 3462 N N . LEU B 1 184 ? 7.492 8.555 19.812 1 93.38 184 LEU B N 1
ATOM 3463 C CA . LEU B 1 184 ? 6.133 8.227 20.234 1 93.38 184 LEU B CA 1
ATOM 3464 C C . LEU B 1 184 ? 5.918 6.719 20.266 1 93.38 184 LEU B C 1
ATOM 3466 O O . LEU B 1 184 ? 5.098 6.223 21.047 1 93.38 184 LEU B O 1
ATOM 3470 N N . THR B 1 185 ? 6.605 5.992 19.484 1 89.62 185 THR B N 1
ATOM 3471 C CA . THR B 1 185 ? 6.332 4.566 19.375 1 89.62 185 THR B CA 1
ATOM 3472 C C . THR B 1 185 ? 7.305 3.754 20.219 1 89.62 185 THR B C 1
ATOM 3474 O O . THR B 1 185 ? 7.07 2.572 20.484 1 89.62 185 THR B O 1
ATOM 3477 N N . SER B 1 186 ? 8.344 4.32 20.625 1 89.56 186 SER B N 1
ATOM 3478 C CA . SER B 1 186 ? 9.344 3.6 21.422 1 89.56 186 SER B CA 1
ATOM 3479 C C . SER B 1 186 ? 8.883 3.404 22.859 1 89.56 186 SER B C 1
ATOM 3481 O O . SER B 1 186 ? 8.539 4.371 23.547 1 89.56 186 SER B O 1
ATOM 3483 N N . PRO B 1 187 ? 8.938 2.236 23.344 1 89.38 187 PRO B N 1
ATOM 3484 C CA . PRO B 1 187 ? 8.547 1.994 24.734 1 89.38 187 PRO B CA 1
ATOM 3485 C C . PRO B 1 187 ? 9.578 2.502 25.734 1 89.38 187 PRO B C 1
ATOM 3487 O O . PRO B 1 187 ? 9.266 2.689 26.922 1 89.38 187 PRO B O 1
ATOM 3490 N N . HIS B 1 188 ? 10.734 2.729 25.266 1 90.69 188 HIS B N 1
ATOM 3491 C CA . HIS B 1 188 ? 11.836 3.1 26.141 1 90.69 188 HIS B CA 1
ATOM 3492 C C . HIS B 1 188 ? 11.82 4.598 26.438 1 90.69 188 HIS B C 1
ATOM 3494 O O . HIS B 1 188 ? 12.516 5.059 27.359 1 90.69 188 HIS B O 1
ATOM 3500 N N . VAL B 1 189 ? 11.102 5.289 25.594 1 90.69 189 VAL B N 1
ATOM 3501 C CA . VAL B 1 189 ? 10.977 6.723 25.828 1 90.69 189 VAL B CA 1
ATOM 3502 C C . VAL B 1 189 ? 9.867 6.98 26.844 1 90.69 189 VAL B C 1
ATOM 3504 O O . VAL B 1 189 ? 8.688 6.746 26.562 1 90.69 189 VAL B O 1
ATOM 3507 N N . LYS B 1 190 ? 10.117 7.406 28 1 89.31 190 LYS B N 1
ATOM 3508 C CA . LYS B 1 190 ? 9.156 7.617 29.078 1 89.31 190 LYS B CA 1
ATOM 3509 C C . LYS B 1 190 ? 8.367 8.898 28.875 1 89.31 190 LYS B C 1
ATOM 3511 O O . LYS B 1 190 ? 7.137 8.906 28.984 1 89.31 190 LYS B O 1
ATOM 3516 N N . ASN B 1 191 ? 9.18 9.977 28.594 1 93.12 191 ASN B N 1
ATOM 3517 C CA . ASN B 1 191 ? 8.531 11.266 28.344 1 93.12 191 ASN B CA 1
ATOM 3518 C C . ASN B 1 191 ? 8.398 11.547 26.844 1 93.12 191 ASN B C 1
ATOM 3520 O O . ASN B 1 191 ? 9.359 11.992 26.203 1 93.12 191 ASN B O 1
ATOM 3524 N N . LYS B 1 192 ? 7.246 11.312 26.359 1 94.62 192 LYS B N 1
ATOM 3525 C CA . LYS B 1 192 ? 7 11.508 24.938 1 94.62 192 LYS B CA 1
ATOM 3526 C C . LYS B 1 192 ? 6.918 12.992 24.594 1 94.62 192 LYS B C 1
ATOM 3528 O O . LYS B 1 192 ? 6.457 13.797 25.406 1 94.62 192 LYS B O 1
ATOM 3533 N N . MET B 1 193 ? 7.371 13.258 23.406 1 95.06 193 MET B N 1
ATOM 3534 C CA . MET B 1 193 ? 7.309 14.633 22.891 1 95.06 193 MET B CA 1
ATOM 3535 C C . MET B 1 193 ? 5.863 15.086 22.75 1 95.06 193 MET B C 1
ATOM 3537 O O . MET B 1 193 ? 5.051 14.406 22.125 1 95.06 193 MET B O 1
ATOM 3541 N N . SER B 1 194 ? 5.551 16.234 23.312 1 96.06 194 SER B N 1
ATOM 3542 C CA . SER B 1 194 ? 4.207 16.797 23.172 1 96.06 194 SER B CA 1
ATOM 3543 C C . SER B 1 194 ? 4.043 17.531 21.859 1 96.06 194 SER B C 1
ATOM 3545 O O . SER B 1 194 ? 5.031 17.844 21.188 1 96.06 194 SER B O 1
ATOM 3547 N N . LYS B 1 195 ? 2.84 17.828 21.547 1 95.94 195 LYS B N 1
ATOM 3548 C CA . LYS B 1 195 ? 2.553 18.578 20.328 1 95.94 195 LYS B CA 1
ATOM 3549 C C . LYS B 1 195 ? 3.209 19.969 20.359 1 95.94 195 LYS B C 1
ATOM 3551 O O . LYS B 1 195 ? 3.814 20.391 19.375 1 95.94 195 LYS B O 1
ATOM 3556 N N . ARG B 1 196 ? 3.066 20.656 21.453 1 96.38 196 ARG B N 1
ATOM 3557 C CA . ARG B 1 196 ? 3.648 21.984 21.609 1 96.38 196 ARG B CA 1
ATOM 3558 C C . ARG B 1 196 ? 5.168 21.938 21.469 1 96.38 196 ARG B C 1
ATOM 3560 O O . ARG B 1 196 ? 5.758 22.797 20.812 1 96.38 196 ARG B O 1
ATOM 3567 N N . GLU B 1 197 ? 5.82 20.969 22.062 1 95.69 197 GLU B N 1
ATOM 3568 C CA . GLU B 1 197 ? 7.27 20.812 21.969 1 95.69 197 GLU B CA 1
ATOM 3569 C C . GLU B 1 197 ? 7.695 20.547 20.516 1 95.69 197 GLU B C 1
ATOM 3571 O O . GLU B 1 197 ? 8.68 21.109 20.047 1 95.69 197 GLU B O 1
ATOM 3576 N N . PHE B 1 198 ? 6.977 19.703 19.859 1 97 198 PHE B N 1
ATOM 3577 C CA . PHE B 1 198 ? 7.277 19.375 18.469 1 97 198 PHE B CA 1
ATOM 3578 C C . PHE B 1 198 ? 7.207 20.625 17.594 1 97 198 PHE B C 1
ATOM 3580 O O . PHE B 1 198 ? 8.094 20.859 16.781 1 97 198 PHE B O 1
ATOM 3587 N N . ILE B 1 199 ? 6.145 21.375 17.781 1 95.69 199 ILE B N 1
ATOM 3588 C CA . ILE B 1 199 ? 5.949 22.594 17 1 95.69 199 ILE B CA 1
ATOM 3589 C C . ILE B 1 199 ? 7.113 23.562 17.234 1 95.69 199 ILE B C 1
ATOM 3591 O O . ILE B 1 199 ? 7.699 24.078 16.297 1 95.69 199 ILE B O 1
ATOM 3595 N N . ARG B 1 200 ? 7.484 23.703 18.484 1 93.88 200 ARG B N 1
ATOM 3596 C CA . ARG B 1 200 ? 8.57 24.609 18.844 1 93.88 200 ARG B CA 1
ATOM 3597 C C . ARG B 1 200 ? 9.883 24.172 18.219 1 93.88 200 ARG B C 1
ATOM 3599 O O . ARG B 1 200 ? 10.602 24.984 17.625 1 93.88 200 ARG B O 1
ATOM 3606 N N . ASN B 1 201 ? 10.18 22.922 18.312 1 92 201 ASN B N 1
ATOM 3607 C CA . ASN B 1 201 ? 11.438 22.391 17.797 1 92 201 ASN B CA 1
ATOM 3608 C C . ASN B 1 201 ? 11.5 22.484 16.266 1 92 201 ASN B C 1
ATOM 3610 O O . ASN B 1 201 ? 12.555 22.797 15.711 1 92 201 ASN B O 1
ATOM 3614 N N . THR B 1 202 ? 10.398 22.156 15.672 1 92.06 202 THR B N 1
ATOM 3615 C CA . THR B 1 202 ? 10.352 22.125 14.211 1 92.06 202 THR B CA 1
ATOM 3616 C C . THR B 1 202 ? 10.43 23.531 13.633 1 92.06 202 THR B C 1
ATOM 3618 O O . THR B 1 202 ? 11.094 23.75 12.617 1 92.06 202 THR B O 1
ATOM 3621 N N . ARG B 1 203 ? 9.828 24.469 14.258 1 88.5 203 ARG B N 1
ATOM 3622 C CA . ARG B 1 203 ? 9.828 25.859 13.789 1 88.5 203 ARG B CA 1
ATOM 3623 C C . ARG B 1 203 ? 11.227 26.453 13.852 1 88.5 203 ARG B C 1
ATOM 3625 O O . ARG B 1 203 ? 11.578 27.312 13.031 1 88.5 203 ARG B O 1
ATOM 3632 N N . ARG B 1 204 ? 11.953 26.016 14.719 1 84.56 204 ARG B N 1
ATOM 3633 C CA . ARG B 1 204 ? 13.336 26.469 14.812 1 84.56 204 ARG B CA 1
ATOM 3634 C C . ARG B 1 204 ? 14.141 26.031 13.586 1 84.56 204 ARG B C 1
ATOM 3636 O O . ARG B 1 204 ? 14.992 26.781 13.102 1 84.56 204 ARG B O 1
ATOM 3643 N N . ALA B 1 205 ? 13.781 24.953 13.055 1 81.06 205 ALA B N 1
ATOM 3644 C CA . ALA B 1 205 ? 14.531 24.375 11.945 1 81.06 205 ALA B CA 1
ATOM 3645 C C . ALA B 1 205 ? 13.922 24.781 10.602 1 81.06 205 ALA B C 1
ATOM 3647 O O . ALA B 1 205 ? 14.641 24.922 9.602 1 81.06 205 ALA B O 1
ATOM 3648 N N . ALA B 1 206 ? 12.617 24.891 10.586 1 81.56 206 ALA B N 1
ATOM 3649 C CA . ALA B 1 206 ? 11.867 25.297 9.398 1 81.56 206 ALA B CA 1
ATOM 3650 C C . ALA B 1 206 ? 11.047 26.547 9.672 1 81.56 206 ALA B C 1
ATOM 3652 O O . ALA B 1 206 ? 9.836 26.453 9.914 1 81.56 206 ALA B O 1
ATOM 3653 N N . HIS B 1 207 ? 11.57 27.719 9.516 1 77 207 HIS B N 1
ATOM 3654 C CA . HIS B 1 207 ? 11.016 28.984 9.984 1 77 207 HIS B CA 1
ATOM 3655 C C . HIS B 1 207 ? 9.828 29.422 9.133 1 77 207 HIS B C 1
ATOM 3657 O O . HIS B 1 207 ? 8.969 30.172 9.594 1 77 207 HIS B O 1
ATOM 3663 N N . ASN B 1 208 ? 9.695 28.891 8.008 1 79.12 208 ASN B N 1
ATOM 3664 C CA . ASN B 1 208 ? 8.672 29.391 7.094 1 79.12 208 ASN B CA 1
ATOM 3665 C C . ASN B 1 208 ? 7.422 28.516 7.117 1 79.12 208 ASN B C 1
ATOM 3667 O O . ASN B 1 208 ? 6.496 28.734 6.336 1 79.12 208 ASN B O 1
ATOM 3671 N N . VAL B 1 209 ? 7.379 27.578 8.07 1 84.94 209 VAL B N 1
ATOM 3672 C CA . VAL B 1 209 ? 6.23 26.672 8.094 1 84.94 209 VAL B CA 1
ATOM 3673 C C . VAL B 1 209 ? 5.277 27.078 9.219 1 84.94 209 VAL B C 1
ATOM 3675 O O . VAL B 1 209 ? 5.719 27.453 10.312 1 84.94 209 VAL B O 1
ATOM 3678 N N . SER B 1 210 ? 4.016 27.109 8.961 1 85.75 210 SER B N 1
ATOM 3679 C CA . SER B 1 210 ? 3.031 27.562 9.938 1 85.75 210 SER B CA 1
ATOM 3680 C C . SER B 1 210 ? 2.902 26.562 11.086 1 85.75 210 SER B C 1
ATOM 3682 O O . SER B 1 210 ? 3.076 25.359 10.883 1 85.75 210 SER B O 1
ATOM 3684 N N . ASP B 1 211 ? 2.506 27.062 12.234 1 88.44 211 ASP B N 1
ATOM 3685 C CA . ASP B 1 211 ? 2.275 26.234 13.414 1 88.44 211 ASP B CA 1
ATOM 3686 C C . ASP B 1 211 ? 1.152 25.234 13.164 1 88.44 211 ASP B C 1
ATOM 3688 O O . ASP B 1 211 ? 1.224 24.078 13.617 1 88.44 211 ASP B O 1
ATOM 3692 N N . ASP B 1 212 ? 0.181 25.703 12.445 1 87 212 ASP B N 1
ATOM 3693 C CA . ASP B 1 212 ? -0.963 24.844 12.164 1 87 212 ASP B CA 1
ATOM 3694 C C . ASP B 1 212 ? -0.542 23.609 11.359 1 87 212 ASP B C 1
ATOM 3696 O O . ASP B 1 212 ? -0.902 22.484 11.703 1 87 212 ASP B O 1
ATOM 3700 N N . PHE B 1 213 ? 0.235 23.891 10.391 1 89.19 213 PHE B N 1
ATOM 3701 C CA . PHE B 1 213 ? 0.697 22.797 9.547 1 89.19 213 PHE B CA 1
ATOM 3702 C C . PHE B 1 213 ? 1.537 21.812 10.352 1 89.19 213 PHE B C 1
ATOM 3704 O O . PHE B 1 213 ? 1.306 20.609 10.297 1 89.19 213 PHE B O 1
ATOM 3711 N N . VAL B 1 214 ? 2.443 22.281 11.125 1 93.31 214 VAL B N 1
ATOM 3712 C CA . VAL B 1 214 ? 3.32 21.453 11.938 1 93.31 214 VAL B CA 1
ATOM 3713 C C . VAL B 1 214 ? 2.496 20.672 12.961 1 93.31 214 VAL B C 1
ATOM 3715 O O . VAL B 1 214 ? 2.764 19.5 13.227 1 93.31 214 VAL B O 1
ATOM 3718 N N . GLY B 1 215 ? 1.549 21.375 13.5 1 93.19 215 GLY B N 1
ATOM 3719 C CA . GLY B 1 215 ? 0.66 20.688 14.43 1 93.19 215 GLY B CA 1
ATOM 3720 C C . GLY B 1 215 ? -0.067 19.516 13.812 1 93.19 215 GLY B C 1
ATOM 3721 O O . GLY B 1 215 ? -0.237 18.484 14.461 1 93.19 215 GLY B O 1
ATOM 3722 N N . HIS B 1 216 ? -0.498 19.703 12.594 1 91.25 216 HIS B N 1
ATOM 3723 C CA . HIS B 1 216 ? -1.197 18.625 11.914 1 91.25 216 HIS B CA 1
ATOM 3724 C C . HIS B 1 216 ? -0.25 17.469 11.594 1 91.25 216 HIS B C 1
ATOM 3726 O O . HIS B 1 216 ? -0.667 16.312 11.555 1 91.25 216 HIS B O 1
ATOM 3732 N N . LEU B 1 217 ? 0.976 17.766 11.383 1 93.94 217 LEU B N 1
ATOM 3733 C CA . LEU B 1 217 ? 1.975 16.719 11.227 1 93.94 217 LEU B CA 1
ATOM 3734 C C . LEU B 1 217 ? 2.053 15.859 12.484 1 93.94 217 LEU B C 1
ATOM 3736 O O . LEU B 1 217 ? 2.045 14.625 12.406 1 93.94 217 LEU B O 1
ATOM 3740 N N . TYR B 1 218 ? 2.109 16.5 13.602 1 94.69 218 TYR B N 1
ATOM 3741 C CA . TYR B 1 218 ? 2.146 15.797 14.883 1 94.69 218 TYR B CA 1
ATOM 3742 C C . TYR B 1 218 ? 0.943 14.875 15.031 1 94.69 218 TYR B C 1
ATOM 3744 O O . TYR B 1 218 ? 1.09 13.711 15.391 1 94.69 218 TYR B O 1
ATOM 3752 N N . ASP B 1 219 ? -0.205 15.453 14.727 1 90.12 219 ASP B N 1
ATOM 3753 C CA . ASP B 1 219 ? -1.44 14.695 14.891 1 90.12 219 ASP B CA 1
ATOM 3754 C C . ASP B 1 219 ? -1.423 13.43 14.047 1 90.12 219 ASP B C 1
ATOM 3756 O O . ASP B 1 219 ? -1.918 12.383 14.469 1 90.12 219 ASP B O 1
ATOM 3760 N N . ASN B 1 220 ? -0.948 13.547 12.891 1 90.56 220 ASN B N 1
ATOM 3761 C CA . ASN B 1 220 ? -0.867 12.398 11.992 1 90.56 220 ASN B CA 1
ATOM 3762 C C . ASN B 1 220 ? -0.015 11.281 12.578 1 90.56 220 ASN B C 1
ATOM 3764 O O . ASN B 1 220 ? -0.433 10.125 12.609 1 90.56 220 ASN B O 1
ATOM 3768 N N . ILE B 1 221 ? 1.147 11.602 13.055 1 92.56 221 ILE B N 1
ATOM 3769 C CA . ILE B 1 221 ? 2.059 10.609 13.617 1 92.56 221 ILE B CA 1
ATOM 3770 C C . ILE B 1 221 ? 1.459 10.016 14.891 1 92.56 221 ILE B C 1
ATOM 3772 O O . ILE B 1 221 ? 1.547 8.812 15.125 1 92.56 221 ILE B O 1
ATOM 3776 N N . TYR B 1 222 ? 0.89 10.883 15.656 1 87.44 222 TYR B N 1
ATOM 3777 C CA . TYR B 1 222 ? 0.286 10.445 16.906 1 87.44 222 TYR B CA 1
ATOM 3778 C C . TYR B 1 222 ? -0.816 9.422 16.656 1 87.44 222 TYR B C 1
ATOM 3780 O O . TYR B 1 222 ? -0.926 8.43 17.375 1 87.44 222 TYR B O 1
ATOM 3788 N N . LEU B 1 223 ? -1.635 9.664 15.641 1 82.06 223 LEU B N 1
ATOM 3789 C CA . LEU B 1 223 ? -2.816 8.844 15.391 1 82.06 223 LEU B CA 1
ATOM 3790 C C . LEU B 1 223 ? -2.449 7.59 14.609 1 82.06 223 LEU B C 1
ATOM 3792 O O . LEU B 1 223 ? -2.986 6.512 14.875 1 82.06 223 LEU B O 1
ATOM 3796 N N . ILE B 1 224 ? -1.575 7.688 13.625 1 83.31 224 ILE B N 1
ATOM 3797 C CA . ILE B 1 224 ? -1.326 6.594 12.688 1 83.31 224 ILE B CA 1
ATOM 3798 C C . ILE B 1 224 ? -0.094 5.809 13.133 1 83.31 224 ILE B C 1
ATOM 3800 O O . ILE B 1 224 ? -0.055 4.582 13.008 1 83.31 224 ILE B O 1
ATOM 3804 N N . GLY B 1 225 ? 0.922 6.586 13.57 1 81.5 225 GLY B N 1
ATOM 3805 C CA . GLY B 1 225 ? 2.09 5.883 14.078 1 81.5 225 GLY B CA 1
ATOM 3806 C C . GLY B 1 225 ? 3.309 6.027 13.188 1 81.5 225 GLY B C 1
ATOM 3807 O O . GLY B 1 225 ? 3.617 7.129 12.727 1 81.5 225 GLY B O 1
ATOM 3808 N N . HIS B 1 226 ? 3.961 4.91 12.906 1 83.69 226 HIS B N 1
ATOM 3809 C CA . HIS B 1 226 ? 5.316 4.859 12.367 1 83.69 226 HIS B CA 1
ATOM 3810 C C . HIS B 1 226 ? 5.371 5.453 10.961 1 83.69 226 HIS B C 1
ATOM 3812 O O . HIS B 1 226 ? 4.453 5.258 10.164 1 83.69 226 HIS B O 1
ATOM 3818 N N . VAL B 1 227 ? 6.379 6.203 10.68 1 85.62 227 VAL B N 1
ATOM 3819 C CA . VAL B 1 227 ? 6.633 6.715 9.336 1 85.62 227 VAL B CA 1
ATOM 3820 C C . VAL B 1 227 ? 7.723 5.887 8.664 1 85.62 227 VAL B C 1
ATOM 3822 O O . VAL B 1 227 ? 7.703 5.695 7.445 1 85.62 227 VAL B O 1
ATOM 3825 N N . ALA B 1 228 ? 8.758 5.5 9.391 1 70.81 228 ALA B N 1
ATOM 3826 C CA . ALA B 1 228 ? 9.875 4.738 8.836 1 70.81 228 ALA B CA 1
ATOM 3827 C C . ALA B 1 228 ? 10.078 3.438 9.609 1 70.81 228 ALA B C 1
ATOM 3829 O O . ALA B 1 228 ? 10.391 3.461 10.805 1 70.81 228 ALA B O 1
ATOM 3830 N N . ALA B 1 229 ? 9.195 2.389 9.219 1 59.38 229 ALA B N 1
ATOM 3831 C CA . ALA B 1 229 ? 9.438 1.131 9.922 1 59.38 229 ALA B CA 1
ATOM 3832 C C . ALA B 1 229 ? 10.32 0.199 9.102 1 59.38 229 ALA B C 1
ATOM 3834 O O . ALA B 1 229 ? 10.312 0.257 7.867 1 59.38 229 ALA B O 1
#

InterPro domains:
  IPR000904 Sec7 domain [PF01369] (48-221)
  IPR000904 Sec7 domain [PS50190] (48-224)
  IPR000904 Sec7 domain [SM00222] (42-226)
  IPR0009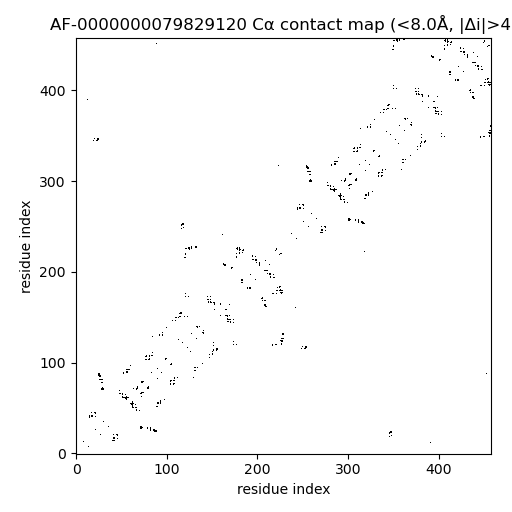04 Sec7 domain [cd00171] (47-222)
  IPR023394 Sec7, C-terminal domain superfamily [G3DSA:1.10.1000.11] (117-224)
  IPR035999 Sec7 domain superfamily [SSF48425] (46-222)

Foldseek 3Di:
DPPPPPVPCDPVNVQVVLVVVCCQAQVDWPCVPDDADPPDGSVVVVVQLVVLQVVLQVAVVVSVVSCVVVVGHDPDLLRLLSRLQRHDSHDQVSVLVVCVVVVSNVLNNLLPDACAPHQLLVLLLVLCVSHAADPDDDDSNLSSLLSNLVNNCVNYVVVCVVFVDDSQLSSLLVVLLQVLLCQLPPPVNPDHQDLVNSLVVSCVRRVSGDSVSSSVSNVCCNVPGHSHD/DPPPPPVPCDPVNVQVVLVVVCCQAQVAWPCVPDDADPPDGSVVVVVQLVVLQVVLQVAVVVSVVSCVVVVRHDPDLLRLLSRLQRHDSHDQVSVLVVCVVVVSNVLNNLLVDACAPHQLLVLLLVLCVSHAADPDDDDSNLSSLLSNLVNNCVNYVVVCVVFVDDSQLSSLLVVLLQVLLCQQPPPVNPDHQDLVNSLVVSCVRRVSGDSVSSSVSNVCCNVPGHSRD

Solvent-accessible surface area (backbone atoms only — not comparable to full-atom values): 24960 Å² total; per-residue (Å²): 133,80,78,77,78,69,84,72,73,50,69,72,52,46,46,54,46,26,44,48,51,36,44,28,57,40,56,38,50,50,43,76,79,45,86,74,59,91,86,67,44,41,58,58,49,42,54,50,52,51,52,25,36,54,38,18,54,76,36,38,69,59,10,53,49,47,34,37,75,72,56,38,39,55,100,39,42,61,52,48,16,46,28,55,73,42,33,78,72,61,41,63,71,34,47,48,54,45,36,70,73,36,51,65,28,41,55,40,38,55,66,70,59,80,40,53,72,44,43,67,67,58,36,47,29,54,50,26,68,77,48,63,60,66,94,58,94,47,71,65,48,52,49,52,42,50,53,47,19,45,49,42,42,69,43,29,54,68,57,23,64,69,50,58,56,43,42,68,42,44,33,52,50,50,54,52,49,47,52,49,24,52,39,68,68,37,83,83,46,82,79,57,80,47,64,68,56,49,38,56,59,46,37,74,75,30,73,64,52,55,64,67,59,46,44,50,51,45,50,49,35,72,74,72,36,74,41,72,112,133,80,77,77,78,70,86,71,73,50,70,70,52,46,45,54,46,26,44,48,51,36,44,30,56,39,56,38,48,51,43,78,80,45,87,75,59,91,84,67,46,40,60,59,48,42,53,48,51,52,50,27,36,54,38,19,51,74,37,38,68,59,11,54,50,45,33,36,74,73,54,37,38,54,101,40,43,60,52,47,17,45,28,55,73,41,35,79,73,62,41,64,70,36,45,47,55,44,37,69,71,35,51,66,27,40,55,39,38,57,67,70,60,80,40,54,72,43,42,67,67,57,36,48,30,55,50,27,68,76,49,63,58,66,93,60,93,47,69,66,48,52,50,53,43,50,53,47,19,44,46,44,41,68,42,29,54,68,57,25,64,67,51,57,55,43,42,68,43,44,34,52,49,50,53,52,49,47,52,48,25,51,39,68,68,36,84,83,46,81,80,56,81,47,66,69,55,49,36,56,57,48,36,72,75,30,73,63,53,54,64,66,60,47,43,50,52,46,50,48,36,71,73,72,37,72,41,71,112

Radius of gyration: 24.77 Å; Cα contacts (8 Å, |Δi|>4): 536; chains: 2; bounding box: 52×98×61 Å

pLDDT: mean 89.5, std 13.45, range [24.69, 98.56]

Secondary structure (DSSP, 8-state):
----------HHHHHHHHHHHHHHHBS--GGGGSPPPTT--HHHHHHHHHHHHHHHHH-HHHHHHHHHHTTSS-S-HHHHHHHHHTB--S-HHHHHHHHHH-HHHHHHHHHT---TT--HHHHHHHHHHHSPPPSS-SHHHHHHHHHHHHHHHHH-HHHHHHHT--HHHHHHHHHHHHHHHHHHH-TT-SSPPPHHHHHHHHHHH-TTS-HHHHHHHHHHHHHH--S--/----------HHHHHHHHHHHHHHHBS--GGGGSPPPTT--HHHHHHHHHHHHHHHHH-HHHHHHHHHHTTSS-S-HHHHHHHHHTB--S-HHHHHHHHHH-HHHHHHHHHT---TT--HHHHHHHHHHHSPPPSS-SHHHHHHHHHHHHHHHHH-HHHHHHHT--HHHHHHHHHHHHHHHHHHH-TT-SSPPPHHHHHHHHHHH-TTS-HHHHHHHHHHHHHH--S--

Organism: NCBI:txid1841481

Nearest PDB structures (foldseek):
  1r8q-assembly2_F  TM=8.558E-01  e=4.954E-11  Homo sapiens
  4a4p-assembly2_B  TM=9.156E-01  e=2.108E-09  Homo sapiens
  4jxh-assembly1_A  TM=9.177E-01  e=1.917E-09  Homo sapiens
  2r09-assembly2_B  TM=8.650E-01  e=3.553E-09  Mus musculus
  6u3g-assembly1_A  TM=8.037E-01  e=5.194E-09  Homo sapiens